Protein AF-0000000072566498 (afdb_homodimer)

pLDDT: mean 92.91, std 10.75, range [18.78, 98.94]

Organism: Arthroderma benhamiae (strain ATCC MYA-4681 / CBS 112371) (NCBI:txid663331)

InterPro domains:
  IPR018724 2OG-Fe dioxygenase [PF10014] (56-268)

Secondary structure (DSSP, 8-state):
-------HHHHHHHHHHHHHHHHHHHHSEEEE-HHHHHHHHHHTT--HHHHHHHTTGGGGPPBPSS-TTEEEEEEEEEEETTTTEEEEEPP--EE--GGGT---TTTT-EE-PEEP-HHHHT-HHHHHHHHHHHHHHTT---PPPTTB-TTSS-EEEEEEEEEEEE-SS--B-TTTT-SB--SSSEEEEEEEEEESB-TTSSEEEEE-TTSPTT--TTTS-GGGEEEEEE--STT-EEEEEGGG-EEEE--B-BSSTTS-EEEEEEEEEEEPPB-TTSTTGGG---PBPSSS--EEE--/-------HHHHHHHHHHHHHHHHHHHHSEEEE-HHHHHHHHHHTT--HHHHHHHTTGGGGPPBPSS-TTEEEEEEEEEEETTTTEEEEEPP--EE--GGGT--STTTT-EE-PEEP-HHHHT-HHHHHHHHHHHHHHTT---PPPTTB-TTSS-EEEEEEEEEEEE-SS--B-TTTT-SB--SSSEEEEEEEEEESB-TTSSEEEEE-TTSPTT--TTTS-GGGEEEEEE--STT-EEEEEGGG-EEEE--B-BSSTTS-EEEEEEEEEEEPPB-TTSTTGGG---PBPSSS--EEE--

Solvent-accessible surface area (backbone atoms only — not comparable to full-atom values): 30886 Å² total; per-residue (Å²): 130,80,76,74,69,42,52,71,56,49,36,29,25,51,50,48,50,50,51,48,31,54,41,26,73,73,65,42,42,44,76,40,48,27,86,60,35,52,51,36,29,42,59,46,22,21,41,71,69,36,53,59,53,55,54,54,62,68,77,73,51,46,73,32,85,84,42,91,40,31,24,26,25,30,45,34,31,33,42,31,59,86,76,24,29,36,32,30,24,39,89,58,55,45,62,51,40,54,91,37,50,32,63,49,96,62,44,62,44,79,38,73,67,50,68,60,50,64,84,52,73,67,23,36,40,55,49,14,49,52,38,52,49,47,69,48,53,60,88,57,86,72,88,83,66,88,55,43,44,79,86,54,71,44,29,38,30,42,37,32,46,35,34,37,31,16,43,77,87,41,82,9,51,86,34,78,42,16,23,29,33,83,58,33,50,35,38,35,41,32,27,44,46,69,42,52,53,32,91,81,29,44,34,35,37,34,24,40,74,86,49,63,69,47,34,44,62,91,66,54,58,68,92,31,47,76,47,71,49,66,67,81,46,60,45,12,29,41,40,33,39,22,81,70,34,26,35,19,32,39,42,46,38,43,65,52,57,90,40,64,13,37,40,33,34,41,37,36,42,26,25,52,46,58,30,87,88,35,90,46,37,91,45,58,70,82,50,63,21,82,88,64,64,48,77,45,79,49,90,130,78,76,72,70,43,52,74,55,47,37,30,27,50,52,48,51,50,50,48,33,53,41,27,73,72,65,42,42,44,76,40,48,26,86,60,36,51,51,35,30,42,60,46,23,21,42,72,68,34,51,60,52,56,53,54,63,70,77,74,51,45,75,32,85,86,44,91,42,30,24,27,24,32,46,34,31,33,43,32,60,87,77,25,27,36,32,29,25,38,88,58,57,43,61,52,39,53,90,37,49,31,63,51,98,62,44,62,43,79,38,72,68,48,68,62,51,62,81,52,73,66,23,36,40,54,49,14,49,51,37,51,48,48,70,49,52,62,87,58,85,72,88,83,66,88,54,43,42,80,86,55,72,43,29,37,29,41,36,32,47,35,35,37,30,16,43,77,88,41,80,10,51,85,33,77,42,14,22,31,35,84,59,32,49,33,38,34,40,31,26,44,44,69,41,52,53,31,91,82,28,44,34,35,36,33,24,40,73,85,50,64,69,50,34,43,59,89,65,55,58,69,90,32,48,74,48,71,50,65,67,81,43,61,46,12,31,41,39,33,40,21,82,70,34,25,35,19,32,39,45,46,38,42,65,52,58,89,41,63,11,37,41,35,35,39,38,37,42,27,25,51,44,57,29,89,88,35,89,46,37,91,46,58,70,82,50,63,20,80,90,62,63,48,75,44,79,46,91

Structure (mmCIF, N/CA/C/O backbone):
data_AF-0000000072566498-model_v1
#
loop_
_entity.id
_entity.type
_entity.pdbx_description
1 polymer '2OG-Fe dioxygenase-domain-containing protein'
#
loop_
_atom_site.group_PDB
_atom_site.id
_atom_site.type_symbol
_atom_site.label_atom_id
_atom_site.label_alt_id
_atom_site.label_comp_id
_atom_site.label_asym_id
_atom_site.label_entity_id
_atom_site.label_seq_id
_atom_site.pdbx_PDB_ins_code
_atom_site.Cartn_x
_atom_site.Cartn_y
_atom_site.Cartn_z
_atom_site.occupancy
_atom_site.B_iso_or_equiv
_atom_site.auth_seq_id
_atom_site.auth_comp_id
_atom_site.auth_asym_id
_atom_site.auth_atom_id
_atom_site.pdbx_PDB_model_num
ATOM 1 N N . MET A 1 1 ? -3.455 7.5 -29.188 1 18.78 1 MET A N 1
ATOM 2 C CA . MET A 1 1 ? -2.518 8.078 -28.234 1 18.78 1 MET A CA 1
ATOM 3 C C . MET A 1 1 ? -2.104 7.043 -27.188 1 18.78 1 MET A C 1
ATOM 5 O O . MET A 1 1 ? -2.957 6.441 -26.531 1 18.78 1 MET A O 1
ATOM 9 N N . ALA A 1 2 ? -0.84 6.453 -27.281 1 24.22 2 ALA A N 1
ATOM 10 C CA . ALA A 1 2 ? -0.214 5.32 -26.609 1 24.22 2 ALA A CA 1
ATOM 11 C C . AL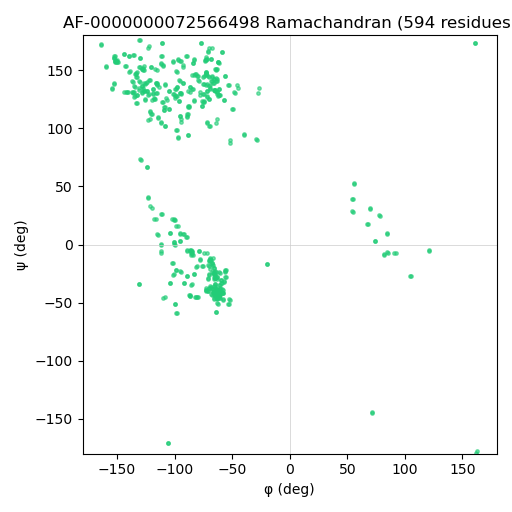A A 1 2 ? -0.33 5.445 -25.094 1 24.22 2 ALA A C 1
ATOM 13 O O . ALA A 1 2 ? 0.018 6.484 -24.516 1 24.22 2 ALA A O 1
ATOM 14 N N . ILE A 1 3 ? -1.354 4.992 -24.562 1 30.05 3 ILE A N 1
ATOM 15 C CA . ILE A 1 3 ? -1.515 5.031 -23.109 1 30.05 3 ILE A CA 1
ATOM 16 C C . ILE A 1 3 ? -0.182 4.715 -22.438 1 30.05 3 ILE A C 1
ATOM 18 O O . ILE A 1 3 ? 0.381 3.637 -22.641 1 30.05 3 ILE A O 1
ATOM 22 N N . PRO A 1 4 ? 0.54 5.668 -22.094 1 36.41 4 PRO A N 1
ATOM 23 C CA . PRO A 1 4 ? 1.95 5.52 -21.734 1 36.41 4 PRO A CA 1
ATOM 24 C C . PRO A 1 4 ? 2.191 4.344 -20.781 1 36.41 4 PRO A C 1
ATOM 26 O O . PRO A 1 4 ? 1.277 3.926 -20.062 1 36.41 4 PRO A O 1
ATOM 29 N N . ALA A 1 5 ? 3.238 3.48 -20.938 1 39.44 5 ALA A N 1
ATOM 30 C CA . ALA A 1 5 ? 3.926 2.438 -20.172 1 39.44 5 ALA A CA 1
ATOM 31 C C . ALA A 1 5 ? 3.785 2.67 -18.672 1 39.44 5 ALA A C 1
ATOM 33 O O . ALA A 1 5 ? 3.57 3.799 -18.234 1 39.44 5 ALA A O 1
ATOM 34 N N . VAL A 1 6 ? 3.482 1.669 -17.844 1 49.38 6 VAL A N 1
ATOM 35 C CA . VAL A 1 6 ? 3.48 1.56 -16.391 1 49.38 6 VAL A CA 1
ATOM 36 C C . VAL A 1 6 ? 4.531 2.498 -15.797 1 49.38 6 VAL A C 1
ATOM 38 O O . VAL A 1 6 ? 5.723 2.379 -16.094 1 49.38 6 VAL A O 1
ATOM 41 N N . SER A 1 7 ? 4.172 3.836 -15.445 1 61.5 7 SER A N 1
ATOM 42 C CA . SER A 1 7 ? 5.258 4.77 -15.156 1 61.5 7 SER A CA 1
ATOM 43 C C . SER A 1 7 ? 6.043 4.34 -13.922 1 61.5 7 SER A C 1
ATOM 45 O O . SER A 1 7 ? 5.453 3.973 -12.906 1 61.5 7 SER A O 1
ATOM 47 N N . PRO A 1 8 ? 7.195 3.805 -14.008 1 70 8 PRO A N 1
ATOM 48 C CA . PRO A 1 8 ? 8.125 3.605 -12.891 1 70 8 PRO A CA 1
ATOM 49 C C . PRO A 1 8 ? 7.82 4.512 -11.703 1 70 8 PRO A C 1
ATOM 51 O O . PRO A 1 8 ? 8.023 4.113 -10.547 1 70 8 PRO A O 1
ATOM 54 N N . GLU A 1 9 ? 7.055 5.477 -12.016 1 77.88 9 GLU A N 1
ATOM 55 C CA . GLU A 1 9 ? 6.77 6.445 -10.961 1 77.88 9 GLU A CA 1
ATOM 56 C C . GLU A 1 9 ? 5.598 5.988 -10.094 1 77.88 9 GLU A C 1
ATOM 58 O O . GLU A 1 9 ? 5.629 6.133 -8.875 1 77.88 9 GLU A O 1
ATOM 63 N N . SER A 1 10 ? 4.652 5.344 -10.711 1 83.5 10 SER A N 1
ATOM 64 C CA . SER A 1 10 ? 3.49 4.871 -9.961 1 83.5 10 SER A CA 1
ATOM 65 C C . SER A 1 10 ? 3.857 3.715 -9.039 1 83.5 10 SER A C 1
ATOM 67 O O . SER A 1 10 ? 3.453 3.689 -7.875 1 83.5 10 SER A O 1
ATOM 69 N N . THR A 1 11 ? 4.664 2.881 -9.547 1 87.31 11 THR A N 1
ATOM 70 C CA . THR A 1 11 ? 5.074 1.726 -8.758 1 87.31 11 THR A CA 1
ATOM 71 C C . THR A 1 11 ? 5.898 2.16 -7.551 1 87.31 11 THR A C 1
ATOM 73 O O . THR A 1 11 ? 5.707 1.646 -6.445 1 87.31 11 THR A O 1
ATOM 76 N N . ALA A 1 12 ? 6.734 3.086 -7.82 1 90.5 12 ALA A N 1
ATOM 77 C CA . ALA A 1 12 ? 7.57 3.598 -6.734 1 90.5 12 ALA A CA 1
ATOM 78 C C . ALA A 1 12 ? 6.719 4.285 -5.668 1 90.5 12 ALA A C 1
ATOM 80 O O . ALA A 1 12 ? 6.965 4.121 -4.473 1 90.5 12 ALA A O 1
ATOM 81 N N . ALA A 1 13 ? 5.734 4.973 -6.129 1 93.44 13 ALA A N 1
ATOM 82 C CA . ALA A 1 13 ? 4.855 5.672 -5.195 1 93.44 13 ALA A CA 1
ATOM 83 C C . ALA A 1 13 ? 4.039 4.684 -4.367 1 93.44 13 ALA A C 1
ATOM 85 O O . ALA A 1 13 ? 3.834 4.891 -3.168 1 93.44 13 ALA A O 1
ATOM 86 N N . VAL A 1 14 ? 3.609 3.631 -4.965 1 92.81 14 VAL A N 1
ATOM 87 C CA . VAL A 1 14 ? 2.848 2.605 -4.262 1 92.81 14 VAL A CA 1
ATOM 88 C C . VAL A 1 14 ? 3.732 1.929 -3.217 1 92.81 14 VAL A C 1
ATOM 90 O O . VAL A 1 14 ? 3.318 1.747 -2.068 1 92.81 14 VAL A O 1
ATOM 93 N N . ALA A 1 15 ? 4.898 1.593 -3.625 1 92.88 15 ALA A N 1
ATOM 94 C CA . ALA A 1 15 ? 5.844 0.976 -2.699 1 92.88 15 ALA A CA 1
ATOM 95 C C . ALA A 1 15 ? 6.125 1.891 -1.511 1 92.88 15 ALA A C 1
ATOM 97 O O . ALA A 1 15 ? 6.188 1.433 -0.367 1 92.88 15 ALA A O 1
ATOM 98 N N . ASP A 1 16 ? 6.273 3.137 -1.798 1 94.44 16 ASP A N 1
ATOM 99 C CA . ASP A 1 16 ? 6.512 4.113 -0.74 1 94.44 16 ASP A CA 1
ATOM 100 C C . ASP A 1 16 ? 5.336 4.168 0.233 1 94.44 16 ASP A C 1
ATOM 102 O O . ASP A 1 16 ? 5.531 4.223 1.449 1 94.44 16 ASP A O 1
ATOM 106 N N . LEU A 1 17 ? 4.164 4.133 -0.325 1 95.38 17 LEU A N 1
ATOM 107 C CA . LEU A 1 17 ? 2.967 4.191 0.51 1 95.38 17 LEU A CA 1
ATOM 108 C C . LEU A 1 17 ? 2.898 2.986 1.443 1 95.38 17 LEU A C 1
ATOM 110 O O . LEU A 1 17 ? 2.602 3.131 2.631 1 95.38 17 LEU A O 1
ATOM 114 N N . ILE A 1 18 ? 3.188 1.854 0.934 1 94 18 ILE A N 1
ATOM 115 C CA . ILE A 1 18 ? 3.17 0.626 1.724 1 94 18 ILE A CA 1
ATOM 116 C C . ILE A 1 18 ? 4.199 0.721 2.846 1 94 18 ILE A C 1
ATOM 118 O O . ILE A 1 18 ? 3.893 0.437 4.008 1 94 18 ILE A O 1
ATOM 122 N N . ARG A 1 19 ? 5.367 1.188 2.523 1 94.19 19 ARG A N 1
ATOM 123 C CA . ARG A 1 19 ? 6.441 1.312 3.504 1 94.19 19 ARG A CA 1
ATOM 124 C C . ARG A 1 19 ? 6.098 2.355 4.562 1 94.19 19 ARG A C 1
ATOM 126 O O . ARG A 1 19 ? 6.383 2.164 5.746 1 94.19 19 ARG A O 1
ATOM 133 N N . LEU A 1 20 ? 5.539 3.395 4.117 1 97.62 20 LEU A N 1
ATOM 134 C CA . LEU A 1 20 ? 5.168 4.473 5.027 1 97.62 20 LEU A CA 1
ATOM 135 C C . LEU A 1 20 ? 4.113 4 6.027 1 97.62 20 LEU A C 1
ATOM 137 O O . LEU A 1 20 ? 4.191 4.32 7.215 1 97.62 20 LEU A O 1
ATOM 141 N N . ARG A 1 21 ? 3.119 3.293 5.535 1 96.69 21 ARG A N 1
ATOM 142 C CA . ARG A 1 21 ? 2.102 2.791 6.453 1 96.69 21 ARG A CA 1
ATOM 143 C C . ARG A 1 21 ? 2.713 1.842 7.477 1 96.69 21 ARG A C 1
ATOM 145 O O . ARG A 1 21 ? 2.398 1.92 8.672 1 96.69 21 ARG A O 1
ATOM 152 N N . GLU A 1 22 ? 3.586 0.964 7.023 1 94.38 22 GLU A N 1
ATOM 153 C CA . GLU A 1 22 ? 4.254 0.046 7.941 1 94.38 22 GLU A CA 1
ATOM 154 C C . GLU A 1 22 ? 5.074 0.804 8.977 1 94.38 22 GLU A C 1
ATOM 156 O O . GLU A 1 22 ? 5.07 0.451 10.164 1 94.38 22 GLU A O 1
ATOM 161 N N . GLN A 1 23 ? 5.77 1.8 8.492 1 96.75 23 GLN A N 1
ATOM 162 C CA . GLN A 1 23 ? 6.555 2.637 9.391 1 96.75 23 GLN A CA 1
ATOM 163 C C . GLN A 1 23 ? 5.66 3.344 10.406 1 96.75 23 GLN A C 1
ATOM 165 O O . GLN A 1 23 ? 6 3.424 11.594 1 96.75 23 GLN A O 1
ATOM 170 N N . PHE A 1 24 ? 4.562 3.816 9.914 1 98 24 PHE A N 1
ATOM 171 C CA . PHE A 1 24 ? 3.641 4.527 10.797 1 98 24 PHE A CA 1
ATOM 172 C C . PHE A 1 24 ? 3.115 3.607 11.891 1 98 24 PHE A C 1
ATOM 174 O O . PHE A 1 24 ? 3.014 4.008 13.047 1 98 24 PHE A O 1
ATOM 181 N N . VAL A 1 25 ? 2.746 2.412 11.531 1 95.25 25 VAL A N 1
ATOM 182 C CA . VAL A 1 25 ? 2.236 1.439 12.492 1 95.25 25 VAL A CA 1
ATOM 183 C C . VAL A 1 25 ? 3.303 1.141 13.547 1 95.25 25 VAL A C 1
ATOM 185 O O . VAL A 1 25 ? 3.002 1.049 14.734 1 95.25 25 VAL A O 1
ATOM 188 N N . LYS A 1 26 ? 4.5 1.076 13.125 1 94.81 26 LYS A N 1
ATOM 189 C CA . LYS A 1 26 ? 5.598 0.685 14.008 1 94.81 26 LYS A CA 1
ATOM 190 C C . LYS A 1 26 ? 6.078 1.865 14.844 1 94.81 26 LYS A C 1
ATOM 192 O O . LYS A 1 26 ? 6.25 1.742 16.062 1 94.81 26 LYS A O 1
ATOM 197 N N . GLU A 1 27 ? 6.258 3.025 14.211 1 96.19 27 GLU A N 1
ATOM 198 C CA . GLU A 1 27 ? 6.938 4.148 14.844 1 96.19 27 GL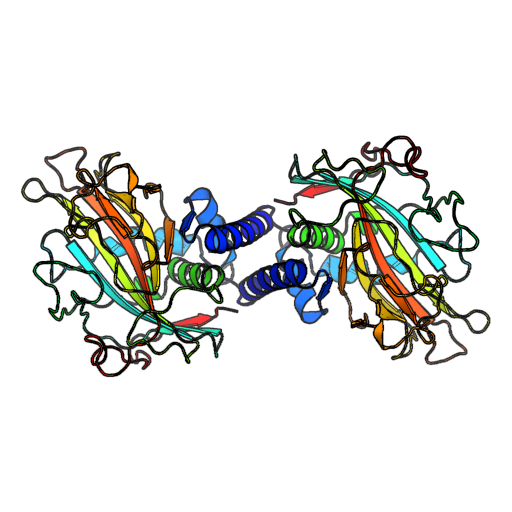U A CA 1
ATOM 199 C C . GLU A 1 27 ? 5.938 5.184 15.352 1 96.19 27 GLU A C 1
ATOM 201 O O . GLU A 1 27 ? 6.301 6.09 16.109 1 96.19 27 GLU A O 1
ATOM 206 N N . ARG A 1 28 ? 4.691 5.098 14.875 1 97.12 28 ARG A N 1
ATOM 207 C CA . ARG A 1 28 ? 3.602 5.961 15.312 1 97.12 28 ARG A CA 1
ATOM 208 C C . ARG A 1 28 ? 3.756 7.367 14.742 1 97.12 28 ARG A C 1
ATOM 210 O O . ARG A 1 28 ? 3.01 8.281 15.117 1 97.12 28 ARG A O 1
ATOM 217 N N . LEU A 1 29 ? 4.793 7.516 13.93 1 97.88 29 LEU A N 1
ATOM 218 C CA . LEU A 1 29 ? 5.109 8.797 13.312 1 97.88 29 LEU A CA 1
ATOM 219 C C . LEU A 1 29 ? 5.844 8.602 11.992 1 97.88 29 LEU A C 1
ATOM 221 O O . LEU A 1 29 ? 6.711 7.73 11.883 1 97.88 29 LEU A O 1
ATOM 225 N N . ILE A 1 30 ? 5.473 9.398 11 1 98.5 30 ILE A N 1
ATOM 226 C CA . ILE A 1 30 ? 6.246 9.406 9.766 1 98.5 30 ILE A CA 1
ATOM 227 C C . ILE A 1 30 ? 6.445 10.844 9.297 1 98.5 30 ILE A C 1
ATOM 229 O O . ILE A 1 30 ? 5.562 11.688 9.461 1 98.5 30 ILE A O 1
ATOM 233 N N . PHE A 1 31 ? 7.586 11.188 8.805 1 98.75 31 PHE A N 1
ATOM 234 C CA . PHE A 1 31 ? 7.887 12.406 8.055 1 98.75 31 PHE A CA 1
ATOM 235 C C . PHE A 1 31 ? 8.133 12.094 6.586 1 98.75 31 PHE A C 1
ATOM 237 O O . PHE A 1 31 ? 9.055 11.344 6.25 1 98.75 31 PHE A O 1
ATOM 244 N N . VAL A 1 32 ? 7.336 12.562 5.746 1 98.81 32 VAL A N 1
ATOM 245 C CA . VAL A 1 32 ? 7.422 12.297 4.312 1 98.81 32 VAL A CA 1
ATOM 246 C C . VAL A 1 32 ? 7.977 13.523 3.592 1 98.81 32 VAL A C 1
ATOM 248 O O . VAL A 1 32 ? 7.316 14.562 3.527 1 98.81 32 VAL A O 1
ATOM 251 N N . GLU A 1 33 ? 9.086 13.383 3.008 1 98.56 33 GLU A N 1
ATOM 252 C CA . GLU A 1 33 ? 9.734 14.484 2.301 1 98.56 33 GLU A CA 1
ATOM 253 C C . GLU A 1 33 ? 9.023 14.789 0.984 1 98.56 33 GLU A C 1
ATOM 255 O O . GLU A 1 33 ? 8.406 13.898 0.387 1 98.56 33 GLU A O 1
ATOM 260 N N . SER A 1 34 ? 9.227 15.969 0.552 1 98.62 34 SER A N 1
ATOM 261 C CA . SER A 1 34 ? 8.602 16.5 -0.652 1 98.62 34 SER A CA 1
ATOM 262 C C . SER A 1 34 ? 8.805 15.562 -1.841 1 98.62 34 SER A C 1
ATOM 264 O O . SER A 1 34 ? 7.852 15.25 -2.557 1 98.62 34 SER A O 1
ATOM 266 N N . ASN A 1 35 ? 9.977 15.094 -2.074 1 97.25 35 ASN A N 1
ATOM 267 C CA . ASN A 1 35 ? 10.32 14.297 -3.244 1 97.25 35 ASN A CA 1
ATOM 268 C C . ASN A 1 35 ? 9.578 12.961 -3.248 1 97.25 35 ASN A C 1
ATOM 270 O O . ASN A 1 35 ? 9.359 12.367 -4.309 1 97.25 35 ASN A O 1
ATOM 274 N N . ARG A 1 36 ? 9.203 12.484 -2.08 1 97 36 ARG A N 1
ATOM 275 C CA . ARG A 1 36 ? 8.422 11.258 -1.971 1 97 36 ARG A CA 1
ATOM 276 C C . ARG A 1 36 ? 6.926 11.562 -1.955 1 97 36 ARG A C 1
ATOM 278 O O . ARG A 1 36 ? 6.125 10.812 -2.518 1 97 36 ARG A O 1
ATOM 285 N N . MET A 1 37 ? 6.578 12.664 -1.402 1 98.38 37 MET A N 1
ATOM 286 C CA . MET A 1 37 ? 5.168 13.016 -1.226 1 98.38 37 MET A CA 1
ATOM 287 C C . MET A 1 37 ? 4.531 13.398 -2.557 1 98.38 37 MET A C 1
ATOM 289 O O . MET A 1 37 ? 3.393 13.016 -2.836 1 98.38 37 MET A O 1
ATOM 293 N N . ILE A 1 38 ? 5.227 14.094 -3.369 1 97.75 38 ILE A N 1
ATOM 294 C CA . ILE A 1 38 ? 4.664 14.633 -4.602 1 97.75 38 ILE A CA 1
ATOM 295 C C . ILE A 1 38 ? 4.215 13.492 -5.512 1 97.75 38 ILE A C 1
ATOM 297 O O . ILE A 1 38 ? 3.066 13.453 -5.953 1 97.75 38 ILE A O 1
ATOM 301 N N . PRO A 1 39 ? 5.098 12.469 -5.793 1 95.31 39 PRO A N 1
ATOM 302 C CA . PRO A 1 39 ? 4.617 11.359 -6.617 1 95.31 39 PRO A CA 1
ATOM 303 C C . PRO A 1 39 ? 3.439 10.617 -5.992 1 95.31 39 PRO A C 1
ATOM 305 O O . PRO A 1 39 ? 2.547 10.148 -6.703 1 95.31 39 PRO A O 1
ATOM 308 N N . ILE A 1 40 ? 3.43 10.5 -4.691 1 96.56 40 ILE A N 1
ATOM 309 C CA . ILE A 1 40 ? 2.332 9.828 -4.004 1 96.56 40 ILE A CA 1
ATOM 310 C C . ILE A 1 40 ? 1.033 10.602 -4.234 1 96.56 40 ILE A C 1
ATOM 312 O O . ILE A 1 40 ? 0.012 10.008 -4.594 1 96.56 40 ILE A O 1
ATOM 316 N N . LEU A 1 41 ? 1.099 11.914 -4.074 1 97.12 41 LEU A N 1
ATOM 317 C CA . LEU A 1 41 ? -0.115 12.711 -4.223 1 97.12 41 LEU A CA 1
ATOM 318 C C . LEU A 1 41 ? -0.587 12.719 -5.672 1 97.12 41 LEU A C 1
ATOM 320 O O . LEU A 1 41 ? -1.791 12.727 -5.938 1 97.12 41 LEU A O 1
ATOM 324 N N . LYS A 1 42 ? 0.317 12.734 -6.57 1 94.5 42 LYS A N 1
ATOM 325 C CA . LYS A 1 42 ? -0.064 12.641 -7.977 1 94.5 42 LYS A CA 1
ATOM 326 C C . LYS A 1 42 ? -0.77 11.32 -8.266 1 94.5 42 LYS A C 1
ATOM 328 O O . LYS A 1 42 ? -1.775 11.289 -8.984 1 94.5 42 LYS A O 1
ATOM 333 N N . LEU A 1 43 ? -0.208 10.289 -7.695 1 92.88 43 LEU A N 1
ATOM 334 C CA . LEU A 1 43 ? -0.836 8.977 -7.82 1 92.88 43 LEU A CA 1
ATOM 335 C C . LEU A 1 43 ? -2.266 9.008 -7.289 1 92.88 43 LEU A C 1
ATOM 337 O O . LEU A 1 43 ? -3.152 8.352 -7.844 1 92.88 43 LEU A O 1
ATOM 341 N N . LEU A 1 44 ? -2.479 9.836 -6.301 1 94.38 44 LEU A N 1
ATOM 342 C CA . LEU A 1 44 ? -3.768 9.852 -5.613 1 94.38 44 LEU A CA 1
ATOM 343 C C . LEU A 1 44 ? -4.68 10.922 -6.203 1 94.38 44 LEU A C 1
ATOM 345 O O . LEU A 1 44 ? -5.738 11.219 -5.645 1 94.38 44 LEU A O 1
ATOM 349 N N . GLY A 1 45 ? -4.215 11.641 -7.281 1 92.62 45 GLY A N 1
ATOM 350 C CA . GLY A 1 45 ? -5.164 12.445 -8.031 1 92.62 45 GLY A CA 1
ATOM 351 C C . GLY A 1 45 ? -4.789 13.922 -8.062 1 92.62 45 GLY A C 1
ATOM 352 O O . GLY A 1 45 ? -5.461 14.719 -8.719 1 92.62 45 GLY A O 1
ATOM 353 N N . ALA A 1 46 ? -3.74 14.305 -7.34 1 96.12 46 ALA A N 1
ATOM 354 C CA . ALA A 1 46 ? -3.316 15.695 -7.391 1 96.12 46 ALA A CA 1
ATOM 355 C C . ALA A 1 46 ? -2.816 16.062 -8.781 1 96.12 46 ALA A C 1
ATOM 357 O O . ALA A 1 46 ? -2.025 15.336 -9.383 1 96.12 46 ALA A O 1
ATOM 358 N N . THR A 1 47 ? -3.262 17.156 -9.289 1 96.38 47 THR A N 1
ATOM 359 C CA . THR A 1 47 ? -2.807 17.625 -10.594 1 96.38 47 THR A CA 1
ATOM 360 C C . THR A 1 47 ? -1.656 18.609 -10.445 1 96.38 47 THR A C 1
ATOM 362 O O . THR A 1 47 ? -1.519 19.266 -9.398 1 96.38 47 THR A O 1
ATOM 365 N N . HIS A 1 48 ? -0.92 18.734 -11.477 1 95.81 48 HIS A N 1
ATOM 366 C CA . HIS A 1 48 ? 0.176 19.703 -11.484 1 95.81 48 HIS A CA 1
ATOM 367 C C . HIS A 1 48 ? -0.339 21.125 -11.305 1 95.81 48 HIS A C 1
ATOM 369 O O . HIS A 1 48 ? 0.246 21.906 -10.555 1 95.81 48 HIS A O 1
ATOM 375 N N . GLU A 1 49 ? -1.396 21.406 -11.961 1 97.38 49 GLU A N 1
ATOM 376 C CA . GLU A 1 49 ? -1.983 22.75 -11.891 1 97.38 49 GLU A CA 1
ATOM 377 C C . GLU A 1 49 ? -2.4 23.094 -10.469 1 97.38 49 GLU A C 1
ATOM 379 O O . GLU A 1 49 ? -2.104 24.188 -9.969 1 97.38 49 GLU A O 1
ATOM 384 N N . ASP A 1 50 ? -3.025 22.188 -9.812 1 97.81 50 ASP A N 1
ATOM 385 C CA . ASP A 1 50 ? -3.514 22.438 -8.453 1 97.81 50 ASP A CA 1
ATOM 386 C C . ASP A 1 50 ? -2.359 22.516 -7.457 1 97.81 50 ASP A C 1
ATOM 388 O O . ASP A 1 50 ? -2.434 23.234 -6.461 1 97.81 50 ASP A O 1
ATOM 392 N N . MET A 1 51 ? -1.29 21.828 -7.73 1 98.06 51 MET A N 1
ATOM 393 C CA . MET A 1 51 ? -0.097 21.906 -6.895 1 98.06 51 MET A CA 1
ATOM 394 C C . MET A 1 51 ? 0.518 23.297 -6.969 1 98.06 51 MET A C 1
ATOM 396 O O . MET A 1 51 ? 1.032 23.812 -5.969 1 98.06 51 MET A O 1
ATOM 400 N N . GLU A 1 52 ? 0.434 23.859 -8.117 1 98.06 52 GLU A N 1
ATOM 401 C CA . GLU A 1 52 ? 0.944 25.219 -8.258 1 98.06 52 GLU A CA 1
ATOM 402 C C . GLU A 1 52 ? 0.02 26.234 -7.582 1 98.06 52 GLU A C 1
ATOM 404 O O . GLU A 1 52 ? 0.485 27.141 -6.891 1 98.06 52 GLU A O 1
ATOM 409 N N . LYS A 1 53 ? -1.223 26 -7.688 1 98.25 53 LYS A N 1
ATOM 410 C CA . LYS A 1 53 ? -2.205 26.938 -7.145 1 98.25 53 LYS A CA 1
ATOM 411 C C . LYS A 1 53 ? -2.191 26.922 -5.621 1 98.25 53 LYS A C 1
ATOM 413 O O . LYS A 1 53 ? -2.35 27.969 -4.988 1 98.25 53 LYS A O 1
ATOM 418 N N . ILE A 1 54 ? -2.008 25.797 -5.016 1 98.69 54 ILE A N 1
ATOM 419 C CA . ILE A 1 54 ? -2.152 25.672 -3.57 1 98.69 54 ILE A CA 1
ATOM 420 C C . ILE A 1 54 ? -0.998 26.391 -2.869 1 98.69 54 ILE A C 1
ATOM 422 O O . ILE A 1 54 ? -1.089 26.703 -1.683 1 98.69 54 ILE A O 1
ATOM 426 N N . LYS A 1 55 ? 0.079 26.656 -3.582 1 98.25 55 LYS A N 1
ATOM 427 C CA . LYS A 1 55 ? 1.245 27.344 -3.025 1 98.25 55 LYS A CA 1
ATOM 428 C C . LYS A 1 55 ? 0.9 28.766 -2.602 1 98.25 55 LYS A C 1
ATOM 430 O O . LYS A 1 55 ? 1.547 29.328 -1.718 1 98.25 55 LYS A O 1
ATOM 435 N N . THR A 1 56 ? -0.159 29.297 -3.213 1 97.69 56 THR A N 1
ATOM 436 C CA . THR A 1 56 ? -0.454 30.703 -2.961 1 97.69 56 THR A CA 1
ATOM 437 C C . THR A 1 56 ? -1.786 30.859 -2.232 1 97.69 56 THR A C 1
ATOM 439 O O . THR A 1 56 ? -2.293 31.969 -2.08 1 97.69 56 THR A O 1
ATOM 442 N N . VAL A 1 57 ? -2.35 29.734 -1.79 1 98.19 57 VAL A N 1
ATOM 443 C CA . VAL A 1 57 ? -3.688 29.766 -1.211 1 98.19 57 VAL A CA 1
ATOM 444 C C . VAL A 1 57 ? -3.668 30.562 0.091 1 98.19 57 VAL A C 1
ATOM 446 O O . VAL A 1 57 ? -4.691 31.125 0.505 1 98.19 57 VAL A O 1
ATOM 449 N N . SER A 1 58 ? -2.484 30.734 0.731 1 98.44 58 SER A N 1
ATOM 450 C CA . SER A 1 58 ? -2.352 31.406 2.025 1 98.44 58 SER A CA 1
ATOM 451 C C . SER A 1 58 ? -2.256 32.906 1.868 1 98.44 58 SER A C 1
ATOM 453 O O . SER A 1 58 ? -2.279 33.656 2.857 1 98.44 58 SER A O 1
ATOM 455 N N . ASN A 1 59 ? -2.178 33.406 0.629 1 97.12 59 ASN A N 1
ATOM 456 C CA . ASN A 1 59 ? -1.953 34.812 0.388 1 97.12 59 ASN A CA 1
ATOM 457 C C . ASN A 1 59 ? -3.164 35.656 0.792 1 97.12 59 ASN A C 1
ATOM 459 O O . ASN A 1 59 ? -3.053 36.875 0.988 1 97.12 59 ASN A O 1
ATOM 463 N N . SER A 1 60 ? -4.281 35.031 1.004 1 94.38 60 SER A N 1
ATOM 464 C CA . SER A 1 60 ? -5.488 35.812 1.311 1 94.38 60 SER A CA 1
ATOM 465 C C . SER A 1 60 ? -6.008 35.469 2.707 1 94.38 60 SER A C 1
ATOM 467 O O . SER A 1 60 ? -7.18 35.688 3.01 1 94.38 60 SER A O 1
ATOM 469 N N . LEU A 1 61 ? -5.184 34.969 3.531 1 98.19 61 LEU A N 1
ATOM 470 C CA . LEU A 1 61 ? -5.617 34.594 4.871 1 98.19 61 LEU A CA 1
ATOM 471 C C . LEU A 1 61 ? -5.891 35.844 5.723 1 98.19 61 LEU A C 1
ATOM 473 O O . LEU A 1 61 ? -5.102 36.781 5.711 1 98.19 61 LEU A O 1
ATOM 477 N N . PRO A 1 62 ? -7 35.875 6.383 1 97.62 62 PRO A N 1
ATOM 478 C CA . PRO A 1 62 ? -7.246 36.938 7.355 1 97.62 62 PRO A CA 1
ATOM 479 C C . PRO A 1 62 ? -6.496 36.719 8.664 1 97.62 62 PRO A C 1
ATOM 481 O O . PRO A 1 62 ? -5.902 35.656 8.875 1 97.62 62 PRO A O 1
ATOM 484 N N . ASP A 1 63 ? -6.539 37.656 9.547 1 95.31 63 ASP A N 1
ATOM 485 C CA . ASP A 1 63 ? -5.906 37.562 10.859 1 95.31 63 ASP A CA 1
ATOM 486 C C . ASP A 1 63 ? -6.574 36.5 11.711 1 95.31 63 ASP A C 1
ATOM 488 O O . ASP A 1 63 ? -7.797 36.344 11.688 1 95.31 63 ASP A O 1
ATOM 492 N N . ASP A 1 64 ? -5.73 35.781 12.391 1 92.31 64 ASP A N 1
ATOM 493 C CA . ASP A 1 64 ? -6.195 34.781 13.359 1 92.31 64 ASP A CA 1
ATOM 494 C C . ASP A 1 64 ? -6.84 35.469 14.57 1 92.31 64 ASP A C 1
ATOM 496 O O . ASP A 1 64 ? -6.34 36.469 15.062 1 92.31 64 ASP A O 1
ATOM 500 N N . PRO A 1 65 ? -7.895 34.969 15.016 1 88.44 65 PRO A N 1
ATOM 501 C CA . PRO A 1 65 ? -8.562 35.625 16.141 1 88.44 65 PRO A CA 1
ATOM 502 C C . PRO A 1 65 ? -7.836 35.406 17.469 1 88.44 65 PRO A C 1
ATOM 504 O O . PRO A 1 65 ? -8.164 36.031 18.469 1 88.44 65 PRO A O 1
ATOM 507 N N . THR A 1 66 ? -6.844 34.594 17.531 1 84.69 66 THR A N 1
ATOM 508 C CA . THR A 1 66 ? -6.25 34.188 18.797 1 84.69 66 THR A CA 1
ATOM 509 C C . THR A 1 66 ? -4.879 34.812 18.984 1 84.69 66 THR A C 1
ATOM 511 O O . THR A 1 66 ? -4.535 35.25 20.094 1 84.69 66 THR A O 1
ATOM 514 N N . LEU A 1 67 ? -4.082 34.781 17.953 1 88.44 67 LEU A N 1
ATOM 515 C CA . LEU A 1 67 ? -2.697 35.219 18.062 1 88.44 67 LEU A CA 1
ATOM 516 C C . LEU A 1 67 ? -2.377 36.281 17 1 88.44 67 LEU A C 1
ATOM 518 O O . LEU A 1 67 ? -2.723 36.094 15.828 1 88.44 67 LEU A O 1
ATOM 522 N N . PRO A 1 68 ? -1.665 37.25 17.359 1 90.5 68 PRO A N 1
ATOM 523 C CA . PRO A 1 68 ? -1.435 38.375 16.469 1 90.5 68 PRO A CA 1
ATOM 524 C C . PRO A 1 68 ? -0.435 38.062 15.359 1 90.5 68 PRO A C 1
ATOM 526 O O . PRO A 1 68 ? -0.371 38.781 14.352 1 90.5 68 PRO A O 1
ATOM 529 N N . PHE A 1 69 ? 0.306 37.094 15.523 1 94.75 69 PHE A N 1
ATOM 530 C CA . PHE A 1 69 ? 1.319 36.781 14.523 1 94.75 69 PHE A CA 1
ATOM 531 C C . PHE A 1 69 ? 0.873 35.625 13.641 1 94.75 69 PHE A C 1
ATOM 533 O O . PHE A 1 69 ? 1.705 34.906 13.078 1 94.75 69 PHE A O 1
ATOM 540 N N . ARG A 1 70 ? -0.451 35.438 13.625 1 96.38 70 ARG A N 1
ATOM 541 C CA . ARG A 1 70 ? -0.984 34.312 12.859 1 96.38 70 ARG A CA 1
ATOM 542 C C . ARG A 1 70 ? -2.125 34.75 11.953 1 96.38 70 ARG A C 1
ATOM 544 O O . ARG A 1 70 ? -2.877 35.656 12.297 1 96.38 70 ARG A O 1
ATOM 551 N N . LYS A 1 71 ? -2.17 34.219 10.781 1 97.88 71 LYS A N 1
ATOM 552 C CA . LYS A 1 71 ? -3.312 34.281 9.875 1 97.88 71 LYS A CA 1
ATOM 553 C C . LYS A 1 71 ? -3.877 32.906 9.609 1 97.88 71 LYS A C 1
ATOM 555 O O . LYS A 1 71 ? -3.127 31.922 9.516 1 97.88 71 LYS A O 1
ATOM 560 N N . SER A 1 72 ? -5.254 32.812 9.57 1 97.62 72 SER A N 1
ATOM 561 C CA . SER A 1 72 ? -5.738 31.453 9.477 1 97.62 72 SER A CA 1
ATOM 562 C C . SER A 1 72 ? -7.168 31.391 8.953 1 97.62 72 SER A C 1
ATOM 564 O O . SER A 1 72 ? -7.891 32.375 9.008 1 97.62 72 SER A O 1
ATOM 566 N N . LYS A 1 73 ? -7.496 30.328 8.336 1 98 73 LYS A N 1
ATOM 567 C CA . LYS A 1 73 ? -8.836 29.812 8.062 1 98 73 LYS A CA 1
ATOM 568 C C . LYS A 1 73 ? -8.977 28.359 8.508 1 98 73 LYS A C 1
ATOM 570 O O . LYS A 1 73 ? -7.984 27.625 8.586 1 98 73 LYS A O 1
ATOM 575 N N . ASN A 1 74 ? -10.203 27.938 8.875 1 97.31 74 ASN A N 1
ATOM 576 C CA . ASN A 1 74 ? -10.367 26.531 9.203 1 97.31 74 ASN A CA 1
ATOM 577 C C . ASN A 1 74 ? -11.633 25.953 8.578 1 97.31 74 ASN A C 1
ATOM 579 O O . ASN A 1 74 ? -12.43 26.688 8 1 97.31 74 ASN A O 1
ATOM 583 N N . ALA A 1 75 ? -11.688 24.734 8.531 1 98 75 ALA A N 1
ATOM 584 C CA . ALA A 1 75 ? -12.836 23.938 8.086 1 98 75 ALA A CA 1
ATOM 585 C C . ALA A 1 75 ? -12.867 22.578 8.781 1 98 75 ALA A C 1
ATOM 587 O O . ALA A 1 75 ? -11.859 22.141 9.336 1 98 75 ALA A O 1
ATOM 588 N N . ARG A 1 76 ? -14.023 22.031 8.789 1 98.12 76 ARG A N 1
ATOM 589 C CA . ARG A 1 76 ? -14.195 20.703 9.367 1 98.12 76 ARG A CA 1
ATOM 590 C C . ARG A 1 76 ? -14.602 19.688 8.305 1 98.12 76 ARG A C 1
ATOM 592 O O . ARG A 1 76 ? -15.406 20 7.426 1 98.12 76 ARG A O 1
ATOM 599 N N . PHE A 1 77 ? -14.055 18.594 8.383 1 98.69 77 PHE A N 1
ATOM 600 C CA . PHE A 1 77 ? -14.359 17.484 7.488 1 98.69 77 PHE A CA 1
ATOM 601 C C . PHE A 1 77 ? -14.641 16.203 8.281 1 98.69 77 PHE A C 1
ATOM 603 O O . PHE A 1 77 ? -14.305 16.125 9.461 1 98.69 77 PHE A O 1
ATOM 610 N N . CYS A 1 78 ? -15.305 15.289 7.617 1 98.56 78 CYS A N 1
ATOM 611 C CA . CYS A 1 78 ? -15.57 13.984 8.203 1 98.56 78 CYS A CA 1
ATOM 612 C C . CYS A 1 78 ? -14.992 12.867 7.336 1 98.56 78 CYS A C 1
ATOM 614 O O . CYS A 1 78 ? -15.336 12.75 6.16 1 98.56 78 CYS A O 1
ATOM 616 N N . PHE A 1 79 ? -14.023 12.18 7.852 1 98.31 79 PHE A N 1
ATOM 617 C CA . PHE A 1 79 ? -13.703 10.891 7.254 1 98.31 79 PHE A CA 1
ATOM 618 C C . PHE A 1 79 ? -14.805 9.875 7.523 1 98.31 79 PHE A C 1
ATOM 620 O O . PHE A 1 79 ? -14.914 9.352 8.633 1 98.31 79 PHE A O 1
ATOM 627 N N . ASP A 1 80 ? -15.594 9.664 6.551 1 97 80 ASP A N 1
ATOM 628 C CA . ASP A 1 80 ? -16.688 8.711 6.625 1 97 80 ASP A CA 1
ATOM 629 C C . ASP A 1 80 ? -16.297 7.367 6.02 1 97 80 ASP A C 1
ATOM 631 O O . ASP A 1 80 ? -16.531 7.121 4.836 1 97 80 ASP A O 1
ATOM 635 N N . PHE A 1 81 ? -15.789 6.434 6.812 1 94.5 81 PHE A N 1
ATOM 636 C CA . PHE A 1 81 ? -15.25 5.184 6.293 1 94.5 81 PHE A CA 1
ATOM 637 C C . PHE A 1 81 ? -16.375 4.195 5.992 1 94.5 81 PHE A C 1
ATOM 639 O O . PHE A 1 81 ? -16.172 3.232 5.246 1 94.5 81 PHE A O 1
ATOM 646 N N . GLU A 1 82 ? -17.547 4.43 6.578 1 93.38 82 GLU A N 1
ATOM 647 C CA . GLU A 1 82 ? -18.688 3.605 6.211 1 93.38 82 GLU A CA 1
ATOM 648 C C . GLU A 1 82 ? -19.078 3.811 4.75 1 93.38 82 GLU A C 1
ATOM 650 O O . GLU A 1 82 ? -19.375 2.848 4.039 1 93.38 82 GLU A O 1
ATOM 655 N N . GLN A 1 83 ? -19.031 5.035 4.371 1 93.31 83 GLN A N 1
ATOM 656 C CA . GLN A 1 83 ? -19.375 5.359 2.99 1 93.31 83 GLN A CA 1
ATOM 657 C C . GLN A 1 83 ? -18.125 5.566 2.141 1 93.31 83 GLN A C 1
ATOM 659 O O . GLN A 1 83 ? -18.219 5.961 0.977 1 93.31 83 GLN A O 1
ATOM 664 N N . SER A 1 84 ? -16.984 5.406 2.672 1 92.56 84 SER A N 1
ATOM 665 C CA . SER A 1 84 ? -15.672 5.492 2.018 1 92.56 84 SER A CA 1
ATOM 666 C C . SER A 1 84 ? -15.492 6.84 1.325 1 92.56 84 SER A C 1
ATOM 668 O O . SER A 1 84 ? -15.18 6.895 0.134 1 92.56 84 SER A O 1
ATOM 670 N N . LYS A 1 85 ? -15.711 7.91 2.082 1 95.5 85 LYS A N 1
ATOM 671 C CA . LYS A 1 85 ? -15.531 9.25 1.524 1 95.5 85 LYS A CA 1
ATOM 672 C C . LYS A 1 85 ? -15.164 10.25 2.611 1 95.5 85 LYS A C 1
ATOM 674 O O . LYS A 1 85 ? -15.312 9.969 3.803 1 95.5 85 LYS A O 1
ATOM 679 N N . VAL A 1 86 ? -14.594 11.383 2.232 1 97.25 86 VAL A N 1
ATOM 680 C CA . VAL A 1 86 ? -14.43 12.57 3.061 1 97.25 86 VAL A CA 1
ATOM 681 C C . VAL A 1 86 ? -15.43 13.641 2.637 1 97.25 86 VAL A C 1
ATOM 683 O O . VAL A 1 86 ? -15.625 13.883 1.442 1 97.25 86 VAL A O 1
ATOM 686 N N . ARG A 1 87 ? -16.078 14.18 3.596 1 97.69 87 ARG A N 1
ATOM 687 C CA . ARG A 1 87 ? -17.031 15.227 3.246 1 97.69 87 ARG A CA 1
ATOM 688 C C . ARG A 1 87 ? -16.844 16.453 4.117 1 97.69 87 ARG A C 1
ATOM 690 O O . ARG A 1 87 ? -16.438 16.344 5.281 1 97.69 87 ARG A O 1
ATOM 697 N N . ARG A 1 88 ? -17.203 17.609 3.588 1 98.56 88 ARG A N 1
ATOM 698 C CA . ARG A 1 88 ? -17.156 18.891 4.301 1 98.56 88 ARG A CA 1
ATOM 699 C C . ARG A 1 88 ? -18.297 18.984 5.309 1 98.56 88 ARG A C 1
ATOM 701 O O . ARG A 1 88 ? -19.453 18.703 4.984 1 98.56 88 ARG A O 1
ATOM 708 N N . LEU A 1 89 ? -17.922 19.328 6.52 1 98.5 89 LEU A N 1
ATOM 709 C CA . LEU A 1 89 ? -18.922 19.547 7.562 1 98.5 89 LEU A CA 1
ATOM 710 C C . LEU A 1 89 ? -19.25 21.016 7.695 1 98.5 89 LEU A C 1
ATOM 712 O O . LEU A 1 89 ? -18.484 21.875 7.266 1 98.5 89 LEU A O 1
ATOM 716 N N . GLU A 1 90 ? -20.375 21.266 8.258 1 97.69 90 GLU A N 1
ATOM 717 C CA . GLU A 1 90 ? -20.766 22.656 8.492 1 97.69 90 GLU A CA 1
ATOM 718 C C . GLU A 1 90 ? -19.797 23.344 9.43 1 97.69 90 GLU A C 1
ATOM 720 O O . GLU A 1 90 ? -19.125 22.688 10.234 1 97.69 90 GLU A O 1
ATOM 725 N N . PHE A 1 91 ? -19.75 24.625 9.359 1 95.62 91 PHE A N 1
ATOM 726 C CA . PHE A 1 91 ? -18.812 25.438 10.141 1 95.62 91 PHE A CA 1
ATOM 727 C C . PHE A 1 91 ? -19.188 25.391 11.625 1 95.62 91 PHE A C 1
ATOM 729 O O . PHE A 1 91 ? -20.359 25.438 11.977 1 95.62 91 PHE A O 1
ATOM 736 N N . GLN A 1 92 ? -18.203 25.203 12.477 1 93.88 92 GLN A N 1
ATOM 737 C CA . GLN A 1 92 ? -18.328 25.281 13.93 1 93.88 92 GLN A CA 1
ATOM 738 C C . GLN A 1 92 ? -17.188 26.094 14.531 1 93.88 92 GLN A C 1
ATOM 740 O O . GLN A 1 92 ? -16.078 26.109 14 1 93.88 92 GLN A O 1
ATOM 745 N N . PRO A 1 93 ? -17.5 26.812 15.617 1 92.81 93 PRO A N 1
ATOM 746 C CA . PRO A 1 93 ? -16.391 27.375 16.375 1 92.81 93 PRO A CA 1
ATOM 747 C C . PRO A 1 93 ? -15.422 26.312 16.891 1 92.81 93 PRO A C 1
ATOM 749 O O . PRO A 1 93 ? -15.719 25.109 16.812 1 92.81 93 PRO A O 1
ATOM 752 N N . PHE A 1 94 ? -14.258 26.797 17.312 1 91.12 94 PHE A N 1
ATOM 753 C CA . PHE A 1 94 ? -13.195 25.906 17.75 1 91.12 94 PHE A CA 1
ATOM 754 C C . PHE A 1 94 ? -12.828 26.156 19.203 1 91.12 94 PHE A C 1
ATOM 756 O O . PHE A 1 94 ? -12.742 27.312 19.641 1 91.12 94 PHE A O 1
ATOM 763 N N . ILE A 1 95 ? -12.703 25.016 19.953 1 85.12 95 ILE A N 1
ATOM 764 C CA . ILE A 1 95 ? -12.297 25.141 21.344 1 85.12 95 ILE A CA 1
ATOM 765 C C . ILE A 1 95 ? -11.266 24.062 21.688 1 85.12 95 ILE A C 1
ATOM 767 O O . ILE A 1 95 ? -11.398 22.922 21.234 1 85.12 95 ILE A O 1
ATOM 771 N N . LEU A 1 96 ? -10.164 24.453 22.312 1 77.06 96 LEU A N 1
ATOM 772 C CA . LEU A 1 96 ? -9.227 23.516 22.906 1 77.06 96 LEU A CA 1
ATOM 773 C C . LEU A 1 96 ? -9.188 23.688 24.422 1 77.06 96 LEU A C 1
ATOM 775 O O . LEU A 1 96 ? -9.242 24.812 24.938 1 77.06 96 LEU A O 1
ATOM 779 N N . SER A 1 97 ? -9.18 22.469 25.109 1 76.69 97 SER A N 1
ATOM 780 C CA . SER A 1 97 ? -9.234 22.547 26.562 1 76.69 97 SER A CA 1
ATOM 781 C C . SER A 1 97 ? -7.922 22.078 27.188 1 76.69 97 SER A C 1
ATOM 783 O O . SER A 1 97 ? -7.121 21.406 26.547 1 76.69 97 SER A O 1
ATOM 785 N N . ALA A 1 98 ? -7.773 22.453 28.422 1 74.31 98 ALA A N 1
ATOM 786 C CA . ALA A 1 98 ? -6.621 22.031 29.203 1 74.31 98 ALA A CA 1
ATOM 787 C C . ALA A 1 98 ? -6.637 20.516 29.438 1 74.31 98 ALA A C 1
ATOM 789 O O . ALA A 1 98 ? -5.582 19.891 29.531 1 74.31 98 ALA A O 1
ATOM 790 N N . GLU A 1 99 ? -7.766 19.938 29.453 1 73.44 99 GLU A N 1
ATOM 791 C CA . GLU A 1 99 ? -7.91 18.5 29.672 1 73.44 99 GLU A CA 1
ATOM 792 C C . GLU A 1 99 ? -7.336 17.703 28.516 1 73.44 99 GLU A C 1
ATOM 794 O O . GLU A 1 99 ? -7.031 16.516 28.656 1 73.44 99 GLU A O 1
ATOM 799 N N . GLU A 1 100 ? -7.133 18.391 27.438 1 72.81 100 GLU A N 1
ATOM 800 C CA . GLU A 1 100 ? -6.574 17.734 26.266 1 72.81 100 GLU A CA 1
ATOM 801 C C . GLU A 1 100 ? -5.082 18.016 26.125 1 72.81 100 GLU A C 1
ATOM 803 O O . GLU A 1 100 ? -4.539 17.984 25.016 1 72.81 100 GLU A O 1
ATOM 808 N N . ASP A 1 101 ? -4.5 18.375 27.203 1 68.12 101 ASP A N 1
ATOM 809 C CA . ASP A 1 101 ? -3.066 18.609 27.328 1 68.12 101 ASP A CA 1
ATOM 810 C C . ASP A 1 101 ? -2.629 19.828 26.516 1 68.12 101 ASP A C 1
ATOM 812 O O . ASP A 1 101 ? -1.493 19.891 26.047 1 68.12 101 ASP A O 1
ATOM 816 N N . PHE A 1 102 ? -3.611 20.578 26.203 1 71.06 102 PHE A N 1
ATOM 817 C CA . PHE A 1 102 ? -3.32 21.891 25.641 1 71.06 102 PHE A CA 1
ATOM 818 C C . PHE A 1 102 ? -3.406 22.969 26.719 1 71.06 102 PHE A C 1
ATOM 820 O O . PHE A 1 102 ? -4.5 23.391 27.094 1 71.06 102 PHE A O 1
ATOM 827 N N . VAL A 1 103 ? -2.258 23.328 27.219 1 69.88 103 VAL A N 1
ATOM 828 C CA . VAL A 1 103 ? -2.209 24.312 28.281 1 69.88 103 VAL A CA 1
ATOM 829 C C . VAL A 1 103 ? -1.646 25.625 27.75 1 69.88 103 VAL A C 1
ATOM 831 O O . VAL A 1 103 ? -0.44 25.75 27.516 1 69.88 103 VAL A O 1
ATOM 834 N N . ARG A 1 104 ? -2.568 26.516 27.531 1 70.44 104 ARG A N 1
ATOM 835 C CA . ARG A 1 104 ? -2.236 27.875 27.125 1 70.44 104 ARG A CA 1
ATOM 836 C C . ARG A 1 104 ? -3.203 28.891 27.75 1 70.44 104 ARG A C 1
ATOM 838 O O . ARG A 1 104 ? -4.223 28.5 28.328 1 70.44 104 ARG A O 1
ATOM 845 N N . HIS A 1 105 ? -2.781 30.156 27.719 1 71.31 105 HIS A N 1
ATOM 846 C CA . HIS A 1 105 ? -3.559 31.203 28.375 1 71.31 105 HIS A CA 1
ATOM 847 C C . HIS A 1 105 ? -4.992 31.234 27.859 1 71.31 105 HIS A C 1
ATOM 849 O O . HIS A 1 105 ? -5.902 31.672 28.562 1 71.31 105 HIS A O 1
ATOM 855 N N . ASP A 1 106 ? -5.219 30.75 26.719 1 73.19 106 ASP A N 1
ATOM 856 C CA . ASP A 1 106 ? -6.551 30.828 26.125 1 73.19 106 ASP A CA 1
ATOM 857 C C . ASP A 1 106 ? -7.195 29.453 26.031 1 73.19 106 ASP A C 1
ATOM 859 O O . ASP A 1 106 ? -8.117 29.25 25.25 1 73.19 106 ASP A O 1
ATOM 863 N N . SER A 1 107 ? -6.781 28.656 26.859 1 76.5 107 SER A N 1
ATOM 864 C CA . SER A 1 107 ? -7.418 27.344 26.938 1 76.5 107 SER A CA 1
ATOM 865 C C . SER A 1 107 ? -8.875 27.469 27.391 1 76.5 107 SER A C 1
ATOM 867 O O . SER A 1 107 ? -9.188 28.25 28.281 1 76.5 107 SER A O 1
ATOM 869 N N . GLY A 1 108 ? -9.734 26.766 26.641 1 77.75 108 GLY A N 1
ATOM 870 C CA . GLY A 1 108 ? -11.141 26.781 27 1 77.75 108 GLY A CA 1
ATOM 871 C C . GLY A 1 108 ? -11.922 27.891 26.312 1 77.75 108 GLY A C 1
ATOM 872 O O . GLY A 1 108 ? -13.156 27.922 26.391 1 77.75 108 GLY A O 1
ATOM 873 N N . GLN A 1 109 ? -11.195 28.719 25.641 1 83.81 109 GLN A N 1
ATOM 874 C CA . GLN A 1 109 ? -11.867 29.812 24.953 1 83.81 109 GLN A CA 1
ATOM 875 C C . GLN A 1 109 ? -12.375 29.375 23.594 1 83.81 109 GLN A C 1
ATOM 877 O O . GLN A 1 109 ? -11.656 28.703 22.828 1 83.81 109 GLN A O 1
ATOM 882 N N . VAL A 1 110 ? -13.633 29.75 23.312 1 87.94 110 VAL A N 1
ATOM 883 C CA . VAL A 1 110 ? -14.234 29.469 22.016 1 87.94 110 VAL A CA 1
ATOM 884 C C . VAL A 1 110 ? -13.727 30.469 20.984 1 87.94 110 VAL A C 1
ATOM 886 O O . VAL A 1 110 ? -13.727 31.672 21.234 1 87.94 110 VAL A O 1
ATOM 889 N N . ARG A 1 111 ? -13.273 29.906 19.906 1 89.06 111 ARG A N 1
ATOM 890 C CA . ARG A 1 111 ? -12.75 30.75 18.844 1 89.06 111 ARG A CA 1
ATOM 891 C C . ARG A 1 111 ? -13.516 30.531 17.531 1 89.06 111 ARG A C 1
ATOM 893 O O . ARG A 1 111 ? -13.922 29.406 17.234 1 89.06 111 ARG A O 1
ATOM 900 N N . ARG A 1 112 ? -13.688 31.688 16.875 1 92.12 112 ARG A N 1
ATOM 901 C CA . ARG A 1 112 ? -14.344 31.625 15.562 1 92.12 112 ARG A CA 1
ATOM 902 C C . ARG A 1 112 ? -13.391 32.031 14.445 1 92.12 112 ARG A C 1
ATOM 904 O O . ARG A 1 112 ? -13.078 33.188 14.281 1 92.12 112 ARG A O 1
ATOM 911 N N . PHE A 1 113 ? -13.008 31.109 13.703 1 94.88 113 PHE A N 1
ATOM 912 C CA . PHE A 1 113 ? -12.078 31.328 12.594 1 94.88 113 PHE A CA 1
ATOM 913 C C . PHE A 1 113 ? -12.828 31.594 11.305 1 94.88 113 PHE A C 1
ATOM 915 O O . PHE A 1 113 ? -13.992 31.203 11.156 1 94.88 113 PHE A O 1
ATOM 922 N N . ALA A 1 114 ? -12.148 32.344 10.398 1 96.38 114 ALA A N 1
ATOM 923 C CA . ALA A 1 114 ? -12.68 32.406 9.039 1 96.38 114 ALA A CA 1
ATOM 924 C C . ALA A 1 114 ? -12.711 31.016 8.398 1 96.38 114 ALA A C 1
ATOM 926 O O . ALA A 1 114 ? -11.93 30.141 8.766 1 96.38 114 ALA A O 1
ATOM 927 N N . GLU A 1 115 ? -13.578 30.844 7.414 1 97 115 GLU A N 1
ATOM 928 C CA . GLU A 1 115 ? -13.805 29.516 6.859 1 97 115 GLU A CA 1
ATOM 929 C C . GLU A 1 115 ? -12.953 29.281 5.613 1 97 115 GLU A C 1
ATOM 931 O O . GLU A 1 115 ? -12.812 30.188 4.781 1 97 115 GLU A O 1
ATOM 936 N N . VAL A 1 116 ? -12.453 28.094 5.52 1 97.75 116 VAL A N 1
ATOM 937 C CA . VAL A 1 116 ? -11.82 27.641 4.285 1 97.75 116 VAL A CA 1
ATOM 938 C C . VAL A 1 116 ? -12.836 27.656 3.145 1 97.75 116 VAL A C 1
ATOM 940 O O . VAL A 1 116 ? -13.977 27.219 3.312 1 97.75 116 VAL A O 1
ATOM 943 N N . GLU A 1 117 ? -12.43 28.188 2.029 1 96.88 117 GLU A N 1
ATOM 944 C CA . GLU A 1 117 ? -13.32 28.328 0.878 1 96.88 117 GLU A CA 1
ATOM 945 C C . GLU A 1 117 ? -12.977 27.297 -0.206 1 96.88 117 GLU A C 1
ATOM 947 O O . GLU A 1 117 ? -12.195 26.375 0.024 1 96.88 117 GLU A O 1
ATOM 952 N N . ASP A 1 118 ? -13.625 27.484 -1.366 1 96.62 118 ASP A N 1
ATOM 953 C CA . ASP A 1 118 ? -13.523 26.5 -2.438 1 96.62 118 ASP A CA 1
ATOM 954 C C . ASP A 1 118 ? -12.125 26.5 -3.061 1 96.62 118 ASP A C 1
ATOM 956 O O . ASP A 1 118 ? -11.703 25.516 -3.658 1 96.62 118 ASP A O 1
ATOM 960 N N . ASP A 1 119 ? -11.461 27.547 -2.982 1 96.75 119 ASP A N 1
ATOM 961 C CA . ASP A 1 119 ? -10.125 27.625 -3.564 1 96.75 119 ASP A CA 1
ATOM 962 C C . ASP A 1 119 ? -9.195 26.594 -2.945 1 96.75 119 ASP A C 1
ATOM 964 O O . ASP A 1 119 ? -8.297 26.078 -3.613 1 96.75 119 ASP A O 1
ATOM 968 N N . LEU A 1 120 ? -9.453 26.266 -1.676 1 98.31 120 LEU A N 1
ATOM 969 C CA . LEU A 1 120 ? -8.617 25.266 -1.017 1 98.31 120 LEU A CA 1
ATOM 970 C C . LEU A 1 120 ? -9.297 23.906 -1.01 1 98.31 120 LEU A C 1
ATOM 972 O O . LEU A 1 120 ? -8.711 22.906 -1.45 1 98.31 120 LEU A O 1
ATOM 976 N N . GLN A 1 121 ? -10.562 23.859 -0.558 1 98 121 GLN A N 1
ATOM 977 C CA . GLN A 1 121 ? -11.172 22.547 -0.427 1 98 121 GLN A CA 1
ATOM 978 C C . GLN A 1 121 ? -11.352 21.875 -1.79 1 98 121 GLN A C 1
ATOM 980 O O . GLN A 1 121 ? -11.367 20.656 -1.891 1 98 121 GLN A O 1
ATOM 985 N N . GLY A 1 122 ? -11.445 22.672 -2.854 1 97.19 122 GLY A N 1
ATOM 986 C CA . GLY A 1 122 ? -11.609 22.125 -4.195 1 97.19 122 GLY A CA 1
ATOM 987 C C . GLY A 1 122 ? -10.297 21.766 -4.855 1 97.19 122 GLY A C 1
ATOM 988 O O . GLY A 1 122 ? -10.281 21.203 -5.953 1 97.19 122 GLY A O 1
ATOM 989 N N . ASN A 1 123 ? -9.203 22.094 -4.266 1 98 123 ASN A N 1
ATOM 990 C CA . ASN A 1 123 ? -7.871 21.797 -4.793 1 98 123 ASN A CA 1
ATOM 991 C C . ASN A 1 123 ? -7.543 20.312 -4.695 1 98 123 ASN A C 1
ATOM 993 O O . ASN A 1 123 ? -7.609 19.719 -3.611 1 98 123 ASN A O 1
ATOM 997 N N . SER A 1 124 ? -7.133 19.719 -5.82 1 97.19 124 SER A N 1
ATOM 998 C CA . SER A 1 124 ? -6.914 18.281 -5.875 1 97.19 124 SER A CA 1
ATOM 999 C C . SER A 1 124 ? -5.742 17.875 -4.984 1 97.19 124 SER A C 1
ATOM 1001 O O . SER A 1 124 ? -5.668 16.719 -4.547 1 97.19 124 SER A O 1
ATOM 1003 N N . THR A 1 125 ? -4.805 18.734 -4.676 1 98.44 125 THR A N 1
ATOM 1004 C CA . THR A 1 125 ? -3.686 18.438 -3.791 1 98.44 125 THR A CA 1
ATOM 1005 C C . THR A 1 125 ? -4.172 18.219 -2.359 1 98.44 125 THR A C 1
ATOM 1007 O O . THR A 1 125 ? -3.783 17.25 -1.705 1 98.44 125 THR A O 1
ATOM 1010 N N . LEU A 1 126 ? -5.074 19.062 -1.929 1 98.69 126 LEU A N 1
ATOM 1011 C CA . LEU A 1 126 ? -5.641 18.875 -0.598 1 98.69 126 LEU A CA 1
ATOM 1012 C C . LEU A 1 126 ? -6.449 17.594 -0.53 1 98.69 126 LEU A C 1
ATOM 1014 O O . LEU A 1 126 ? -6.355 16.844 0.448 1 98.69 126 LEU A O 1
ATOM 1018 N N . GLN A 1 127 ? -7.203 17.422 -1.559 1 97.69 127 GLN A N 1
ATOM 1019 C CA . GLN A 1 127 ? -8.031 16.219 -1.594 1 97.69 127 GLN A CA 1
ATOM 1020 C C . GLN A 1 127 ? -7.168 14.953 -1.575 1 97.69 127 GLN A C 1
ATOM 1022 O O . GLN A 1 127 ? -7.48 13.984 -0.875 1 97.69 127 GLN A O 1
ATOM 1027 N N . ALA A 1 128 ? -6.082 14.984 -2.301 1 97.38 128 ALA A N 1
ATOM 1028 C CA . ALA A 1 128 ? -5.141 13.867 -2.285 1 97.38 128 ALA A CA 1
ATOM 1029 C C . ALA A 1 128 ? -4.504 13.703 -0.91 1 97.38 128 ALA A C 1
ATOM 1031 O O . ALA A 1 128 ? -4.211 12.586 -0.482 1 97.38 128 ALA A O 1
ATOM 1032 N N . LEU 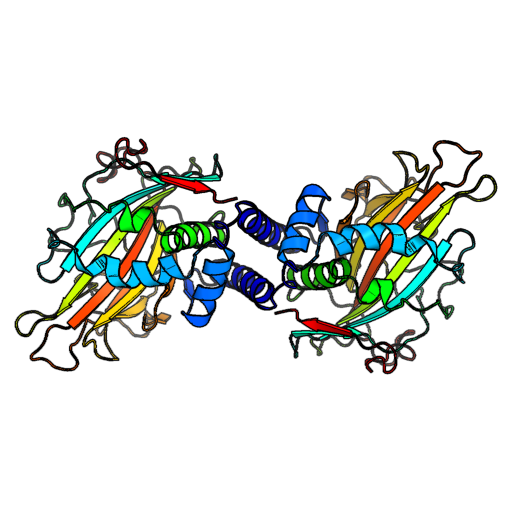A 1 129 ? -4.27 14.781 -0.19 1 98.62 129 LEU A N 1
ATOM 1033 C CA . LEU A 1 129 ? -3.732 14.719 1.164 1 98.62 129 LEU A CA 1
ATOM 1034 C C . LEU A 1 129 ? -4.707 14.016 2.104 1 98.62 129 LEU A C 1
ATOM 1036 O O . LEU A 1 129 ? -4.289 13.258 2.982 1 98.62 129 LEU A O 1
ATOM 1040 N N . PHE A 1 130 ? -6.008 14.258 1.904 1 98.38 130 PHE A N 1
ATOM 1041 C CA . PHE A 1 130 ? -7 13.547 2.697 1 98.38 130 PHE A CA 1
ATOM 1042 C C . PHE A 1 130 ? -6.914 12.047 2.455 1 98.38 130 PHE A C 1
ATOM 1044 O O . PHE A 1 130 ? -6.941 11.258 3.4 1 98.38 130 PHE A O 1
ATOM 1051 N N . VAL A 1 131 ? -6.828 11.703 1.215 1 97.12 131 VAL A N 1
ATOM 1052 C CA . VAL A 1 131 ? -6.773 10.297 0.846 1 97.12 131 VAL A CA 1
ATOM 1053 C C . VAL A 1 131 ? -5.508 9.656 1.415 1 97.12 131 VAL A C 1
ATOM 1055 O O . VAL A 1 131 ? -5.559 8.562 1.983 1 97.12 131 VAL A O 1
ATOM 1058 N N . PHE A 1 132 ? -4.398 10.359 1.224 1 97.94 132 PHE A N 1
ATOM 1059 C CA . PHE A 1 132 ? -3.135 9.891 1.775 1 97.94 132 PHE A CA 1
ATOM 1060 C C . PHE A 1 132 ? -3.266 9.609 3.27 1 97.94 132 PHE A C 1
ATOM 1062 O O . PHE A 1 132 ? -2.887 8.539 3.742 1 97.94 132 PHE A O 1
ATOM 1069 N N . LYS A 1 133 ? -3.758 10.531 3.945 1 98.5 133 LYS A N 1
ATOM 1070 C CA . LYS A 1 133 ? -3.916 10.398 5.391 1 98.5 133 LYS A CA 1
ATOM 1071 C C . LYS A 1 133 ? -4.773 9.188 5.746 1 98.5 133 LYS A C 1
ATOM 1073 O O . LYS A 1 133 ? -4.422 8.414 6.637 1 98.5 133 LYS A O 1
ATOM 1078 N N . ALA A 1 134 ? -5.906 9.062 5.051 1 97.38 134 ALA A N 1
ATOM 1079 C CA . ALA A 1 134 ? -6.816 7.945 5.297 1 97.38 134 ALA A CA 1
ATOM 1080 C C . ALA A 1 134 ? -6.113 6.609 5.098 1 97.38 134 ALA A C 1
ATOM 1082 O O . ALA A 1 134 ? -6.277 5.684 5.898 1 97.38 134 ALA A O 1
ATOM 1083 N N . LEU A 1 135 ? -5.32 6.551 4.055 1 96.69 135 LEU A N 1
ATOM 1084 C CA . LEU A 1 135 ? -4.633 5.309 3.732 1 96.69 135 LEU A CA 1
ATOM 1085 C C . LEU A 1 135 ? -3.627 4.945 4.82 1 96.69 135 LEU A C 1
ATOM 1087 O O . LEU A 1 135 ? -3.379 3.764 5.074 1 96.69 135 LEU A O 1
ATOM 1091 N N . ILE A 1 136 ? -3.09 5.957 5.484 1 97.62 136 ILE A N 1
ATOM 1092 C CA . ILE A 1 136 ? -2.037 5.707 6.465 1 97.62 136 ILE A CA 1
ATOM 1093 C C . ILE A 1 136 ? -2.662 5.383 7.82 1 97.62 136 ILE A C 1
ATOM 1095 O O . ILE A 1 136 ? -2.312 4.379 8.445 1 97.62 136 ILE A O 1
ATOM 1099 N N . PHE A 1 137 ? -3.709 6.148 8.234 1 97 137 PHE A N 1
ATOM 1100 C CA . PHE A 1 137 ? -4.066 6.027 9.641 1 97 137 PHE A CA 1
ATOM 1101 C C . PHE A 1 137 ? -5.242 5.074 9.82 1 97 137 PHE A C 1
ATOM 1103 O O . PHE A 1 137 ? -5.477 4.57 10.922 1 97 137 PHE A O 1
ATOM 1110 N N . HIS A 1 138 ? -6.066 4.836 8.797 1 94.88 138 HIS A N 1
ATOM 1111 C CA . HIS A 1 138 ? -7.285 4.051 8.961 1 94.88 138 HIS A CA 1
ATOM 1112 C C . HIS A 1 138 ? -6.969 2.627 9.398 1 94.88 138 HIS A C 1
ATOM 1114 O O . HIS A 1 138 ? -6.121 1.96 8.805 1 94.88 138 HIS A O 1
ATOM 1120 N N . GLY A 1 139 ? -7.586 2.236 10.406 1 92.81 139 GLY A N 1
ATOM 1121 C CA . GLY A 1 139 ? -7.434 0.874 10.891 1 92.81 139 GLY A CA 1
ATOM 1122 C C . GLY A 1 139 ? -6.242 0.7 11.82 1 92.81 139 GLY A C 1
ATOM 1123 O O . GLY A 1 139 ? -6.008 -0.393 12.336 1 92.81 139 GLY A O 1
ATOM 1124 N N . VAL A 1 140 ? -5.445 1.66 11.977 1 94.38 140 VAL A N 1
ATOM 1125 C CA . VAL A 1 140 ? -4.312 1.59 12.891 1 94.38 140 VAL A CA 1
ATOM 1126 C C . VAL A 1 140 ? -4.801 1.689 14.336 1 94.38 140 VAL A C 1
ATOM 1128 O O . VAL A 1 140 ? -5.527 2.619 14.688 1 94.38 140 VAL A O 1
ATOM 1131 N N . PRO A 1 141 ? -4.457 0.694 15.102 1 94.12 141 PRO A N 1
ATOM 1132 C CA . PRO A 1 141 ? -4.824 0.799 16.516 1 94.12 141 PRO A CA 1
ATOM 1133 C C . PRO A 1 141 ? -4.094 1.933 17.234 1 94.12 141 PRO A C 1
ATOM 1135 O O . PRO A 1 141 ? -2.922 2.199 16.938 1 94.12 141 PRO A O 1
ATOM 1138 N N . PHE A 1 142 ? -4.773 2.584 18.109 1 95.25 142 PHE A N 1
ATOM 1139 C CA . PHE A 1 142 ? -4.188 3.643 18.922 1 95.25 142 PHE A CA 1
ATOM 1140 C C . PHE A 1 142 ? -4.902 3.748 20.266 1 95.25 142 PHE A C 1
ATOM 1142 O O . PHE A 1 142 ? -5.988 3.193 20.438 1 95.25 142 PHE A O 1
ATOM 1149 N N . LYS A 1 143 ? -4.242 4.297 21.203 1 93.06 143 LYS A N 1
ATOM 1150 C CA . LYS A 1 143 ? -4.82 4.473 22.531 1 93.06 143 LYS A CA 1
ATOM 1151 C C . LYS A 1 143 ? -6.039 5.391 22.484 1 93.06 143 LYS A C 1
ATOM 1153 O O . LYS A 1 143 ? -5.996 6.457 21.859 1 93.06 143 LYS A O 1
ATOM 1158 N N . GLN A 1 144 ? -7.074 4.926 23.109 1 94.31 144 GLN A N 1
ATOM 1159 C CA . GLN A 1 144 ? -8.305 5.719 23.125 1 94.31 144 GLN A CA 1
ATOM 1160 C C . GLN A 1 144 ? -8.227 6.832 24.172 1 94.31 144 GLN A C 1
ATOM 1162 O O . GLN A 1 144 ? -7.637 6.652 25.234 1 94.31 144 GLN A O 1
ATOM 1167 N N . ARG A 1 145 ? -8.805 7.941 23.875 1 92.88 145 ARG A N 1
ATOM 1168 C CA . ARG A 1 145 ? -8.906 9.094 24.766 1 92.88 145 ARG A CA 1
ATOM 1169 C C . ARG A 1 145 ? -10.297 9.172 25.406 1 92.88 145 ARG A C 1
ATOM 1171 O O . ARG A 1 145 ? -11.25 8.586 24.891 1 92.88 145 ARG A O 1
ATOM 1178 N N . PRO A 1 146 ? -10.367 9.844 26.531 1 91.94 146 PRO A N 1
ATOM 1179 C CA . PRO A 1 146 ? -11.672 9.93 27.188 1 91.94 146 PRO A CA 1
ATOM 1180 C C . PRO A 1 146 ? -12.672 10.805 26.438 1 91.94 146 PRO A C 1
ATOM 1182 O O . PRO A 1 146 ? -12.273 11.781 25.797 1 91.94 146 PRO A O 1
ATOM 1185 N N . ARG A 1 147 ? -13.961 10.383 26.484 1 94.19 147 ARG A N 1
ATOM 1186 C CA . ARG A 1 147 ? -15.117 11.164 26.062 1 94.19 147 ARG A CA 1
ATOM 1187 C C . ARG A 1 147 ? -15.148 11.336 24.547 1 94.19 147 ARG A C 1
ATOM 1189 O O . ARG A 1 147 ? -15.469 12.414 24.047 1 94.19 147 ARG A O 1
ATOM 1196 N N . LEU A 1 148 ? -14.68 10.414 23.891 1 96.12 148 LEU A N 1
ATOM 1197 C CA . LEU A 1 148 ? -14.836 10.312 22.438 1 96.12 148 LEU A CA 1
ATOM 1198 C C . LEU A 1 148 ? -15.633 9.062 22.078 1 96.12 148 LEU A C 1
ATOM 1200 O O . LEU A 1 148 ? -15.648 8.086 22.828 1 96.12 148 LEU A O 1
ATOM 1204 N N . ASN A 1 149 ? -16.344 9.078 21 1 97.38 149 ASN A N 1
ATOM 1205 C CA . ASN A 1 149 ? -17.141 7.957 20.516 1 97.38 149 ASN A CA 1
ATOM 1206 C C . ASN A 1 149 ? -16.312 7.031 19.625 1 97.38 149 ASN A C 1
ATOM 1208 O O . ASN A 1 149 ? -16.297 7.207 18.406 1 97.38 149 ASN A O 1
ATOM 1212 N N . TYR A 1 150 ? -15.742 6 20.156 1 95.94 150 TYR A N 1
ATOM 1213 C CA . TYR A 1 150 ? -14.883 5.094 19.391 1 95.94 150 TYR A CA 1
ATOM 1214 C C . TYR A 1 150 ? -15.695 3.959 18.781 1 95.94 150 TYR A C 1
ATOM 1216 O O . TYR A 1 150 ? -15.141 3.08 18.125 1 95.94 150 TYR A O 1
ATOM 1224 N N . GLU A 1 151 ? -17.016 3.982 18.891 1 95.06 151 GLU A N 1
ATOM 1225 C CA . GLU A 1 151 ? -17.875 2.971 18.297 1 95.06 151 GLU A CA 1
ATOM 1226 C C . GLU A 1 151 ? -18.141 3.279 16.828 1 95.06 151 GLU A C 1
ATOM 1228 O O . GLU A 1 151 ? -18.453 2.377 16.047 1 95.06 151 GLU A O 1
ATOM 1233 N N . THR A 1 152 ? -18.047 4.559 16.484 1 95.38 152 THR A N 1
ATOM 1234 C CA . THR A 1 152 ? -18.281 4.957 15.102 1 95.38 152 THR A CA 1
ATOM 1235 C C . THR A 1 152 ? -17.016 4.789 14.266 1 95.38 152 THR A C 1
ATOM 1237 O O . THR A 1 152 ? -15.906 4.801 14.797 1 95.38 152 THR A O 1
ATOM 1240 N N . GLU A 1 153 ? -17.156 4.641 12.961 1 94 153 GLU A N 1
ATOM 1241 C CA . GLU A 1 153 ? -16.031 4.562 12.047 1 94 153 GLU A CA 1
ATOM 1242 C C . GLU A 1 153 ? -15.625 5.949 11.547 1 94 153 GLU A C 1
ATOM 1244 O O . GLU A 1 153 ? -14.609 6.102 10.867 1 94 153 GLU A O 1
ATOM 1249 N N . ASN A 1 154 ? -16.375 6.949 11.906 1 96.06 154 ASN A N 1
ATOM 1250 C CA . ASN A 1 154 ? -16.141 8.312 11.43 1 96.06 154 ASN A CA 1
ATOM 1251 C C . ASN A 1 154 ? -15.047 9.008 12.227 1 96.06 154 ASN A C 1
ATOM 1253 O O . ASN A 1 154 ? -14.852 8.719 13.414 1 96.06 154 ASN A O 1
ATOM 1257 N N . PHE A 1 155 ? -14.352 9.797 11.625 1 98.31 155 PHE A N 1
ATOM 1258 C CA . PHE A 1 155 ? -13.414 10.727 12.25 1 98.31 155 PHE A CA 1
ATOM 1259 C C . PHE A 1 155 ? -13.719 12.156 11.828 1 98.31 155 PHE A C 1
ATOM 1261 O O . PHE A 1 155 ? -14.047 12.414 10.664 1 98.31 155 PHE A O 1
ATOM 1268 N N . VAL A 1 156 ? -13.617 13.062 12.75 1 98.06 156 VAL A N 1
ATOM 1269 C CA . VAL A 1 156 ? -13.719 14.492 12.453 1 98.06 156 VAL A CA 1
ATOM 1270 C C . VAL A 1 156 ? -12.328 15.078 12.258 1 98.06 156 VAL A C 1
ATOM 1272 O O . VAL A 1 156 ? -11.43 14.844 13.07 1 98.06 156 VAL A O 1
ATOM 1275 N N . CYS A 1 157 ? -12.172 15.773 11.203 1 98.31 157 CYS A N 1
ATOM 1276 C CA . CYS A 1 157 ? -10.898 16.422 10.898 1 98.31 157 CYS A CA 1
ATOM 1277 C C . CYS A 1 157 ? -11.062 17.922 10.797 1 98.31 157 CYS A C 1
ATOM 1279 O O . CYS A 1 157 ? -11.742 18.422 9.898 1 98.31 157 CYS A O 1
ATOM 1281 N N . THR A 1 158 ? -10.508 18.641 11.695 1 97.56 158 THR A N 1
ATOM 1282 C CA . THR A 1 158 ? -10.414 20.094 11.578 1 97.56 158 THR A CA 1
ATOM 1283 C C . THR A 1 158 ? -9.148 20.5 10.828 1 97.56 158 THR A C 1
ATOM 1285 O O . THR A 1 158 ? -8.031 20.188 11.266 1 97.56 158 THR A O 1
ATOM 1288 N N . LEU A 1 159 ? -9.352 21.141 9.742 1 98.56 159 LEU A N 1
ATOM 1289 C CA . LEU A 1 159 ? -8.258 21.625 8.906 1 98.56 159 LEU A CA 1
ATOM 1290 C C . LEU A 1 159 ? -7.98 23.094 9.172 1 98.56 159 LEU A C 1
ATOM 1292 O O . LEU A 1 159 ? -8.906 23.906 9.242 1 98.56 159 LEU A O 1
ATOM 1296 N N . PHE A 1 160 ? -6.707 23.422 9.328 1 98 160 PHE A N 1
ATOM 1297 C CA . PHE A 1 160 ? -6.293 24.812 9.375 1 98 160 PHE A CA 1
ATOM 1298 C C . PHE A 1 160 ? -5.359 25.141 8.211 1 98 160 PHE A C 1
ATOM 1300 O O . PHE A 1 160 ? -4.414 24.406 7.941 1 98 160 PHE A O 1
ATOM 1307 N N . ASN A 1 161 ? -5.684 26.109 7.48 1 98.75 161 ASN A N 1
ATOM 1308 C CA . ASN A 1 161 ? -4.707 26.859 6.699 1 98.75 161 ASN A CA 1
ATOM 1309 C C . ASN A 1 161 ? -4.117 28.016 7.508 1 98.75 161 ASN A C 1
ATOM 1311 O O . ASN A 1 161 ? -4.824 28.953 7.859 1 98.75 161 ASN A O 1
ATOM 1315 N N . LEU A 1 162 ? -2.826 27.891 7.82 1 98.31 162 LEU A N 1
ATOM 1316 C CA . LEU A 1 162 ? -2.264 28.781 8.828 1 98.31 162 LEU A CA 1
ATOM 1317 C C . LEU A 1 162 ? -0.943 29.375 8.359 1 98.31 162 LEU A C 1
ATOM 1319 O O . LEU A 1 162 ? -0.074 28.656 7.863 1 98.31 162 LEU A O 1
ATOM 1323 N N . ARG A 1 163 ? -0.825 30.719 8.43 1 98.62 163 ARG A N 1
ATOM 1324 C CA . ARG A 1 163 ? 0.43 31.438 8.203 1 98.62 163 ARG A CA 1
ATOM 1325 C C . ARG A 1 163 ? 0.974 32 9.508 1 98.62 163 ARG A C 1
ATOM 1327 O O . ARG A 1 163 ? 0.288 32.781 10.188 1 98.62 163 ARG A O 1
ATOM 1334 N N . THR A 1 164 ? 2.111 31.578 9.898 1 98.31 164 THR A N 1
ATOM 1335 C CA . THR A 1 164 ? 2.84 32.219 10.977 1 98.31 164 THR A CA 1
ATOM 1336 C C . THR A 1 164 ? 3.695 33.375 10.445 1 98.31 164 THR A C 1
ATOM 1338 O O . THR A 1 164 ? 4.402 33.219 9.453 1 98.31 164 THR A O 1
ATOM 1341 N N . VAL A 1 165 ? 3.674 34.531 11.148 1 98.06 165 VAL A N 1
ATOM 1342 C CA . VAL A 1 165 ? 4.379 35.719 10.672 1 98.06 165 VAL A CA 1
ATOM 1343 C C . VAL A 1 165 ? 5.328 36.219 11.758 1 98.06 165 VAL A C 1
ATOM 1345 O O . VAL A 1 165 ? 4.918 36.438 12.898 1 98.06 165 VAL A O 1
ATOM 1348 N N . THR A 1 166 ? 6.547 36.344 11.406 1 98.25 166 THR A N 1
ATOM 1349 C CA . THR A 1 166 ? 7.508 37.094 12.195 1 98.25 166 THR A CA 1
ATOM 1350 C C . THR A 1 166 ? 7.734 38.469 11.586 1 98.25 166 THR A C 1
ATOM 1352 O O . THR A 1 166 ? 7.938 38.594 10.375 1 98.25 166 THR A O 1
ATOM 1355 N N . SER A 1 167 ? 7.637 39.469 12.406 1 96.75 167 SER A N 1
ATOM 1356 C CA . SER A 1 167 ? 7.945 40.844 12.016 1 96.75 167 SER A CA 1
ATOM 1357 C C . SER A 1 167 ? 9.031 41.469 12.906 1 96.75 167 SER A C 1
ATOM 1359 O O . SER A 1 167 ? 9.453 40.844 13.883 1 96.75 167 SER A O 1
ATOM 1361 N N . PRO A 1 168 ? 9.539 42.625 12.508 1 95.5 168 PRO A N 1
ATOM 1362 C CA . PRO A 1 168 ? 10.523 43.281 13.383 1 95.5 168 PRO A CA 1
ATOM 1363 C C . PRO A 1 168 ? 10.008 43.5 14.797 1 95.5 168 PRO A C 1
ATOM 1365 O O . PRO A 1 168 ? 10.797 43.5 15.75 1 95.5 168 PRO A O 1
ATOM 1368 N N . ASP A 1 169 ? 8.734 43.531 15 1 95.31 169 ASP A N 1
ATOM 1369 C CA . ASP A 1 169 ? 8.156 43.844 16.297 1 95.31 169 ASP A CA 1
ATOM 1370 C C . ASP A 1 169 ? 7.719 42.594 17.047 1 95.31 169 ASP A C 1
ATOM 1372 O O . ASP A 1 169 ? 7.602 42.625 18.281 1 95.31 169 ASP A O 1
ATOM 1376 N N . ILE A 1 170 ? 7.426 41.562 16.281 1 95.75 170 ILE A N 1
ATOM 1377 C CA . ILE A 1 170 ? 6.836 40.406 16.953 1 95.75 170 ILE A CA 1
ATOM 1378 C C . ILE A 1 170 ? 7.41 39.094 16.375 1 95.75 170 ILE A C 1
ATOM 1380 O O . ILE A 1 170 ? 7.457 38.938 15.148 1 95.75 170 ILE A O 1
ATOM 1384 N N . LEU A 1 171 ? 7.844 38.188 17.266 1 96.25 171 LEU A N 1
ATOM 1385 C CA . LEU A 1 171 ? 8.359 36.875 16.875 1 96.25 171 LEU A CA 1
ATOM 1386 C C . LEU A 1 171 ? 7.215 35.906 16.656 1 96.25 171 LEU A C 1
ATOM 1388 O O . LEU A 1 171 ? 6.34 35.75 17.516 1 96.25 171 LEU A O 1
ATOM 1392 N N . GLY A 1 172 ? 7.176 35.312 15.445 1 96.69 172 GLY A N 1
ATOM 1393 C CA . GLY A 1 172 ? 6.191 34.281 15.156 1 96.69 172 GLY A CA 1
ATOM 1394 C C . GLY A 1 172 ? 6.523 32.938 15.789 1 96.69 172 GLY A C 1
ATOM 1395 O O . GLY A 1 172 ? 7.586 32.375 15.523 1 96.69 172 GLY A O 1
ATOM 1396 N N . GLU A 1 173 ? 5.625 32.438 16.562 1 94.56 173 GLU A N 1
ATOM 1397 C CA . GLU A 1 173 ? 5.805 31.156 17.25 1 94.56 173 GLU A CA 1
ATOM 1398 C C . GLU A 1 173 ? 4.688 30.188 16.891 1 94.56 173 GLU A C 1
ATOM 1400 O O . GLU A 1 173 ? 3.574 30.281 17.406 1 94.56 173 GLU A O 1
ATOM 1405 N N . PRO A 1 174 ? 5.035 29.172 16.078 1 93.69 174 PRO A N 1
ATOM 1406 C CA . PRO A 1 174 ? 3.99 28.234 15.656 1 93.69 174 PRO A CA 1
ATOM 1407 C C . PRO A 1 174 ? 3.416 27.438 16.828 1 93.69 174 PRO A C 1
ATOM 1409 O O . PRO A 1 174 ? 2.266 27 16.781 1 93.69 174 PRO A O 1
ATOM 1412 N N . ALA A 1 175 ? 4.223 27.219 17.859 1 89.88 175 ALA A N 1
ATOM 1413 C CA . ALA A 1 175 ? 3.787 26.516 19.062 1 89.88 175 ALA A CA 1
ATOM 1414 C C . ALA A 1 175 ? 4.148 27.312 20.312 1 89.88 175 ALA A C 1
ATOM 1416 O O . ALA A 1 175 ? 4.965 26.859 21.125 1 89.88 175 ALA A O 1
ATOM 1417 N N . LEU A 1 176 ? 3.441 28.328 20.516 1 85.81 176 LEU A N 1
ATOM 1418 C CA . LEU A 1 176 ? 3.68 29.219 21.641 1 85.81 176 LEU A CA 1
ATOM 1419 C C . LEU A 1 176 ? 3.525 28.484 22.953 1 85.81 176 LEU A C 1
ATOM 1421 O O . LEU A 1 176 ? 4.184 28.828 23.953 1 85.81 176 LEU A O 1
ATOM 1425 N N . GLU A 1 177 ? 2.773 27.391 22.984 1 84.81 177 GLU A N 1
ATOM 1426 C CA . GLU A 1 177 ? 2.482 26.625 24.188 1 84.81 177 GLU A CA 1
ATOM 1427 C C . GLU A 1 177 ? 3.65 25.719 24.562 1 84.81 177 GLU A C 1
ATOM 1429 O O . GLU A 1 177 ? 3.664 25.141 25.656 1 84.81 177 GLU A O 1
ATOM 1434 N N . GLY A 1 178 ? 4.676 25.672 23.703 1 91.44 178 GLY A N 1
ATOM 1435 C CA . GLY A 1 178 ? 5.781 24.766 23.969 1 91.44 178 GLY A CA 1
ATOM 1436 C C . GLY A 1 178 ? 5.418 23.312 23.766 1 91.44 178 GLY A C 1
ATOM 1437 O O . GLY A 1 178 ? 4.703 22.969 22.812 1 91.44 178 GLY A O 1
ATOM 1438 N N . VAL A 1 179 ? 5.977 22.5 24.578 1 92.38 179 VAL A N 1
ATOM 1439 C CA . VAL A 1 179 ? 5.699 21.062 24.516 1 92.38 179 VAL A CA 1
ATOM 1440 C C . VAL A 1 179 ? 4.215 20.812 24.75 1 92.38 179 VAL A C 1
ATOM 1442 O O . VAL A 1 179 ? 3.646 21.312 25.734 1 92.38 179 VAL A O 1
ATOM 1445 N N . HIS A 1 180 ? 3.576 20.062 23.859 1 91.62 180 HIS A N 1
ATOM 1446 C CA . HIS A 1 180 ? 2.143 19.828 23.984 1 91.62 180 HIS A CA 1
ATOM 1447 C C . HIS A 1 180 ? 1.694 18.656 23.125 1 91.62 180 HIS A C 1
ATOM 1449 O O . HIS A 1 180 ? 2.5 18.078 22.391 1 91.62 180 HIS A O 1
ATOM 1455 N N . SER A 1 181 ? 0.447 18.281 23.297 1 91.5 181 SER A N 1
ATOM 1456 C CA . SER A 1 181 ? -0.36 17.516 22.359 1 91.5 181 SER A CA 1
ATOM 1457 C C . SER A 1 181 ? -1.494 18.375 21.781 1 91.5 181 SER A C 1
ATOM 1459 O O . SER A 1 181 ? -1.885 19.375 22.391 1 91.5 181 SER A O 1
ATOM 1461 N N . ASP A 1 182 ? -1.934 18.016 20.672 1 91.62 182 ASP A N 1
ATOM 1462 C CA . ASP A 1 182 ? -2.949 18.828 20.016 1 91.62 182 ASP A CA 1
ATOM 1463 C C . ASP A 1 182 ? -4.352 18.453 20.484 1 91.62 182 ASP A C 1
ATOM 1465 O O . ASP A 1 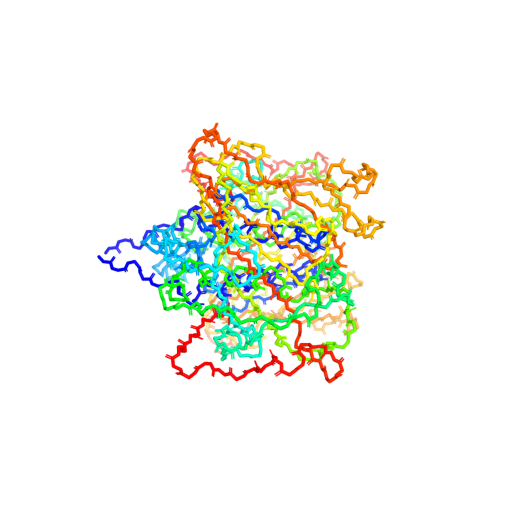182 ? -5.336 19.062 20.078 1 91.62 182 ASP A O 1
ATOM 1469 N N . GLY A 1 183 ? -4.43 17.438 21.297 1 90.44 183 GLY A N 1
ATOM 1470 C CA . GLY A 1 183 ? -5.727 17.047 21.828 1 90.44 183 GLY A CA 1
ATOM 1471 C C . GLY A 1 183 ? -6.57 16.266 20.828 1 90.44 183 GLY A C 1
ATOM 1472 O O . GLY A 1 183 ? -7.801 16.344 20.859 1 90.44 183 GLY A O 1
ATOM 1473 N N . VAL A 1 184 ? -5.957 15.617 19.891 1 95 184 VAL A N 1
ATOM 1474 C CA . VAL A 1 184 ? -6.648 14.82 18.875 1 95 184 VAL A CA 1
ATOM 1475 C C . VAL A 1 184 ? -6 13.438 18.781 1 95 184 VAL A C 1
ATOM 1477 O O . VAL A 1 184 ? -5.047 13.141 19.5 1 95 184 VAL A O 1
ATOM 1480 N N . ASP A 1 185 ? -6.586 12.547 17.938 1 96.5 185 ASP A N 1
ATOM 1481 C CA . ASP A 1 185 ? -6.039 11.211 17.766 1 96.5 185 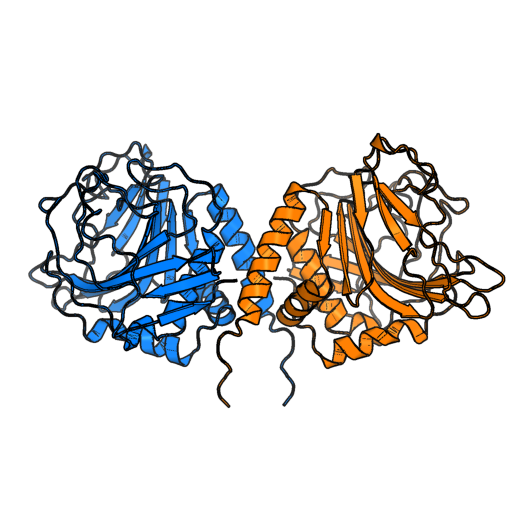ASP A CA 1
ATOM 1482 C C . ASP A 1 185 ? -4.848 11.219 16.797 1 96.5 185 ASP A C 1
ATOM 1484 O O . ASP A 1 185 ? -3.801 10.641 17.094 1 96.5 185 ASP A O 1
ATOM 1488 N N . PHE A 1 186 ? -5 11.906 15.695 1 97.94 186 PHE A N 1
ATOM 1489 C CA . PHE A 1 186 ? -3.951 12.008 14.688 1 97.94 186 PHE A CA 1
ATOM 1490 C C . PHE A 1 186 ? -3.73 13.461 14.281 1 97.94 186 PHE A C 1
ATOM 1492 O O . PHE A 1 186 ? -4.691 14.203 14.055 1 97.94 186 PHE A O 1
ATOM 1499 N N . THR A 1 187 ? -2.525 13.883 14.227 1 98 187 THR A N 1
ATOM 1500 C CA . THR A 1 187 ? -2.145 15.195 13.703 1 98 187 THR A CA 1
ATOM 1501 C C . THR A 1 187 ? -1.299 15.047 12.438 1 98 187 THR A C 1
ATOM 1503 O O . THR A 1 187 ? -0.384 14.219 12.391 1 98 187 THR A O 1
ATOM 1506 N N . MET A 1 188 ? -1.648 15.727 11.438 1 98.81 188 MET A N 1
ATOM 1507 C CA . MET A 1 188 ? -0.844 15.812 10.219 1 98.81 188 MET A CA 1
ATOM 1508 C C . MET A 1 188 ? -0.565 17.266 9.852 1 98.81 188 MET A C 1
ATOM 1510 O O . MET A 1 188 ? -1.457 18.109 9.93 1 98.81 188 MET A O 1
ATOM 1514 N N . THR A 1 189 ? 0.659 17.625 9.555 1 98.81 189 THR A N 1
ATOM 1515 C CA . THR A 1 189 ? 1.052 18.969 9.133 1 98.81 189 THR A CA 1
ATOM 1516 C C . THR A 1 189 ? 1.766 18.922 7.785 1 98.81 189 THR A C 1
ATOM 1518 O O . THR A 1 189 ? 2.643 18.078 7.57 1 98.81 189 THR A O 1
ATOM 1521 N N . THR A 1 190 ? 1.391 19.734 6.898 1 98.94 190 THR A N 1
ATOM 1522 C CA . THR A 1 190 ? 1.948 19.781 5.551 1 98.94 190 THR A CA 1
ATOM 1523 C C . THR A 1 190 ? 2.41 21.203 5.215 1 98.94 190 THR A C 1
ATOM 1525 O O . THR A 1 190 ? 1.665 22.172 5.406 1 98.94 190 THR A O 1
ATOM 1528 N N . PHE A 1 191 ? 3.59 21.297 4.68 1 98.88 191 PHE A N 1
ATOM 1529 C CA . PHE A 1 191 ? 4.227 22.578 4.375 1 98.88 191 PHE A CA 1
ATOM 1530 C C . PHE A 1 191 ? 3.814 23.078 2.994 1 98.88 191 PHE A C 1
ATOM 1532 O O . PHE A 1 191 ? 3.883 22.328 2.016 1 98.88 191 PHE A O 1
ATOM 1539 N N . LEU A 1 192 ? 3.418 24.328 2.914 1 98.81 192 LEU A N 1
ATOM 1540 C CA . LEU A 1 192 ? 3.055 24.906 1.622 1 98.81 192 LEU A CA 1
ATOM 1541 C C . LEU A 1 192 ? 4.156 25.828 1.107 1 98.81 192 LEU A C 1
ATOM 1543 O O . LEU A 1 192 ? 4.344 25.953 -0.104 1 98.81 192 LEU A O 1
ATOM 1547 N N . GLY A 1 193 ? 4.82 26.484 2.062 1 98.38 193 GLY A N 1
ATOM 1548 C CA . GLY A 1 193 ? 5.879 27.391 1.653 1 98.38 193 GLY A CA 1
ATOM 1549 C C . GLY A 1 193 ? 6.238 28.406 2.721 1 98.38 193 GLY A C 1
ATOM 1550 O O . GLY A 1 193 ? 5.641 28.422 3.797 1 98.38 193 GLY A O 1
ATOM 1551 N N . SER A 1 194 ? 7.285 29.172 2.443 1 98.5 194 SER A N 1
ATOM 1552 C CA . SER A 1 194 ? 7.754 30.234 3.336 1 98.5 194 SER A CA 1
ATOM 1553 C C . SER A 1 194 ? 8.453 31.344 2.559 1 98.5 194 SER A C 1
ATOM 1555 O O . SER A 1 194 ? 8.852 31.141 1.409 1 98.5 194 SER A O 1
ATOM 1557 N N . GLU A 1 195 ? 8.508 32.469 3.145 1 98 195 GLU A N 1
ATOM 1558 C CA . GLU A 1 195 ? 9.281 33.594 2.658 1 98 195 GLU A CA 1
ATOM 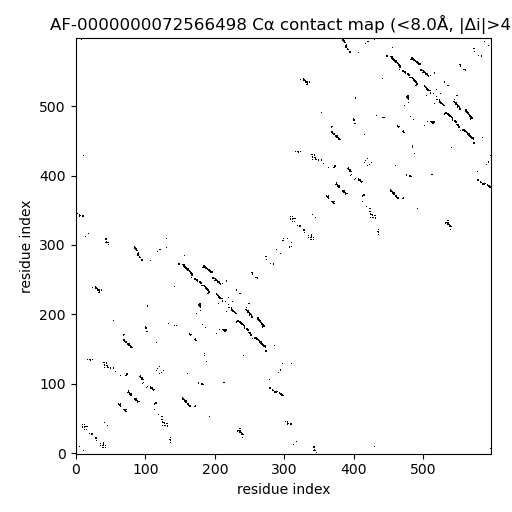1559 C C . GLU A 1 195 ? 10.18 34.156 3.75 1 98 195 GLU A C 1
ATOM 1561 O O . GLU A 1 195 ? 9.766 34.312 4.902 1 98 195 GLU A O 1
ATOM 1566 N N . ASN A 1 196 ? 11.43 34.469 3.436 1 98.38 196 ASN A N 1
ATOM 1567 C CA . ASN A 1 196 ? 12.391 35.094 4.336 1 98.38 196 ASN A CA 1
ATOM 1568 C C . ASN A 1 196 ? 12.547 34.312 5.629 1 98.38 196 ASN A C 1
ATOM 1570 O O . ASN A 1 196 ? 12.711 34.906 6.703 1 98.38 196 ASN A O 1
ATOM 1574 N N . MET A 1 197 ? 12.344 33.031 5.613 1 98.38 197 MET A N 1
ATOM 1575 C CA . MET A 1 197 ? 12.438 32.188 6.805 1 98.38 197 MET A CA 1
ATOM 1576 C C . MET A 1 197 ? 13.82 31.562 6.93 1 98.38 197 MET A C 1
ATOM 1578 O O . MET A 1 197 ? 14.305 30.922 5.996 1 98.38 197 MET A O 1
ATOM 1582 N N . ALA A 1 198 ? 14.383 31.688 8.055 1 98 198 ALA A N 1
ATOM 1583 C CA . ALA A 1 198 ? 15.727 31.172 8.305 1 98 198 ALA A CA 1
ATOM 1584 C C . ALA A 1 198 ? 15.719 29.641 8.391 1 98 198 ALA A C 1
ATOM 1586 O O . ALA A 1 198 ? 14.688 29.031 8.688 1 98 198 ALA A O 1
ATOM 1587 N N . GLY A 1 199 ? 16.906 29.062 8.188 1 96.19 199 GLY A N 1
ATOM 1588 C CA . GLY A 1 199 ? 17.031 27.609 8.102 1 96.19 199 GLY A CA 1
ATOM 1589 C C . GLY A 1 199 ? 16.797 26.906 9.43 1 96.19 199 GLY A C 1
ATOM 1590 O O . GLY A 1 199 ? 16.453 25.719 9.453 1 96.19 199 GLY A O 1
ATOM 1591 N N . ASP A 1 200 ? 16.922 27.531 10.531 1 95 200 ASP A N 1
ATOM 1592 C CA . ASP A 1 200 ? 16.75 26.922 11.844 1 95 200 ASP A CA 1
ATOM 1593 C C . ASP A 1 200 ? 15.352 27.203 12.398 1 95 200 ASP A C 1
ATOM 1595 O O . ASP A 1 200 ? 15.102 27.031 13.594 1 95 200 ASP A O 1
ATOM 1599 N N . SER A 1 201 ? 14.445 27.641 11.5 1 97.31 201 SER A N 1
ATOM 1600 C CA . SER A 1 201 ? 13.086 27.984 11.891 1 97.31 201 SER A CA 1
ATOM 1601 C C . SER A 1 201 ? 12.188 26.75 11.953 1 97.31 201 SER A C 1
ATOM 1603 O O . SER A 1 201 ? 12.336 25.828 11.141 1 97.31 201 SER A O 1
ATOM 1605 N N . ALA A 1 202 ? 11.219 26.734 12.906 1 97.19 202 ALA A N 1
ATOM 1606 C CA . ALA A 1 202 ? 10.062 25.844 12.961 1 97.19 202 ALA A CA 1
ATOM 1607 C C . ALA A 1 202 ? 10.492 24.391 12.891 1 97.19 202 ALA A C 1
ATOM 1609 O O . ALA A 1 202 ? 9.953 23.609 12.109 1 97.19 202 ALA A O 1
ATOM 1610 N N . THR A 1 203 ? 11.57 24.078 13.555 1 97.56 203 THR A N 1
ATOM 1611 C CA . THR A 1 203 ? 11.906 22.672 13.773 1 97.56 203 THR A CA 1
ATOM 1612 C C . THR A 1 203 ? 10.93 22.031 14.758 1 97.56 203 THR A C 1
ATOM 1614 O O . THR A 1 203 ? 10.68 22.578 15.836 1 97.56 203 THR A O 1
ATOM 1617 N N . THR A 1 204 ? 10.344 20.969 14.336 1 97.81 204 THR A N 1
ATOM 1618 C CA . THR A 1 204 ? 9.469 20.203 15.219 1 97.81 204 THR A CA 1
ATOM 1619 C C . THR A 1 204 ? 10.273 19.172 16.016 1 97.81 204 THR A C 1
ATOM 1621 O O . THR A 1 204 ? 10.906 18.297 15.445 1 97.81 204 THR A O 1
ATOM 1624 N N . PHE A 1 205 ? 10.242 19.328 17.328 1 96.88 205 PHE A N 1
ATOM 1625 C CA . PHE A 1 205 ? 10.844 18.344 18.219 1 96.88 205 PHE A CA 1
ATOM 1626 C C . PHE A 1 205 ? 9.789 17.391 18.766 1 96.88 205 PHE A C 1
ATOM 1628 O O . PHE A 1 205 ? 8.75 17.828 19.25 1 96.88 205 PHE A O 1
ATOM 1635 N N . VAL A 1 206 ? 10.078 16.125 18.594 1 96.69 206 VAL A N 1
ATOM 1636 C CA . VAL A 1 206 ? 9.172 15.094 19.078 1 96.69 206 VAL A CA 1
ATOM 1637 C C . VAL A 1 206 ? 9.641 14.578 20.422 1 96.69 206 VAL A C 1
ATOM 1639 O O . VAL A 1 206 ? 10.836 14.32 20.625 1 96.69 206 VAL A O 1
ATOM 1642 N N . HIS A 1 207 ? 8.648 14.445 21.344 1 95.75 207 HIS A N 1
ATOM 1643 C CA . HIS A 1 207 ? 8.984 14.07 22.719 1 95.75 207 HIS A CA 1
ATOM 1644 C C . HIS A 1 207 ? 8.18 12.852 23.156 1 95.75 207 HIS A C 1
ATOM 1646 O O . HIS A 1 207 ? 7.09 12.594 22.641 1 95.75 207 HIS A O 1
ATOM 1652 N N . ASP A 1 208 ? 8.766 12.148 24.078 1 92.69 208 ASP A N 1
ATOM 1653 C CA . ASP A 1 208 ? 7.969 11.117 24.734 1 92.69 208 ASP A CA 1
ATOM 1654 C C . ASP A 1 208 ? 6.922 11.75 25.656 1 92.69 208 ASP A C 1
ATOM 1656 O O . ASP A 1 208 ? 7.004 12.938 25.984 1 92.69 208 ASP A O 1
ATOM 1660 N N . MET A 1 209 ? 5.961 10.922 26.062 1 90.56 209 MET A N 1
ATOM 1661 C CA . MET A 1 209 ? 4.824 11.422 26.828 1 90.56 209 MET A CA 1
ATOM 1662 C C . MET A 1 209 ? 5.262 11.852 28.219 1 90.56 209 MET A C 1
ATOM 1664 O O . MET A 1 209 ? 4.543 12.586 28.906 1 90.56 209 MET A O 1
ATOM 1668 N N . ARG A 1 210 ? 6.5 11.508 28.656 1 92 210 ARG A N 1
ATOM 1669 C CA . ARG A 1 210 ? 7.012 11.844 29.984 1 92 210 ARG A CA 1
ATOM 1670 C C . ARG A 1 210 ? 7.449 13.305 30.047 1 92 210 ARG A C 1
ATOM 1672 O O . ARG A 1 210 ? 7.617 13.859 31.141 1 92 210 ARG A O 1
ATOM 1679 N N . ALA A 1 211 ? 7.566 13.992 28.875 1 92.25 211 ALA A N 1
ATOM 1680 C CA . ALA A 1 211 ? 7.973 15.398 28.844 1 92.25 211 ALA A CA 1
ATOM 1681 C C . ALA A 1 211 ? 6.887 16.297 29.438 1 92.25 211 ALA A C 1
ATOM 1683 O O . ALA A 1 211 ? 5.699 16.109 29.156 1 92.25 211 ALA A O 1
ATOM 1684 N N . LYS A 1 212 ? 7.406 17.312 30.188 1 90.56 212 LYS A N 1
ATOM 1685 C CA . LYS A 1 212 ? 6.461 18.234 30.812 1 90.56 212 LYS A CA 1
ATOM 1686 C C . LYS A 1 212 ? 5.863 19.188 29.781 1 90.56 212 LYS A C 1
ATOM 1688 O O . LYS A 1 212 ? 6.578 19.719 28.938 1 90.56 212 LYS A O 1
ATOM 1693 N N . ASN A 1 213 ? 4.551 19.391 29.922 1 87.75 213 ASN A N 1
ATOM 1694 C CA . ASN A 1 213 ? 3.883 20.328 29.031 1 87.75 213 ASN A CA 1
ATOM 1695 C C . ASN A 1 213 ? 4.398 21.75 29.234 1 87.75 213 ASN A C 1
ATOM 1697 O O . ASN A 1 213 ? 4.879 22.094 30.312 1 87.75 213 ASN A O 1
ATOM 1701 N N . ALA A 1 214 ? 4.363 22.531 28.188 1 87.38 214 ALA A N 1
ATOM 1702 C CA . ALA A 1 214 ? 4.531 23.984 28.234 1 87.38 214 ALA A CA 1
ATOM 1703 C C . ALA A 1 214 ? 6.012 24.359 28.281 1 87.38 214 ALA A C 1
ATOM 1705 O O . ALA A 1 214 ? 6.359 25.531 28.172 1 87.38 214 ALA A O 1
ATOM 1706 N N . LEU A 1 215 ? 6.832 23.344 28.453 1 89.94 215 LEU A N 1
ATOM 1707 C CA . LEU A 1 215 ? 8.258 23.656 28.344 1 89.94 215 LEU A CA 1
ATOM 1708 C C . LEU A 1 215 ? 8.594 24.125 26.922 1 89.94 215 LEU A C 1
ATOM 1710 O O . LEU A 1 215 ? 8.062 23.594 25.953 1 89.94 215 LEU A O 1
ATOM 1714 N N . ARG A 1 216 ? 9.461 25.031 26.953 1 90 216 ARG A N 1
ATOM 1715 C CA . ARG A 1 216 ? 9.961 25.438 25.641 1 90 216 ARG A CA 1
ATOM 1716 C C . ARG A 1 216 ? 10.781 24.312 25 1 90 216 ARG A C 1
ATOM 1718 O O . ARG A 1 216 ? 11.359 23.484 25.703 1 90 216 ARG A O 1
ATOM 1725 N N . TRP A 1 217 ? 10.898 24.438 23.672 1 88.38 217 TRP A N 1
ATOM 1726 C CA . TRP A 1 217 ? 11.523 23.375 22.891 1 88.38 217 TRP A CA 1
ATOM 1727 C C . TRP A 1 217 ? 12.961 23.141 23.344 1 88.38 217 TRP A C 1
ATOM 1729 O O . TRP A 1 217 ? 13.453 22.016 23.297 1 88.38 217 TRP A O 1
ATOM 1739 N N . ASN A 1 218 ? 13.641 24.234 23.781 1 89.5 218 ASN A N 1
ATOM 1740 C CA . ASN A 1 218 ? 15.047 24.141 24.141 1 89.5 218 ASN A CA 1
ATOM 1741 C C . ASN A 1 218 ? 15.242 23.922 25.641 1 89.5 218 ASN A C 1
ATOM 1743 O O . ASN A 1 218 ? 16.359 23.969 26.141 1 89.5 218 ASN A O 1
ATOM 1747 N N . GLU A 1 219 ? 14.148 23.672 26.297 1 92.44 219 GLU A N 1
ATOM 1748 C CA . GLU A 1 219 ? 14.219 23.484 27.75 1 92.44 219 GLU A CA 1
ATOM 1749 C C . GLU A 1 219 ? 13.906 22.031 28.125 1 92.44 219 GLU A C 1
ATOM 1751 O O . GLU A 1 219 ? 13.984 21.656 29.297 1 92.44 219 GLU A O 1
ATOM 1756 N N . VAL A 1 220 ? 13.633 21.25 27.156 1 91.5 220 VAL A N 1
ATOM 1757 C CA . VAL A 1 220 ? 13.203 19.891 27.406 1 91.5 220 VAL A CA 1
ATOM 1758 C C . VAL A 1 220 ? 14.414 19.016 27.734 1 91.5 220 VAL A C 1
ATOM 1760 O O . VAL A 1 220 ? 15.469 19.141 27.109 1 91.5 220 VAL A O 1
ATOM 1763 N N . ASN A 1 221 ? 14.227 18.141 28.656 1 92.12 221 ASN A N 1
ATOM 1764 C CA . ASN A 1 221 ? 15.234 17.125 28.938 1 92.12 221 ASN A CA 1
ATOM 1765 C C . ASN A 1 221 ? 15.555 16.312 27.688 1 92.12 221 ASN A C 1
ATOM 1767 O O . ASN A 1 221 ? 14.656 15.711 27.078 1 92.12 221 ASN A O 1
ATOM 1771 N N . PRO A 1 222 ? 16.797 16.281 27.344 1 90.88 222 PRO A N 1
ATOM 1772 C CA . PRO A 1 222 ? 17.188 15.547 26.141 1 90.88 222 PRO A CA 1
ATOM 1773 C C . PRO A 1 222 ? 16.75 14.086 26.172 1 90.88 222 PRO A C 1
ATOM 1775 O O . PRO A 1 222 ? 16.484 13.5 25.125 1 90.88 222 PRO A O 1
ATOM 1778 N N . GLU A 1 223 ? 16.625 13.539 27.328 1 92.88 223 GLU A N 1
ATOM 1779 C CA . GLU A 1 223 ? 16.203 12.148 27.453 1 92.88 223 GLU A CA 1
ATOM 1780 C C . GLU A 1 223 ? 14.758 11.969 27 1 92.88 223 GLU A C 1
ATOM 1782 O O . GLU A 1 223 ? 14.336 10.859 26.688 1 92.88 223 GLU A O 1
ATOM 1787 N N . HIS A 1 224 ? 14.055 13.109 26.938 1 93.69 224 HIS A N 1
ATOM 1788 C CA . HIS A 1 224 ? 12.648 13.039 26.562 1 93.69 224 HIS A CA 1
ATOM 1789 C C . HIS A 1 224 ? 12.445 13.414 25.094 1 93.69 224 HIS A C 1
ATOM 1791 O O . HIS A 1 224 ? 11.32 13.422 24.609 1 93.69 224 HIS A O 1
ATOM 1797 N N . THR A 1 225 ? 13.523 13.695 24.5 1 93.38 225 THR A N 1
ATOM 1798 C CA . THR A 1 225 ? 13.438 14.047 23.094 1 93.38 225 THR A CA 1
ATOM 1799 C C . THR A 1 225 ? 13.727 12.836 22.219 1 93.38 225 THR A C 1
ATOM 1801 O O . THR A 1 225 ? 14.789 12.227 22.328 1 93.38 225 THR A O 1
ATOM 1804 N N . LEU A 1 226 ? 12.789 12.555 21.391 1 94.44 226 LEU A N 1
ATOM 1805 C CA . LEU A 1 226 ? 12.883 11.352 20.578 1 94.44 226 LEU A CA 1
ATOM 1806 C C . LEU A 1 226 ? 13.477 11.664 19.203 1 94.44 226 LEU A C 1
ATOM 1808 O O . LEU A 1 226 ? 13.992 10.766 18.531 1 94.44 226 LEU A O 1
ATOM 1812 N N . GLY A 1 227 ? 13.383 12.883 18.766 1 95.12 227 GLY A N 1
ATOM 1813 C CA . GLY A 1 227 ? 13.883 13.297 17.469 1 95.12 227 GLY A CA 1
ATOM 1814 C C . GLY A 1 227 ? 13.297 14.617 17 1 95.12 227 GLY A C 1
ATOM 1815 O O . GLY A 1 227 ? 12.625 15.305 17.766 1 95.12 227 GLY A O 1
ATOM 1816 N N . SER A 1 228 ? 13.711 15 15.844 1 96.81 228 SER A N 1
ATOM 1817 C CA . SER A 1 228 ? 13.195 16.25 15.281 1 96.81 228 SER A CA 1
ATOM 1818 C C . SER A 1 228 ? 12.984 16.125 13.781 1 96.81 228 SER A C 1
ATOM 1820 O O . SER A 1 228 ? 13.57 15.258 13.125 1 96.81 228 SER A O 1
ATOM 1822 N N . HIS A 1 229 ? 12.094 16.906 13.305 1 98 229 HIS A N 1
ATOM 1823 C CA . HIS A 1 229 ? 11.773 17.031 11.883 1 98 229 HIS A CA 1
ATOM 1824 C C . HIS A 1 229 ? 11.539 18.484 11.5 1 98 229 HIS A C 1
ATOM 1826 O O . HIS A 1 229 ? 11.094 19.281 12.328 1 98 229 HIS A O 1
ATOM 1832 N N . GLN A 1 230 ? 11.891 18.766 10.273 1 98.25 230 GLN A N 1
ATOM 1833 C CA . GLN A 1 230 ? 11.664 20.125 9.805 1 98.25 230 GLN A CA 1
ATOM 1834 C C . GLN A 1 230 ? 11.039 20.125 8.406 1 98.25 230 GLN A C 1
ATOM 1836 O O . GLN A 1 230 ? 11.562 19.5 7.488 1 98.25 230 GLN A O 1
ATOM 1841 N N . HIS A 1 231 ? 9.922 20.875 8.336 1 98.12 231 HIS A N 1
ATOM 1842 C CA . HIS A 1 231 ? 9.328 21.141 7.027 1 98.12 231 HIS A CA 1
ATOM 1843 C C . HIS A 1 231 ? 10.117 22.203 6.266 1 98.12 231 HIS A C 1
ATOM 1845 O O . HIS A 1 231 ? 10.172 23.359 6.688 1 98.12 231 HIS A O 1
ATOM 1851 N N . ARG A 1 232 ? 10.641 21.844 5.129 1 96.5 232 ARG A N 1
ATOM 1852 C CA . ARG A 1 232 ? 11.461 22.812 4.41 1 96.5 232 ARG A CA 1
ATOM 1853 C C . ARG A 1 232 ? 11.047 22.906 2.949 1 96.5 232 ARG A C 1
ATOM 1855 O O . ARG A 1 232 ? 11.164 23.969 2.334 1 96.5 232 ARG A O 1
ATOM 1862 N N . GLU A 1 233 ? 10.648 21.828 2.463 1 98.31 233 GLU A N 1
ATOM 1863 C CA . GLU A 1 233 ? 10.281 21.781 1.051 1 98.31 233 GLU A CA 1
ATOM 1864 C C . GLU A 1 233 ? 8.773 21.609 0.879 1 98.31 233 GLU A C 1
ATOM 1866 O O . GLU A 1 233 ? 8.102 21.047 1.747 1 98.31 233 GLU A O 1
ATOM 1871 N N . PHE A 1 234 ? 8.258 22.078 -0.264 1 98.81 234 PHE A N 1
ATOM 1872 C CA . PHE A 1 234 ? 6.836 22.031 -0.597 1 98.81 234 PHE A CA 1
ATOM 1873 C C . PHE A 1 234 ? 6.266 20.641 -0.373 1 98.81 234 PHE A C 1
ATOM 1875 O O . PHE A 1 234 ? 6.797 19.656 -0.892 1 98.81 234 PHE A O 1
ATOM 1882 N N . LEU A 1 235 ? 5.328 20.453 0.525 1 98.88 235 LEU A N 1
ATOM 1883 C CA . LEU A 1 235 ? 4.531 19.266 0.795 1 98.88 235 LEU A CA 1
ATOM 1884 C C . LEU A 1 235 ? 5.277 18.312 1.724 1 98.88 235 LEU A C 1
ATOM 1886 O O . LEU A 1 235 ? 4.863 17.156 1.907 1 98.88 235 LEU A O 1
ATOM 1890 N N . ASP A 1 236 ? 6.391 18.781 2.273 1 98.88 236 ASP A N 1
ATOM 1891 C CA . ASP A 1 236 ? 6.859 18.047 3.439 1 98.88 236 ASP A CA 1
ATOM 1892 C C . ASP A 1 236 ? 5.723 17.797 4.434 1 98.88 236 ASP A C 1
ATOM 1894 O O . ASP A 1 236 ? 4.98 18.734 4.766 1 98.88 236 ASP A O 1
ATOM 1898 N N . THR A 1 237 ? 5.582 16.562 4.879 1 98.94 237 THR A N 1
ATOM 1899 C CA . THR A 1 237 ? 4.418 16.234 5.691 1 98.94 237 THR A CA 1
ATOM 1900 C C . THR A 1 237 ? 4.82 15.383 6.898 1 98.94 237 THR A C 1
ATOM 1902 O O . THR A 1 237 ? 5.602 14.438 6.77 1 98.94 237 THR A O 1
ATOM 1905 N N . LEU A 1 238 ? 4.363 15.797 8.047 1 98.81 238 LEU A N 1
ATOM 1906 C CA . LEU A 1 238 ? 4.512 15.047 9.289 1 98.81 238 LEU A CA 1
ATOM 1907 C C . LEU A 1 238 ? 3.166 14.508 9.758 1 98.81 238 LEU A C 1
ATOM 1909 O O . LEU A 1 238 ? 2.184 15.25 9.828 1 98.81 238 LEU A O 1
ATOM 1913 N N . LEU A 1 239 ? 3.027 13.211 9.938 1 98.75 239 LEU A N 1
ATOM 1914 C CA . LEU A 1 239 ? 1.841 12.562 10.484 1 98.75 239 LEU A CA 1
ATOM 1915 C C . LEU A 1 239 ? 2.193 11.727 11.711 1 98.75 239 LEU A C 1
ATOM 1917 O O . LEU A 1 239 ? 3.158 10.961 11.688 1 98.75 239 LEU A O 1
ATOM 1921 N N . PHE A 1 240 ? 1.496 11.898 12.836 1 97.44 240 PHE A N 1
ATOM 1922 C CA . PHE A 1 240 ? 1.805 11.117 14.031 1 97.44 240 PHE A CA 1
ATOM 1923 C C . PHE A 1 240 ? 0.557 10.922 14.891 1 97.44 240 PHE A C 1
ATOM 1925 O O . PHE A 1 240 ? -0.443 11.617 14.703 1 97.44 240 PHE A O 1
ATOM 1932 N N . VAL A 1 241 ? 0.536 9.922 15.703 1 97.38 241 VAL A N 1
ATOM 1933 C CA . VAL A 1 241 ? -0.485 9.703 16.719 1 97.38 241 VAL A CA 1
ATOM 1934 C C . VAL A 1 241 ? -0.312 10.711 17.844 1 97.38 241 VAL A C 1
ATOM 1936 O O . VAL A 1 241 ? 0.575 10.562 18.688 1 97.38 241 VAL A O 1
ATOM 1939 N N . ASP A 1 242 ? -1.127 11.617 17.875 1 94.56 242 ASP A N 1
ATOM 1940 C CA . ASP A 1 242 ? -0.933 12.844 18.656 1 94.56 242 ASP A CA 1
ATOM 1941 C C . ASP A 1 242 ? -0.835 12.547 20.141 1 94.56 242 ASP A C 1
ATOM 1943 O O . ASP A 1 242 ? -0.035 13.156 20.859 1 94.56 242 ASP A O 1
ATOM 1947 N N . HIS A 1 243 ? -1.571 11.672 20.656 1 90.56 243 HIS A N 1
ATOM 1948 C CA . HIS A 1 243 ? -1.604 11.484 22.109 1 90.56 243 HIS A CA 1
ATOM 1949 C C . HIS A 1 243 ? -0.606 10.414 22.547 1 90.56 243 HIS A C 1
ATOM 1951 O O . HIS A 1 243 ? -0.645 9.961 23.688 1 90.56 243 HIS A O 1
ATOM 1957 N N . GLU A 1 244 ? 0.204 10.023 21.578 1 94.56 244 GLU A N 1
ATOM 1958 C CA . GLU A 1 244 ? 1.281 9.102 21.938 1 94.56 244 GLU A CA 1
ATOM 1959 C C . GLU A 1 244 ? 2.643 9.781 21.828 1 94.56 244 GLU A C 1
ATOM 1961 O O . GLU A 1 244 ? 3.66 9.211 22.219 1 94.56 244 GLU A O 1
ATOM 1966 N N . ARG A 1 245 ? 2.666 10.984 21.344 1 93.06 245 ARG A N 1
ATOM 1967 C CA . ARG A 1 245 ? 3.857 11.82 21.203 1 93.06 245 ARG A CA 1
ATOM 1968 C C . ARG A 1 245 ? 3.535 13.281 21.469 1 93.06 245 ARG A C 1
ATOM 1970 O O . ARG A 1 245 ? 2.539 13.805 20.969 1 93.06 245 ARG A O 1
ATOM 1977 N N . LYS A 1 246 ? 4.355 13.844 22.281 1 93.62 246 LYS A N 1
ATOM 1978 C CA . LYS A 1 246 ? 4.289 15.297 22.391 1 93.62 246 LYS A CA 1
ATOM 1979 C C . LYS A 1 246 ? 5.227 15.969 21.391 1 93.62 246 LYS A C 1
ATOM 1981 O O . LYS A 1 246 ? 6.062 15.305 20.766 1 93.62 246 LYS A O 1
ATOM 1986 N N . HIS A 1 247 ? 4.992 17.188 21.156 1 96.31 247 HIS A N 1
ATOM 1987 C CA . HIS A 1 247 ? 5.887 17.891 20.234 1 96.31 247 HIS A CA 1
ATOM 1988 C C . HIS A 1 247 ? 6 19.375 20.609 1 96.31 247 HIS A C 1
ATOM 1990 O O . HIS A 1 247 ? 5.168 19.891 21.344 1 96.31 247 HIS A O 1
ATOM 1996 N N . SER A 1 248 ? 7.02 19.984 20.219 1 95.56 248 SER A N 1
ATOM 1997 C CA . SER A 1 248 ? 7.293 21.406 20.312 1 95.56 248 SER A CA 1
ATOM 1998 C C . SER A 1 248 ? 7.957 21.938 19.047 1 95.56 248 SER A C 1
ATOM 2000 O O . SER A 1 248 ? 8.359 21.156 18.172 1 95.56 248 SER A O 1
ATOM 2002 N N . LEU A 1 249 ? 7.914 23.234 18.875 1 96.88 249 LEU A N 1
ATOM 2003 C CA . LEU A 1 249 ? 8.523 23.812 17.688 1 96.88 249 LEU A CA 1
ATOM 2004 C C . LEU A 1 249 ? 9.391 25.016 18.047 1 96.88 249 LEU A C 1
ATOM 2006 O O . LEU A 1 249 ? 9.039 25.797 18.938 1 96.88 249 LEU A O 1
ATOM 2010 N N . SER A 1 250 ? 10.492 25.219 17.375 1 96.81 250 SER A N 1
ATOM 2011 C CA . SER A 1 250 ? 11.227 26.484 17.438 1 96.81 250 SER A CA 1
ATOM 2012 C C . SER A 1 250 ? 10.484 27.594 16.703 1 96.81 250 SER A C 1
ATOM 2014 O O . SER A 1 250 ? 9.617 27.328 15.875 1 96.81 250 SER A O 1
ATOM 2016 N N . PRO A 1 251 ? 10.758 28.797 16.969 1 97.44 251 PRO A N 1
ATOM 2017 C CA . PRO A 1 251 ? 10.078 29.922 16.312 1 97.44 251 PRO A CA 1
ATOM 2018 C C . PRO A 1 251 ? 10.406 30.031 14.828 1 97.44 251 PRO A C 1
ATOM 2020 O O . PRO A 1 251 ? 11.273 29.312 14.328 1 97.44 251 PRO A O 1
ATOM 2023 N N . VAL A 1 252 ? 9.664 30.875 14.141 1 98.38 252 VAL A N 1
ATOM 2024 C CA . VAL A 1 252 ? 9.969 31.281 12.766 1 98.38 252 VAL A CA 1
ATOM 2025 C C . VAL A 1 252 ? 10.883 32.5 12.781 1 98.38 252 VAL A C 1
ATOM 2027 O O . VAL A 1 252 ? 10.445 33.625 13.094 1 98.38 252 VAL A O 1
ATOM 2030 N N . TYR A 1 253 ? 12.109 32.281 12.375 1 98.06 253 TYR A N 1
ATOM 2031 C CA . TYR A 1 253 ? 13.086 33.375 12.344 1 98.06 253 TYR A CA 1
ATOM 2032 C C . TYR A 1 253 ? 13.195 33.938 10.938 1 98.06 253 TYR A C 1
ATOM 2034 O O . TYR A 1 253 ? 13.102 33.219 9.945 1 98.06 253 TYR A O 1
ATOM 2042 N N . ALA A 1 254 ? 13.5 35.281 10.945 1 98.25 254 ALA A N 1
ATOM 2043 C CA . ALA A 1 254 ? 13.695 35.938 9.664 1 98.25 254 ALA A CA 1
ATOM 2044 C C . ALA A 1 254 ? 15.164 35.938 9.258 1 98.25 254 ALA A C 1
ATOM 2046 O O . ALA A 1 254 ? 16.047 36.125 10.102 1 98.25 254 ALA A O 1
ATOM 2047 N N . ILE A 1 255 ? 15.406 35.688 7.984 1 98.25 255 ILE A N 1
ATOM 2048 C CA . ILE A 1 255 ? 16.75 35.875 7.453 1 98.25 255 ILE A CA 1
ATOM 2049 C C . ILE A 1 255 ? 17.125 37.344 7.531 1 98.25 255 ILE A C 1
ATOM 2051 O O . ILE A 1 255 ? 18.172 37.688 8.086 1 98.25 255 ILE A O 1
ATOM 2055 N N . ASP A 1 256 ? 16.344 38.188 6.898 1 98.31 256 ASP A N 1
ATOM 2056 C CA . ASP A 1 256 ? 16.422 39.656 7.027 1 98.31 256 ASP A CA 1
ATOM 2057 C C . ASP A 1 256 ? 15.445 40.156 8.078 1 98.31 256 ASP A C 1
ATOM 2059 O O . ASP A 1 256 ? 14.234 40.219 7.824 1 98.31 256 ASP A O 1
ATOM 2063 N N . PRO A 1 257 ? 15.938 40.594 9.227 1 96.69 257 PRO A N 1
ATOM 2064 C CA . PRO A 1 257 ? 15.062 40.969 10.336 1 96.69 257 PRO A CA 1
ATOM 2065 C C . PRO A 1 257 ? 14.25 42.219 10.039 1 96.69 257 PRO A C 1
ATOM 2067 O O . PRO A 1 257 ? 13.305 42.531 10.766 1 96.69 257 PRO A O 1
ATOM 2070 N N . SER A 1 258 ? 14.594 42.938 9.008 1 97.38 258 SER A N 1
ATOM 2071 C CA . SER A 1 258 ? 13.867 44.156 8.68 1 97.38 258 SER A CA 1
ATOM 2072 C C . SER A 1 258 ? 12.617 43.875 7.863 1 97.38 258 SER A C 1
ATOM 2074 O O . SER A 1 258 ? 11.766 44.75 7.676 1 97.38 258 SER A O 1
ATOM 2076 N N . ARG A 1 259 ? 12.453 42.656 7.414 1 97.75 259 ARG A N 1
ATOM 2077 C CA . ARG A 1 259 ? 11.305 42.219 6.613 1 97.75 259 ARG A CA 1
ATOM 2078 C C . ARG A 1 259 ? 10.555 41.094 7.293 1 97.75 259 ARG A C 1
ATOM 2080 O O . ARG A 1 259 ? 11.156 40.281 8 1 97.75 259 ARG A O 1
ATOM 2087 N N . PRO A 1 260 ? 9.289 41 7.008 1 97.56 260 PRO A N 1
ATOM 2088 C CA . PRO A 1 260 ? 8.539 39.906 7.609 1 97.56 260 PRO A CA 1
ATOM 2089 C C . PRO A 1 260 ? 8.969 38.531 7.07 1 97.56 260 PRO A C 1
ATOM 2091 O O . PRO A 1 260 ? 9.344 38.406 5.902 1 97.56 260 PRO A O 1
ATOM 2094 N N . ALA A 1 261 ? 8.945 37.531 7.969 1 98.56 261 ALA A N 1
ATOM 2095 C CA . ALA A 1 261 ? 9.07 36.125 7.594 1 98.56 261 ALA A CA 1
ATOM 2096 C C . ALA A 1 261 ? 7.742 35.406 7.754 1 98.56 261 ALA A C 1
ATOM 2098 O O . ALA A 1 261 ? 7.008 35.656 8.719 1 98.56 261 ALA A O 1
ATOM 2099 N N . THR A 1 262 ? 7.426 34.562 6.781 1 98.5 262 THR A N 1
ATOM 2100 C CA . THR A 1 262 ? 6.168 33.844 6.855 1 98.5 262 THR A CA 1
ATOM 2101 C C . THR A 1 262 ? 6.406 32.344 6.691 1 98.5 262 THR A C 1
ATOM 2103 O O . THR A 1 262 ? 7.383 31.922 6.059 1 98.5 262 THR A O 1
ATOM 2106 N N . ARG A 1 263 ? 5.578 31.516 7.297 1 98.75 263 ARG A N 1
ATOM 2107 C CA . ARG A 1 263 ? 5.488 30.062 7.148 1 98.75 263 ARG A CA 1
ATOM 2108 C C . ARG A 1 263 ? 4.039 29.625 6.957 1 98.75 263 ARG A C 1
ATOM 2110 O O . ARG A 1 263 ? 3.182 29.906 7.793 1 98.75 263 ARG A O 1
ATOM 2117 N N . ASP A 1 264 ? 3.773 28.953 5.836 1 98.81 264 ASP A N 1
ATOM 2118 C CA . ASP A 1 264 ? 2.424 28.531 5.477 1 98.81 264 ASP A CA 1
ATOM 2119 C C . ASP A 1 264 ? 2.254 27.031 5.648 1 98.81 264 ASP A C 1
ATOM 2121 O O . ASP A 1 264 ? 3.029 26.234 5.098 1 98.81 264 ASP A O 1
ATOM 2125 N N . MET A 1 265 ? 1.217 26.625 6.426 1 98.75 265 MET A N 1
ATOM 2126 C CA . MET A 1 265 ? 1.009 25.219 6.758 1 98.75 265 MET A CA 1
ATOM 2127 C C . MET A 1 265 ? -0.452 24.828 6.57 1 98.75 265 MET A C 1
ATOM 2129 O O . MET A 1 265 ? -1.349 25.656 6.715 1 98.75 265 MET A O 1
ATOM 2133 N N . LEU A 1 266 ? -0.668 23.594 6.191 1 98.88 266 LEU A N 1
ATOM 2134 C CA . LEU A 1 266 ? -1.933 22.906 6.441 1 98.88 266 LEU A CA 1
ATOM 2135 C C . LEU A 1 266 ? -1.823 21.984 7.656 1 98.88 266 LEU A C 1
ATOM 2137 O O . LEU A 1 266 ? -0.897 21.188 7.75 1 98.88 266 LEU A O 1
ATOM 2141 N N . ILE A 1 267 ? -2.701 22.141 8.586 1 98.62 267 ILE A N 1
ATOM 2142 C CA . ILE A 1 267 ? -2.719 21.344 9.805 1 98.62 267 ILE A CA 1
ATOM 2143 C C . ILE A 1 267 ? -4.023 20.547 9.883 1 98.62 267 ILE A C 1
ATOM 2145 O O . ILE A 1 267 ? -5.109 21.125 9.75 1 98.62 267 ILE A O 1
ATOM 2149 N N . PHE A 1 268 ? -3.932 19.25 10.031 1 98.75 268 PHE A N 1
ATOM 2150 C CA . PHE A 1 268 ? -5.07 18.344 10.094 1 98.75 268 PHE A CA 1
ATOM 2151 C C . PHE A 1 268 ? -5.207 17.734 11.484 1 98.75 268 PHE A C 1
ATOM 2153 O O . PHE A 1 268 ? -4.434 16.859 11.859 1 98.75 268 PHE A O 1
ATOM 2160 N N . PHE A 1 269 ? -6.16 18.203 12.227 1 97.31 269 PHE A N 1
ATOM 2161 C CA . PHE A 1 269 ? -6.48 17.625 13.523 1 97.31 269 PHE A CA 1
ATOM 2162 C C . PHE A 1 269 ? -7.613 16.609 13.406 1 97.31 269 PHE A C 1
ATOM 2164 O O . PHE A 1 269 ? -8.766 17 13.164 1 97.31 269 PHE A O 1
ATOM 2171 N N . THR A 1 270 ? -7.285 15.352 13.586 1 98.06 270 THR A N 1
ATOM 2172 C CA . THR A 1 270 ? -8.266 14.305 13.344 1 98.06 270 THR A CA 1
ATOM 2173 C C . THR A 1 270 ? -8.539 13.508 14.625 1 98.06 270 THR A C 1
ATOM 2175 O O . THR A 1 270 ? -7.605 13.062 15.289 1 98.06 270 THR A O 1
ATOM 2178 N N . ARG A 1 271 ? -9.797 13.367 14.922 1 97 271 ARG A N 1
ATOM 2179 C CA . ARG A 1 271 ? -10.211 12.617 16.094 1 97 271 ARG A CA 1
ATOM 2180 C C . ARG A 1 271 ? -11.594 12.008 15.898 1 97 271 ARG A C 1
ATOM 2182 O O . ARG A 1 271 ? -12.32 12.383 14.977 1 97 271 ARG A O 1
ATOM 2189 N N . LYS A 1 272 ? -11.891 11.023 16.75 1 97.75 272 LYS A N 1
ATOM 2190 C CA . LYS A 1 272 ? -13.273 10.555 16.844 1 97.75 272 LYS A CA 1
ATOM 2191 C C . LYS A 1 272 ? -14.195 11.664 17.359 1 97.75 272 LYS A C 1
ATOM 2193 O O . LYS A 1 272 ? -13.742 12.594 18.031 1 97.75 272 LYS A O 1
ATOM 2198 N N . PRO A 1 273 ? -15.469 11.633 16.953 1 97.19 273 PRO A N 1
ATOM 2199 C CA . PRO A 1 273 ? -16.406 12.609 17.5 1 97.19 273 PRO A CA 1
ATOM 2200 C C . PRO A 1 273 ? -16.469 12.57 19.031 1 97.19 273 PRO A C 1
ATOM 2202 O O . PRO A 1 273 ? -16.344 11.5 19.625 1 97.19 273 PRO A O 1
ATOM 2205 N N . VAL A 1 274 ? -16.656 13.711 19.594 1 95.44 274 VAL A N 1
ATOM 2206 C CA . VAL A 1 274 ? -16.719 13.789 21.047 1 95.44 274 VAL A CA 1
ATOM 2207 C C . VAL A 1 274 ? -18.125 13.438 21.531 1 95.44 274 VAL A C 1
ATOM 2209 O O . VAL A 1 274 ? -19.078 13.414 20.734 1 95.44 274 VAL A O 1
ATOM 2212 N N . VAL A 1 275 ? -18.25 13.055 22.781 1 95.69 275 VAL A N 1
ATOM 2213 C CA . VAL A 1 275 ? -19.547 12.758 23.375 1 95.69 275 VAL A CA 1
ATOM 2214 C C . VAL A 1 275 ? -19.891 13.82 24.422 1 95.69 275 VAL A C 1
ATOM 2216 O O . VAL A 1 275 ? -19.094 14.719 24.688 1 95.69 275 VAL A O 1
ATOM 2219 N N . GLU A 1 276 ? -21.125 13.703 24.922 1 94.25 276 GLU A N 1
ATOM 2220 C CA . GLU A 1 276 ? -21.562 14.656 25.938 1 94.25 276 GLU A CA 1
ATOM 2221 C C . GLU A 1 276 ? -20.578 14.719 27.094 1 94.25 276 GLU A C 1
ATOM 2223 O O . GLU A 1 276 ? -20.078 13.688 27.547 1 94.25 276 GLU A O 1
ATOM 2228 N N . GLY A 1 277 ? -20.297 15.914 27.547 1 91 277 GLY A N 1
ATOM 2229 C CA . GLY A 1 277 ? -19.328 16.109 28.609 1 91 277 GLY A CA 1
ATOM 2230 C C . GLY A 1 277 ? -18 16.656 28.125 1 91 277 GLY A C 1
ATOM 2231 O O . GLY A 1 277 ? -17.266 17.281 28.891 1 91 277 GLY A O 1
ATOM 2232 N N . HIS A 1 278 ? -17.703 16.391 26.938 1 91.12 278 HIS A N 1
ATOM 2233 C CA . HIS A 1 278 ? -16.516 17 26.344 1 91.12 278 HIS A CA 1
ATOM 2234 C C . HIS A 1 278 ? -16.75 18.469 26 1 91.12 278 HIS A C 1
ATOM 2236 O O . HIS A 1 278 ? -17.828 18.828 25.516 1 91.12 278 HIS A O 1
ATOM 2242 N N . PRO A 1 279 ? -15.719 19.297 26.156 1 86.94 279 PRO A N 1
ATOM 2243 C CA . PRO A 1 279 ? -15.898 20.734 25.906 1 86.94 279 PRO A CA 1
ATOM 2244 C C . PRO A 1 279 ? -16.266 21.031 24.453 1 86.94 279 PRO A C 1
ATOM 2246 O O . PRO A 1 279 ? -16.953 22.016 24.172 1 86.94 279 PRO A O 1
ATOM 2249 N N . SER A 1 280 ? -15.867 20.219 23.547 1 90.94 280 SER A N 1
ATOM 2250 C CA . SER A 1 280 ? -16.094 20.469 22.125 1 90.94 280 SER A CA 1
ATOM 2251 C C . SER A 1 280 ? -17.453 19.938 21.672 1 90.94 280 SER A C 1
ATOM 2253 O O . SER A 1 280 ? -17.875 20.141 20.531 1 90.94 280 SER A O 1
ATOM 2255 N N . HIS A 1 281 ? -18.203 19.266 22.5 1 93.5 281 HIS A N 1
ATOM 2256 C CA . HIS A 1 281 ? -19.406 18.547 22.125 1 93.5 281 HIS A CA 1
ATOM 2257 C C . HIS A 1 281 ? -20.438 19.484 21.484 1 93.5 281 HIS A C 1
ATOM 2259 O O . HIS A 1 281 ? -21.031 19.141 20.453 1 93.5 281 HIS A O 1
ATOM 2265 N N . PRO A 1 282 ? -20.562 20.734 22 1 92.25 282 PRO A N 1
ATOM 2266 C CA . PRO A 1 282 ? -21.547 21.625 21.375 1 92.25 282 PRO A CA 1
ATOM 2267 C C . PRO A 1 282 ? -21.141 22.078 19.984 1 92.25 282 PRO A C 1
ATOM 2269 O O . PRO A 1 282 ? -21.969 22.625 19.234 1 92.25 282 PRO A O 1
ATOM 2272 N N . PHE A 1 283 ? -19.906 21.875 19.625 1 93.56 283 PHE A N 1
ATOM 2273 C CA . PHE A 1 283 ? -19.359 22.359 18.375 1 93.56 283 PHE A CA 1
ATOM 2274 C C . PHE A 1 283 ? -18.859 21.219 17.516 1 93.56 283 PHE A C 1
ATOM 2276 O O . PHE A 1 283 ? -17.859 21.359 16.797 1 93.56 283 PHE A O 1
ATOM 2283 N N . ASP A 1 284 ? -19.484 20.109 17.625 1 95.56 284 ASP A N 1
ATOM 2284 C CA . ASP A 1 284 ? -18.953 18.922 16.953 1 95.56 284 ASP A CA 1
ATOM 2285 C C . ASP A 1 284 ? -19.984 18.328 16 1 95.56 284 ASP A C 1
ATOM 2287 O O . ASP A 1 284 ? -20.125 17.094 15.914 1 95.56 284 ASP A O 1
ATOM 2291 N N . SER A 1 285 ? -20.719 19.188 15.289 1 96.12 285 SER A N 1
ATOM 2292 C CA . SER A 1 285 ? -21.75 18.75 14.375 1 96.12 285 SER A CA 1
ATOM 2293 C C . SER A 1 285 ? -21.156 17.922 13.234 1 96.12 285 SER A C 1
ATOM 2295 O O . SER A 1 285 ? -20.109 18.266 12.688 1 96.12 285 SER A O 1
ATOM 2297 N N . LEU A 1 286 ? -21.844 16.875 12.836 1 96.5 286 LEU A N 1
ATOM 2298 C CA . LEU A 1 286 ? -21.422 16.031 11.727 1 96.5 286 LEU A CA 1
ATOM 2299 C C . LEU A 1 286 ? -22.25 16.312 10.477 1 96.5 286 LEU A C 1
ATOM 2301 O O . LEU A 1 286 ? -22.141 15.578 9.484 1 96.5 286 LEU A O 1
ATOM 2305 N N . LYS A 1 287 ? -23.016 17.359 10.547 1 97.31 287 LYS A N 1
ATOM 2306 C CA . LYS A 1 287 ? -23.828 17.703 9.375 1 97.31 287 LYS A CA 1
ATOM 2307 C C . LYS A 1 287 ? -22.953 18.266 8.258 1 97.31 287 LYS A C 1
ATOM 2309 O O . LYS A 1 287 ? -22 19.016 8.516 1 97.31 287 LYS A O 1
ATOM 2314 N N . SER A 1 288 ? -23.359 17.969 7.059 1 97.56 288 SER A N 1
ATOM 2315 C CA . SER A 1 288 ? -22.625 18.438 5.895 1 97.56 288 SER A CA 1
ATOM 2316 C C . SER A 1 288 ? -22.828 19.938 5.684 1 97.56 288 SER A C 1
ATOM 2318 O O . SER A 1 288 ? -23.891 20.469 6.016 1 97.56 288 SER A O 1
ATOM 2320 N N . HIS A 1 289 ? -21.828 20.5 5.18 1 97.5 289 HIS A N 1
ATOM 2321 C CA . HIS A 1 289 ? -21.953 21.906 4.816 1 97.5 289 HIS A CA 1
ATOM 2322 C C . HIS A 1 289 ? -22.953 22.109 3.686 1 97.5 289 HIS A C 1
ATOM 2324 O O . HIS A 1 289 ? -22.875 21.438 2.652 1 97.5 289 HIS A O 1
ATOM 2330 N N . ILE A 1 290 ? -23.812 23.016 3.799 1 96 290 ILE A N 1
ATOM 2331 C CA . ILE A 1 290 ? -24.875 23.188 2.811 1 96 290 ILE A CA 1
ATOM 2332 C C . ILE A 1 290 ? -24.375 24.062 1.669 1 96 290 ILE A C 1
ATOM 2334 O O . ILE A 1 290 ? -24.547 23.734 0.495 1 96 290 ILE A O 1
ATOM 2338 N N . SER A 1 291 ? -23.703 25.125 1.958 1 96.44 291 SER A N 1
ATOM 2339 C CA . SER A 1 291 ? -23.328 26.109 0.946 1 96.44 291 SER A CA 1
ATOM 2340 C C . SER A 1 291 ? -21.984 25.766 0.311 1 96.44 291 SER A C 1
ATOM 2342 O O . SER A 1 291 ? -21.719 26.156 -0.824 1 96.44 291 SER A O 1
ATOM 2344 N N . LEU A 1 292 ? -21.125 25.078 1.027 1 96.75 292 LEU A N 1
ATOM 2345 C CA . LEU A 1 292 ? -19.828 24.672 0.509 1 96.75 292 LEU A CA 1
ATOM 2346 C C . LEU A 1 292 ? -19.641 23.156 0.61 1 96.75 292 LEU A C 1
ATOM 2348 O O . LEU A 1 292 ? -18.734 22.688 1.296 1 96.75 292 LEU A O 1
ATOM 2352 N N . PRO A 1 293 ? -20.422 22.453 -0.151 1 96.81 293 PRO A N 1
ATOM 2353 C CA . PRO A 1 293 ? -20.297 20.984 -0.095 1 96.81 293 PRO A CA 1
ATOM 2354 C C . PRO A 1 293 ? -19.031 20.484 -0.776 1 96.81 293 PRO A C 1
ATOM 2356 O O . PRO A 1 293 ? -18.547 21.094 -1.739 1 96.81 293 PRO A O 1
ATOM 2359 N N . MET A 1 294 ? -18.484 19.406 -0.271 1 96.69 294 MET A N 1
ATOM 2360 C CA . MET A 1 294 ? -17.344 18.719 -0.876 1 96.69 294 MET A CA 1
ATOM 2361 C C . MET A 1 294 ? -17.328 17.25 -0.477 1 96.69 294 MET A C 1
ATOM 2363 O O . MET A 1 294 ? -17.594 16.906 0.678 1 96.69 294 MET A O 1
ATOM 2367 N N . GLU A 1 295 ? -17.125 16.422 -1.444 1 95.56 295 GLU A N 1
ATOM 2368 C CA . GLU A 1 295 ? -16.922 15 -1.193 1 95.56 295 GLU A CA 1
ATOM 2369 C C . GLU A 1 295 ? -15.742 14.461 -2.01 1 95.56 295 GLU A C 1
ATOM 2371 O O . GLU A 1 295 ? -15.57 14.836 -3.172 1 95.56 295 GLU A O 1
ATOM 2376 N N . VAL A 1 296 ? -14.961 13.703 -1.374 1 93.88 296 VAL A N 1
ATOM 2377 C CA . VAL A 1 296 ? -13.867 12.984 -2.021 1 93.88 296 VAL A CA 1
ATOM 2378 C C . VAL A 1 296 ? -13.938 11.5 -1.669 1 93.88 296 VAL A C 1
ATOM 2380 O O . VAL A 1 296 ? -14.055 11.141 -0.496 1 93.88 296 VAL A O 1
ATOM 2383 N N . GLY A 1 297 ? -13.859 10.68 -2.641 1 92.25 297 GLY A N 1
ATOM 2384 C CA . GLY A 1 297 ? -13.836 9.242 -2.395 1 92.25 297 GLY A CA 1
ATOM 2385 C C . GLY A 1 297 ? -12.531 8.766 -1.79 1 92.25 297 GLY A C 1
ATOM 2386 O O . GLY A 1 297 ? -11.453 9.242 -2.162 1 92.25 297 GLY A O 1
ATOM 2387 N N . LEU A 1 298 ? -12.547 7.891 -0.83 1 87.19 298 LEU A N 1
ATOM 2388 C CA . LEU A 1 298 ? -11.352 7.34 -0.195 1 87.19 298 LEU A CA 1
ATOM 2389 C C . LEU A 1 298 ? -11.016 5.973 -0.779 1 87.19 298 LEU A C 1
ATOM 2391 O O . LEU A 1 298 ? -9.844 5.676 -1.036 1 87.19 298 LEU A O 1
ATOM 2395 N N . VAL A 1 299 ? -11.875 4.852 -0.762 1 73.31 299 VAL A N 1
ATOM 2396 C CA . VAL A 1 299 ? -11.57 3.492 -1.191 1 73.31 299 VAL A CA 1
ATOM 2397 C C . VAL A 1 299 ? -12.781 2.887 -1.895 1 73.31 299 VAL A C 1
ATOM 2399 O O . VAL A 1 299 ? -13.922 3.254 -1.604 1 73.31 299 VAL A O 1
ATOM 2402 N N . MET B 1 1 ? -5.227 18.312 -23.469 1 19.03 1 MET B N 1
ATOM 2403 C CA . MET B 1 1 ? -5.953 17.109 -23.109 1 19.03 1 MET B CA 1
ATOM 2404 C C . MET B 1 1 ? -5.895 16.875 -21.609 1 19.03 1 MET B C 1
ATOM 2406 O O . MET B 1 1 ? -4.809 16.828 -21.016 1 19.03 1 MET B O 1
ATOM 2410 N N . ALA B 1 2 ? -7.02 17.172 -20.844 1 25.06 2 ALA B N 1
ATOM 2411 C CA . ALA B 1 2 ? -7.223 17.281 -19.391 1 25.06 2 ALA B CA 1
ATOM 2412 C C . ALA B 1 2 ? -6.711 16.047 -18.672 1 25.06 2 ALA B C 1
ATOM 2414 O O . ALA B 1 2 ? -7.047 14.914 -19.047 1 25.06 2 ALA B O 1
ATOM 2415 N N . ILE B 1 3 ? -5.551 16.047 -18.312 1 30.34 3 ILE B N 1
ATOM 2416 C CA . ILE B 1 3 ? -4.996 14.914 -17.578 1 30.34 3 ILE B CA 1
ATOM 2417 C C . ILE B 1 3 ? -6.027 14.398 -16.578 1 30.34 3 ILE B C 1
ATOM 2419 O O . ILE B 1 3 ? -6.477 15.141 -15.703 1 30.34 3 ILE B O 1
ATOM 2423 N N . PRO B 1 4 ? -6.773 13.461 -16.922 1 36.5 4 PRO B N 1
ATOM 2424 C CA . PRO B 1 4 ? -7.988 13.07 -16.203 1 36.5 4 PRO B CA 1
ATOM 2425 C C . PRO B 1 4 ? -7.781 13 -14.688 1 36.5 4 PRO B C 1
ATOM 2427 O O . PRO B 1 4 ? -6.656 12.805 -14.227 1 36.5 4 PRO B O 1
ATOM 2430 N N . ALA B 1 5 ? -8.664 13.531 -13.812 1 39.41 5 ALA B N 1
ATOM 2431 C CA . ALA B 1 5 ? -8.945 13.5 -12.375 1 39.41 5 ALA B CA 1
ATOM 2432 C C . ALA B 1 5 ? -8.477 12.188 -11.758 1 39.41 5 ALA B C 1
ATOM 2434 O O . ALA B 1 5 ? -8.391 11.164 -12.445 1 39.41 5 ALA B O 1
ATOM 2435 N N . VAL B 1 6 ? -7.723 12.188 -10.648 1 49.16 6 VAL B N 1
ATOM 2436 C CA . VAL B 1 6 ? -7.324 11.102 -9.758 1 49.16 6 VAL B CA 1
ATOM 2437 C C . VAL B 1 6 ? -8.383 10 -9.773 1 49.16 6 VAL B C 1
ATOM 2439 O O . VAL B 1 6 ? -9.547 10.242 -9.43 1 49.16 6 VAL B O 1
ATOM 2442 N N . SER B 1 7 ? -8.266 8.93 -10.742 1 61.62 7 SER B N 1
ATOM 2443 C CA . SER B 1 7 ? -9.398 8.047 -10.961 1 61.62 7 SER B CA 1
ATOM 2444 C C . SER B 1 7 ? -9.742 7.258 -9.703 1 61.62 7 SER B C 1
ATOM 2446 O O . SER B 1 7 ? -8.852 6.762 -9.008 1 61.62 7 SER B O 1
ATOM 2448 N N . PRO B 1 8 ? -10.773 7.5 -9.016 1 70.19 8 PRO B N 1
ATOM 2449 C CA . PRO B 1 8 ? -11.328 6.633 -7.969 1 70.19 8 PRO B CA 1
ATOM 2450 C C . PRO B 1 8 ? -10.844 5.191 -8.078 1 70.19 8 PRO B C 1
ATOM 2452 O O . PRO B 1 8 ? -10.656 4.516 -7.062 1 70.19 8 PRO B O 1
ATOM 2455 N N . GLU B 1 9 ? -10.344 4.953 -9.227 1 78 9 GLU B N 1
ATOM 2456 C CA . GLU B 1 9 ? -9.914 3.576 -9.453 1 78 9 GLU B CA 1
ATOM 2457 C C . GLU B 1 9 ? -8.5 3.344 -8.938 1 78 9 GLU B C 1
ATOM 2459 O O . GLU B 1 9 ? -8.211 2.299 -8.352 1 78 9 GLU B O 1
ATOM 2464 N N . SER B 1 10 ? -7.68 4.336 -9.039 1 83.75 10 SER B N 1
ATOM 2465 C CA . SER B 1 10 ? -6.301 4.207 -8.578 1 83.75 10 SER B CA 1
ATOM 2466 C C . SER B 1 10 ? -6.234 4.148 -7.055 1 83.75 10 SER B C 1
ATOM 2468 O O . SER B 1 10 ? -5.523 3.316 -6.488 1 83.75 10 SER B O 1
ATOM 2470 N N . THR B 1 11 ? -7.027 4.945 -6.473 1 87.38 11 THR B N 1
ATOM 2471 C CA . THR B 1 11 ? -7.035 4.988 -5.016 1 87.38 11 THR B CA 1
ATOM 2472 C C . THR B 1 11 ? -7.543 3.668 -4.441 1 87.38 11 THR B C 1
ATOM 2474 O O . THR B 1 11 ? -6.984 3.152 -3.469 1 87.38 11 THR B O 1
ATOM 2477 N N . ALA B 1 12 ? -8.539 3.188 -5.078 1 90.56 12 ALA B N 1
ATOM 2478 C CA . ALA B 1 12 ? -9.102 1.916 -4.629 1 90.56 12 ALA B CA 1
ATOM 2479 C C . ALA B 1 12 ? -8.094 0.782 -4.797 1 90.56 12 ALA B C 1
ATOM 2481 O O . ALA B 1 12 ? -7.973 -0.082 -3.926 1 90.56 12 ALA B O 1
ATOM 2482 N N . ALA B 1 13 ? -7.391 0.848 -5.871 1 93.44 13 ALA B N 1
ATOM 2483 C CA . ALA B 1 13 ? -6.391 -0.184 -6.133 1 93.44 13 ALA B CA 1
ATOM 2484 C C . ALA B 1 13 ? -5.25 -0.112 -5.121 1 93.44 13 ALA B C 1
ATOM 2486 O O . ALA B 1 13 ? -4.75 -1.143 -4.66 1 93.44 13 ALA B O 1
ATOM 2487 N N . VAL B 1 14 ? -4.859 1.057 -4.758 1 93 14 VAL B N 1
ATOM 2488 C CA . VAL B 1 14 ? -3.797 1.244 -3.773 1 93 14 VAL B CA 1
ATOM 2489 C C . VAL B 1 14 ? -4.258 0.725 -2.414 1 93 14 VAL B C 1
ATOM 2491 O O . VAL B 1 14 ? -3.527 -0.007 -1.742 1 93 14 VAL B O 1
ATOM 2494 N N . ALA B 1 15 ? -5.434 1.094 -2.057 1 93 15 ALA B N 1
ATOM 2495 C CA . ALA B 1 15 ? -5.988 0.624 -0.792 1 93 15 ALA B CA 1
ATOM 2496 C C . ALA B 1 15 ? -6.055 -0.901 -0.754 1 93 15 ALA B C 1
ATOM 2498 O O . ALA B 1 15 ? -5.734 -1.518 0.265 1 93 15 ALA B O 1
ATOM 2499 N N . ASP B 1 16 ? -6.441 -1.458 -1.85 1 94.44 16 ASP B N 1
ATOM 2500 C CA . ASP B 1 16 ? -6.512 -2.912 -1.946 1 94.44 16 ASP B CA 1
ATOM 2501 C C . ASP B 1 16 ? -5.137 -3.543 -1.764 1 94.44 16 ASP B C 1
ATOM 2503 O O . ASP B 1 16 ? -4.996 -4.551 -1.068 1 94.44 16 ASP B O 1
ATOM 2507 N N . LEU B 1 17 ? -4.172 -2.928 -2.373 1 95.38 17 LEU B N 1
ATOM 2508 C CA . LEU B 1 17 ? -2.812 -3.451 -2.277 1 95.38 17 LEU B CA 1
ATOM 2509 C C . LEU B 1 17 ? -2.324 -3.432 -0.833 1 95.38 17 LEU B C 1
ATOM 2511 O O . LEU B 1 17 ? -1.735 -4.406 -0.36 1 95.38 17 LEU B O 1
ATOM 2515 N N . ILE B 1 18 ? -2.59 -2.381 -0.159 1 94 18 ILE B N 1
ATOM 2516 C CA . ILE B 1 18 ? -2.188 -2.242 1.236 1 94 18 ILE B CA 1
ATOM 2517 C C . ILE B 1 18 ? -2.871 -3.314 2.08 1 94 18 ILE B C 1
ATOM 2519 O O . ILE B 1 18 ? -2.219 -4 2.869 1 94 18 ILE B O 1
ATOM 2523 N N . ARG B 1 19 ? -4.129 -3.518 1.854 1 94.19 19 ARG B N 1
ATOM 2524 C CA . ARG B 1 19 ? -4.895 -4.504 2.605 1 94.19 19 ARG B CA 1
ATOM 2525 C C . ARG B 1 19 ? -4.422 -5.922 2.295 1 94.19 19 ARG B C 1
ATOM 2527 O O . ARG B 1 19 ? -4.34 -6.766 3.189 1 94.19 19 ARG B O 1
ATOM 2534 N N . LEU B 1 20 ? -4.156 -6.137 1.087 1 97.62 20 LEU B N 1
ATOM 2535 C CA . LEU B 1 20 ? -3.697 -7.457 0.66 1 97.62 20 LEU B CA 1
ATOM 2536 C C . LEU B 1 20 ? -2.355 -7.797 1.299 1 97.62 20 LEU B C 1
ATOM 2538 O O . LEU B 1 20 ? -2.143 -8.93 1.741 1 97.62 20 LEU B O 1
ATOM 2542 N N . ARG B 1 21 ? -1.453 -6.84 1.298 1 96.75 21 ARG B N 1
ATOM 2543 C CA . ARG B 1 21 ? -0.164 -7.105 1.926 1 96.75 21 ARG B CA 1
ATOM 2544 C C . ARG B 1 21 ? -0.329 -7.41 3.412 1 96.75 21 ARG B C 1
ATOM 2546 O O . ARG B 1 21 ? 0.287 -8.336 3.934 1 96.75 21 ARG B O 1
ATOM 2553 N N . GLU B 1 22 ? -1.162 -6.641 4.07 1 94.44 22 GLU B N 1
ATOM 2554 C CA . GLU B 1 22 ? -1.415 -6.883 5.488 1 94.44 22 GLU B CA 1
ATOM 2555 C C . GLU B 1 22 ? -2.014 -8.273 5.711 1 94.44 22 GLU B C 1
ATOM 2557 O O . GLU B 1 22 ? -1.633 -8.977 6.648 1 94.44 22 GLU B O 1
ATOM 2562 N N . GLN B 1 23 ? -2.947 -8.594 4.852 1 96.75 23 GLN B N 1
ATOM 2563 C CA . GLN B 1 23 ? -3.561 -9.914 4.926 1 96.75 23 GLN B CA 1
ATOM 2564 C C . GLN B 1 23 ? -2.527 -11.016 4.699 1 96.75 23 GLN B C 1
ATOM 2566 O O . GLN B 1 23 ? -2.535 -12.031 5.395 1 96.75 23 GLN B O 1
ATOM 2571 N N . PHE B 1 24 ? -1.682 -10.773 3.75 1 98 24 PHE B N 1
ATOM 2572 C CA . PHE B 1 24 ? -0.662 -11.766 3.436 1 98 24 PHE B CA 1
ATOM 2573 C C . PHE B 1 24 ? 0.267 -11.984 4.625 1 98 24 PHE B C 1
ATOM 2575 O O . PHE B 1 24 ? 0.627 -13.117 4.938 1 98 24 PHE B O 1
ATOM 2582 N N . VAL B 1 25 ? 0.69 -10.914 5.25 1 95.25 25 VAL B N 1
ATOM 2583 C CA . VAL B 1 25 ? 1.576 -10.992 6.41 1 95.25 25 VAL B CA 1
ATOM 2584 C C . VAL B 1 25 ? 0.892 -11.773 7.527 1 95.25 25 VAL B C 1
ATOM 2586 O O . VAL B 1 25 ? 1.521 -12.609 8.188 1 95.25 25 VAL B O 1
ATOM 2589 N N . LYS B 1 26 ? -0.36 -11.586 7.668 1 94.75 26 LYS B N 1
ATOM 2590 C CA . LYS B 1 26 ? -1.106 -12.18 8.773 1 94.75 26 LYS B CA 1
ATOM 2591 C C . LYS B 1 26 ? -1.492 -13.625 8.453 1 94.75 26 LYS B C 1
ATOM 2593 O O . LYS B 1 26 ? -1.303 -14.516 9.281 1 94.75 26 LYS B O 1
ATOM 2598 N N . GLU B 1 27 ? -1.988 -13.875 7.254 1 96.12 27 GLU B N 1
ATOM 2599 C CA . GLU B 1 27 ? -2.615 -15.148 6.93 1 96.12 27 GLU B CA 1
ATOM 2600 C C . GLU B 1 27 ? -1.671 -16.031 6.125 1 96.12 27 GLU B C 1
ATOM 2602 O O . GLU B 1 27 ? -1.938 -17.234 5.941 1 96.12 27 GLU B O 1
ATOM 2607 N N . ARG B 1 28 ? -0.614 -15.438 5.578 1 97.06 28 ARG B N 1
ATOM 2608 C CA . ARG B 1 28 ? 0.424 -16.156 4.848 1 97.06 28 ARG B CA 1
ATOM 2609 C C . ARG B 1 28 ? -0.075 -16.594 3.475 1 97.06 28 ARG B C 1
ATOM 2611 O O . ARG B 1 28 ? 0.611 -17.344 2.768 1 97.06 28 ARG B O 1
ATOM 2618 N N . LEU B 1 29 ? -1.301 -16.188 3.189 1 97.88 29 LEU B N 1
ATOM 2619 C CA . LEU B 1 29 ? -1.948 -16.531 1.929 1 97.88 29 LEU B CA 1
ATOM 2620 C C . LEU B 1 29 ? -2.982 -15.484 1.543 1 97.88 29 LEU B C 1
ATOM 2622 O O . LEU B 1 29 ? -3.717 -14.984 2.398 1 97.88 29 LEU B O 1
ATOM 2626 N N . ILE B 1 30 ? -3.014 -15.164 0.262 1 98.5 30 ILE B N 1
ATOM 2627 C CA . ILE B 1 30 ? -4.09 -14.312 -0.23 1 98.5 30 ILE B CA 1
ATOM 2628 C C . ILE B 1 30 ? -4.613 -14.852 -1.559 1 98.5 30 ILE B C 1
ATOM 2630 O O . ILE B 1 30 ? -3.842 -15.383 -2.367 1 98.5 30 ILE B O 1
ATOM 2634 N N . PHE B 1 31 ? -5.871 -14.828 -1.792 1 98.75 31 PHE B N 1
ATOM 2635 C CA . PHE B 1 31 ? -6.535 -15.031 -3.076 1 98.75 31 PHE B CA 1
ATOM 2636 C C . PHE B 1 31 ? -7.133 -13.727 -3.59 1 98.75 31 PHE B C 1
ATOM 2638 O O . PHE B 1 31 ? -7.996 -13.133 -2.939 1 98.75 31 PHE B O 1
ATOM 2645 N N . VAL B 1 32 ? -6.668 -13.266 -4.652 1 98.81 32 VAL B N 1
ATOM 2646 C CA . VAL B 1 32 ? -7.109 -11.992 -5.227 1 98.81 32 VAL B CA 1
ATOM 2647 C C . VAL B 1 32 ? -8.008 -12.258 -6.438 1 98.81 32 VAL B C 1
ATOM 2649 O O . VAL B 1 32 ? -7.539 -12.758 -7.465 1 98.81 32 VAL B O 1
ATOM 2652 N N . GLU B 1 33 ? -9.203 -11.875 -6.352 1 98.56 33 GLU B N 1
ATOM 2653 C CA . GLU B 1 33 ? -10.164 -12.086 -7.43 1 98.56 33 GLU B CA 1
ATOM 2654 C C . GLU B 1 33 ? -9.891 -11.148 -8.602 1 98.56 33 GLU B C 1
ATOM 2656 O O . GLU B 1 33 ? -9.352 -10.055 -8.422 1 98.56 33 GLU B O 1
ATOM 2661 N N . SER B 1 34 ? -10.383 -11.555 -9.719 1 98.62 34 SER B N 1
ATOM 2662 C CA . SER B 1 34 ? -10.18 -10.859 -10.984 1 98.62 34 SER B CA 1
ATOM 2663 C C . SER B 1 34 ? -10.57 -9.391 -10.867 1 98.62 34 SER B C 1
ATOM 2665 O O . SER B 1 34 ? -9.82 -8.508 -11.281 1 98.62 34 SER B O 1
ATOM 2667 N N . ASN B 1 35 ? -11.68 -9.086 -10.312 1 97.25 35 ASN B N 1
ATOM 2668 C CA . ASN B 1 35 ? -12.219 -7.73 -10.258 1 97.25 35 ASN B CA 1
ATOM 2669 C C . ASN B 1 35 ? -11.336 -6.809 -9.422 1 97.25 35 ASN B C 1
ATOM 2671 O O . ASN B 1 35 ? -11.336 -5.594 -9.625 1 97.25 35 ASN B O 1
ATOM 2675 N N . ARG B 1 36 ? -10.594 -7.371 -8.484 1 97 36 ARG B N 1
ATOM 2676 C CA . ARG B 1 36 ? -9.648 -6.598 -7.688 1 97 36 ARG B CA 1
ATOM 2677 C C . ARG B 1 36 ? -8.266 -6.594 -8.328 1 97 36 ARG B C 1
ATOM 2679 O O . ARG B 1 36 ? -7.555 -5.586 -8.281 1 97 36 ARG B O 1
ATOM 2686 N N . MET B 1 37 ? -7.934 -7.656 -8.969 1 98.31 37 MET B N 1
ATOM 2687 C CA . MET B 1 37 ? -6.594 -7.816 -9.531 1 98.31 37 MET B CA 1
ATOM 2688 C C . MET B 1 37 ? -6.406 -6.926 -10.758 1 98.31 37 MET B C 1
ATOM 2690 O O . MET B 1 37 ? -5.348 -6.32 -10.93 1 98.31 37 MET B O 1
ATOM 2694 N N . ILE B 1 38 ? -7.391 -6.809 -11.562 1 97.75 38 ILE B N 1
ATOM 2695 C CA . ILE B 1 38 ? -7.273 -6.102 -12.828 1 97.75 38 ILE B CA 1
ATOM 2696 C C . ILE B 1 38 ? -6.941 -4.633 -12.578 1 97.75 38 ILE B C 1
ATOM 2698 O O . ILE B 1 38 ? -5.961 -4.109 -13.117 1 97.75 38 ILE B O 1
ATOM 2702 N N . PRO B 1 39 ? -7.707 -3.906 -11.688 1 95.31 39 PRO B N 1
ATOM 2703 C CA . PRO B 1 39 ? -7.328 -2.518 -11.422 1 95.31 39 PRO B CA 1
ATOM 2704 C C . PRO B 1 39 ? -5.934 -2.393 -10.812 1 95.31 39 PRO B C 1
ATOM 2706 O O . PRO B 1 39 ? -5.215 -1.429 -11.102 1 95.31 39 PRO B O 1
ATOM 2709 N N . ILE B 1 40 ? -5.555 -3.336 -10 1 96.56 40 ILE B N 1
ATOM 2710 C CA . ILE B 1 40 ? -4.227 -3.311 -9.391 1 96.56 40 ILE B CA 1
ATOM 2711 C C . ILE B 1 40 ? -3.16 -3.424 -10.477 1 96.56 40 ILE B C 1
ATOM 2713 O O . ILE B 1 40 ? -2.205 -2.643 -10.508 1 96.56 40 ILE B O 1
ATOM 2717 N N . LEU B 1 41 ? -3.361 -4.367 -11.414 1 97.06 41 LEU B N 1
ATOM 2718 C CA . LEU B 1 41 ? -2.359 -4.574 -12.453 1 97.06 41 LEU B CA 1
ATOM 2719 C C . LEU B 1 41 ? -2.311 -3.383 -13.406 1 97.06 41 LEU B C 1
ATOM 2721 O O . LEU B 1 41 ? -1.24 -3.021 -13.898 1 97.06 41 LEU B O 1
ATOM 2725 N N . LYS B 1 42 ? -3.414 -2.807 -13.656 1 94.5 42 LYS B N 1
ATOM 2726 C CA . LYS B 1 42 ? -3.426 -1.601 -14.477 1 94.5 42 LYS B CA 1
ATOM 2727 C C . LYS B 1 42 ? -2.652 -0.469 -13.812 1 94.5 42 LYS B C 1
ATOM 2729 O O . LYS B 1 42 ? -1.887 0.241 -14.469 1 94.5 42 LYS B O 1
ATOM 2734 N N . LEU B 1 43 ? -2.893 -0.365 -12.531 1 92.88 43 LEU B N 1
ATOM 2735 C CA . LEU B 1 43 ? -2.146 0.618 -11.75 1 92.88 43 LEU B CA 1
ATOM 2736 C C . LEU B 1 43 ? -0.645 0.38 -11.867 1 92.88 43 LEU B C 1
ATOM 2738 O O . LEU B 1 43 ? 0.137 1.333 -11.914 1 92.88 43 LEU B O 1
ATOM 2742 N N . LEU B 1 44 ? -0.284 -0.866 -12.023 1 94.38 44 LEU B N 1
ATOM 2743 C CA . LEU B 1 44 ? 1.127 -1.237 -12.008 1 94.38 44 LEU B CA 1
ATOM 2744 C C . LEU B 1 44 ? 1.686 -1.311 -13.422 1 94.38 44 LEU B C 1
ATOM 2746 O O . LEU B 1 44 ? 2.805 -1.787 -13.625 1 94.38 44 LEU B O 1
ATOM 2750 N N . GLY B 1 45 ? 0.853 -0.968 -14.461 1 92.62 45 GLY B N 1
ATOM 2751 C CA . GLY B 1 45 ? 1.437 -0.753 -15.773 1 92.62 45 GLY B CA 1
ATOM 2752 C C . GLY B 1 45 ? 0.866 -1.673 -16.844 1 92.62 45 GLY B C 1
ATOM 2753 O O . GLY B 1 45 ? 1.215 -1.562 -18.016 1 92.62 45 GLY B O 1
ATOM 2754 N N . ALA B 1 46 ? 0.013 -2.617 -16.438 1 96.12 46 ALA B N 1
ATOM 2755 C CA . ALA B 1 46 ? -0.598 -3.488 -17.438 1 96.12 46 ALA B CA 1
ATOM 2756 C C . ALA B 1 46 ? -1.511 -2.697 -18.375 1 96.12 46 ALA B C 1
ATOM 2758 O O . ALA B 1 46 ? -2.326 -1.892 -17.922 1 96.12 46 ALA B O 1
ATOM 2759 N N . THR B 1 47 ? -1.384 -2.904 -19.625 1 96.38 47 THR B N 1
ATOM 2760 C CA . THR B 1 47 ? -2.244 -2.234 -20.594 1 96.38 47 THR B CA 1
ATOM 2761 C C . THR B 1 47 ? -3.432 -3.117 -20.969 1 96.38 47 THR B C 1
ATOM 2763 O O . THR B 1 47 ? -3.361 -4.344 -20.844 1 96.38 47 THR B O 1
ATOM 2766 N N . HIS B 1 48 ? -4.426 -2.498 -21.438 1 95.81 48 HIS B N 1
ATOM 2767 C CA . HIS B 1 48 ? -5.602 -3.232 -21.891 1 95.81 48 HIS B CA 1
ATOM 2768 C C . HIS B 1 48 ? -5.258 -4.172 -23.047 1 95.81 48 HIS B C 1
ATOM 2770 O O . HIS B 1 48 ? -5.715 -5.316 -23.062 1 95.81 48 HIS B O 1
ATOM 2776 N N . GLU B 1 49 ? -4.48 -3.686 -23.922 1 97.31 49 GLU B N 1
ATOM 2777 C CA . GLU B 1 49 ? -4.09 -4.477 -25.094 1 97.31 49 GLU B CA 1
ATOM 2778 C C . GLU B 1 49 ? -3.342 -5.738 -24.672 1 97.31 49 GLU B C 1
ATOM 2780 O O . GLU B 1 49 ? -3.639 -6.832 -25.156 1 97.31 49 GLU B O 1
ATOM 2785 N N . ASP B 1 50 ? -2.443 -5.613 -23.781 1 97.81 50 ASP B N 1
ATOM 2786 C CA . ASP B 1 50 ? -1.639 -6.75 -23.344 1 97.81 50 ASP B CA 1
ATOM 2787 C C . ASP B 1 50 ? -2.473 -7.73 -22.516 1 97.81 50 ASP B C 1
ATOM 2789 O O . ASP B 1 50 ? -2.229 -8.938 -22.547 1 97.81 50 ASP B O 1
ATOM 2793 N N . MET B 1 51 ? -3.469 -7.25 -21.828 1 98.06 51 MET B N 1
ATOM 2794 C CA . MET B 1 51 ? -4.383 -8.117 -21.109 1 98.06 51 MET B CA 1
ATOM 2795 C C . MET B 1 51 ? -5.184 -9 -22.062 1 98.06 51 MET B C 1
ATOM 2797 O O . MET B 1 51 ? -5.469 -10.156 -21.75 1 98.06 51 MET B O 1
ATOM 2801 N N . GLU B 1 52 ? -5.496 -8.422 -23.156 1 98 52 GLU B N 1
ATOM 2802 C CA . GLU B 1 52 ? -6.207 -9.211 -24.156 1 98 52 GLU B CA 1
ATOM 2803 C C . GLU B 1 52 ? -5.281 -10.234 -24.812 1 98 52 GLU B C 1
ATOM 2805 O O . GLU B 1 52 ? -5.66 -11.391 -25 1 98 52 GLU B O 1
ATOM 2810 N N . LYS B 1 53 ? -4.094 -9.844 -25.047 1 98.19 53 LYS B N 1
ATOM 2811 C CA . LYS B 1 53 ? -3.139 -10.703 -25.75 1 98.19 53 LYS B CA 1
ATOM 2812 C C . LYS B 1 53 ? -2.73 -11.891 -24.875 1 98.19 53 LYS B C 1
ATOM 2814 O O . LYS B 1 53 ? -2.551 -13 -25.375 1 98.19 53 LYS B O 1
ATOM 2819 N N . ILE B 1 54 ? -2.584 -11.695 -23.609 1 98.69 54 ILE B N 1
ATOM 2820 C CA . ILE B 1 54 ? -2.029 -12.727 -22.734 1 98.69 54 ILE B CA 1
ATOM 2821 C C . ILE B 1 54 ? -3.031 -13.867 -22.578 1 98.69 54 ILE B C 1
ATOM 2823 O O . ILE B 1 54 ? -2.662 -14.977 -22.188 1 98.69 54 ILE B O 1
ATOM 2827 N N . LYS B 1 55 ? -4.285 -13.633 -22.891 1 98.25 55 LYS B N 1
ATOM 2828 C CA . LYS B 1 55 ? -5.336 -14.648 -22.781 1 98.25 55 LYS B CA 1
ATOM 2829 C C . LYS B 1 55 ? -5.086 -15.797 -23.75 1 98.25 55 LYS B C 1
ATOM 2831 O O . LYS B 1 55 ? -5.531 -16.922 -23.5 1 98.25 55 LYS B O 1
ATOM 2836 N N . THR B 1 56 ? -4.328 -15.5 -24.797 1 97.69 56 THR B N 1
ATOM 2837 C CA . THR B 1 56 ? -4.168 -16.516 -25.828 1 97.69 56 THR B CA 1
ATOM 2838 C C . THR B 1 56 ? -2.721 -17 -25.906 1 97.69 56 THR B C 1
ATOM 2840 O O . THR B 1 56 ? -2.348 -17.719 -26.828 1 97.69 56 THR B O 1
ATOM 2843 N N . VAL B 1 57 ? -1.912 -16.578 -24.953 1 98.19 57 VAL B N 1
ATOM 2844 C CA . VAL B 1 57 ? -0.483 -16.859 -25.016 1 98.19 57 VAL B CA 1
ATOM 2845 C C . VAL B 1 57 ? -0.252 -18.359 -24.891 1 98.19 57 VAL B C 1
ATOM 2847 O O . VAL B 1 57 ? 0.764 -18.891 -25.359 1 98.19 57 VAL B O 1
ATOM 2850 N N . SER B 1 58 ? -1.22 -19.125 -24.344 1 98.44 58 SER B N 1
ATOM 2851 C CA . SER B 1 58 ? -1.08 -20.562 -24.094 1 98.44 58 SER B CA 1
ATOM 2852 C C . SER B 1 58 ? -1.418 -21.375 -25.328 1 98.44 58 SER B C 1
ATOM 2854 O O . SER B 1 58 ? -1.223 -22.594 -25.359 1 98.44 58 SER B O 1
ATOM 2856 N N . ASN B 1 59 ? -1.902 -20.719 -26.391 1 97.06 59 ASN B N 1
ATOM 2857 C CA . ASN B 1 59 ? -2.377 -21.438 -27.562 1 97.06 59 ASN B CA 1
ATOM 2858 C C . ASN B 1 59 ? -1.227 -22.094 -28.328 1 97.06 59 ASN B C 1
ATOM 2860 O O . ASN B 1 59 ? -1.447 -23 -29.125 1 97.06 59 ASN B O 1
ATOM 2864 N N . SER B 1 60 ? -0.028 -21.719 -28.031 1 94.38 60 SER B N 1
ATOM 2865 C CA . SER B 1 60 ? 1.101 -22.266 -28.781 1 94.38 60 SER B CA 1
ATOM 2866 C C . SER B 1 60 ? 2.021 -23.078 -27.891 1 94.38 60 SER B C 1
ATOM 2868 O O . SER B 1 60 ? 3.191 -23.297 -28.219 1 94.38 60 SER B O 1
ATOM 2870 N N . LEU B 1 61 ? 1.533 -23.531 -26.812 1 98.12 61 LEU B N 1
ATOM 2871 C CA . LEU B 1 61 ? 2.367 -24.281 -25.875 1 98.12 61 LEU B CA 1
ATOM 2872 C C . LEU B 1 61 ? 2.691 -25.672 -26.438 1 98.12 61 LEU B C 1
ATOM 2874 O O . LEU B 1 61 ? 1.81 -26.344 -26.969 1 98.12 61 LEU B O 1
ATOM 2878 N N . PRO B 1 62 ? 3.928 -26.047 -26.391 1 97.56 62 PRO B N 1
ATOM 2879 C CA . PRO B 1 62 ? 4.285 -27.422 -26.734 1 97.56 62 PRO B CA 1
ATOM 2880 C C . PRO B 1 62 ? 3.963 -28.406 -25.625 1 97.56 62 PRO B C 1
ATOM 2882 O O . PRO B 1 62 ? 3.604 -28.016 -24.516 1 97.56 62 PRO B O 1
ATOM 2885 N N . ASP B 1 63 ? 4.117 -29.672 -25.875 1 95.12 63 ASP B N 1
ATOM 2886 C CA . ASP B 1 63 ? 3.891 -30.734 -24.891 1 95.12 63 ASP B CA 1
ATOM 2887 C C . ASP B 1 63 ? 4.91 -30.641 -23.75 1 95.12 63 ASP B C 1
ATOM 2889 O O . ASP B 1 63 ? 6.086 -30.359 -23.984 1 95.12 63 ASP B O 1
ATOM 2893 N N . ASP B 1 64 ? 4.387 -30.859 -22.578 1 92.19 64 ASP B N 1
ATOM 2894 C CA . ASP B 1 64 ? 5.234 -30.938 -21.391 1 92.19 64 ASP B CA 1
ATOM 2895 C C . ASP B 1 64 ? 6.086 -32.219 -21.406 1 92.19 64 ASP B C 1
ATOM 2897 O O . ASP B 1 64 ? 5.605 -33.281 -21.781 1 92.19 64 ASP B O 1
ATOM 2901 N N . PRO B 1 65 ? 7.285 -32.094 -21.078 1 88 65 PRO B N 1
ATOM 2902 C CA . PRO B 1 65 ? 8.148 -33.281 -21.125 1 88 65 PRO B CA 1
ATOM 2903 C C . PRO B 1 65 ? 7.848 -34.281 -20.016 1 88 65 PRO B C 1
ATOM 2905 O O . PRO B 1 65 ? 8.352 -35.406 -20.047 1 88 65 PRO B O 1
ATOM 2908 N N . THR B 1 66 ? 7.035 -34 -19.094 1 84.31 66 THR B N 1
ATOM 2909 C CA . THR B 1 66 ? 6.879 -34.812 -17.891 1 84.31 66 THR B CA 1
ATOM 2910 C C . THR B 1 66 ? 5.535 -35.531 -17.891 1 84.31 66 THR B C 1
ATOM 2912 O O . THR B 1 66 ? 5.449 -36.719 -17.5 1 84.31 66 THR B O 1
ATOM 2915 N N . LEU B 1 67 ? 4.496 -34.812 -18.219 1 88 67 LEU B N 1
ATOM 2916 C CA . LEU B 1 67 ? 3.145 -35.344 -18.125 1 88 67 LEU B CA 1
ATOM 2917 C C . LEU B 1 67 ? 2.398 -35.219 -19.438 1 88 67 LEU B C 1
ATOM 2919 O O . LEU B 1 67 ? 2.424 -34.156 -20.062 1 88 67 LEU B O 1
ATOM 2923 N N . PRO B 1 68 ? 1.692 -36.188 -19.812 1 90.19 68 PRO B N 1
ATOM 2924 C CA . PRO B 1 68 ? 1.066 -36.188 -21.141 1 90.19 68 PRO B CA 1
ATOM 2925 C C . PRO B 1 68 ? -0.147 -35.281 -21.219 1 90.19 68 PRO B C 1
ATOM 2927 O O . PRO B 1 68 ? -0.586 -34.938 -22.328 1 90.19 68 PRO B O 1
ATOM 2930 N N . PHE B 1 69 ? -0.672 -34.938 -20.172 1 94.62 69 PHE B N 1
ATOM 2931 C CA . PHE B 1 69 ? -1.87 -34.094 -20.219 1 94.62 69 PHE B CA 1
ATOM 2932 C C . PHE B 1 69 ? -1.528 -32.625 -19.938 1 94.62 69 PHE B C 1
ATOM 2934 O O . PHE B 1 69 ? -2.373 -31.875 -19.453 1 94.62 69 PHE B O 1
ATOM 2941 N N . ARG B 1 70 ? -0.25 -32.312 -20.156 1 96.25 70 ARG B N 1
ATOM 2942 C CA . ARG B 1 70 ? 0.204 -30.969 -19.859 1 96.25 70 ARG B CA 1
ATOM 2943 C C . ARG B 1 70 ? 0.98 -30.375 -21.031 1 96.25 70 ARG B C 1
ATOM 2945 O O . ARG B 1 70 ? 1.663 -31.094 -21.75 1 96.25 70 ARG B O 1
ATOM 2952 N N . LYS B 1 71 ? 0.769 -29.141 -21.297 1 97.75 71 LYS B N 1
ATOM 2953 C CA . LYS B 1 71 ? 1.597 -28.312 -22.172 1 97.75 71 LYS B CA 1
ATOM 2954 C C . LYS B 1 71 ? 2.254 -27.172 -21.406 1 97.75 71 LYS B C 1
ATOM 2956 O O . LYS B 1 71 ? 1.646 -26.609 -20.484 1 97.75 71 LYS B O 1
ATOM 2961 N N . SER B 1 72 ? 3.568 -26.906 -21.734 1 97.56 72 SER B N 1
ATOM 2962 C CA . SER B 1 72 ? 4.191 -25.922 -20.844 1 97.56 72 SER B CA 1
ATOM 2963 C C . SER B 1 72 ? 5.414 -25.297 -21.5 1 97.56 72 SER B C 1
ATOM 2965 O O . SER B 1 72 ? 5.988 -25.844 -22.438 1 97.56 72 SER B O 1
ATOM 2967 N N . LYS B 1 73 ? 5.711 -24.109 -21.094 1 97.88 73 LYS B N 1
ATOM 2968 C CA . LYS B 1 73 ? 6.977 -23.391 -21.234 1 97.88 73 LYS B CA 1
ATOM 2969 C C . LYS B 1 73 ? 7.438 -22.844 -19.891 1 97.88 73 LYS B C 1
ATOM 2971 O O . LYS B 1 73 ? 6.621 -22.594 -19 1 97.88 73 LYS B O 1
ATOM 2976 N N . ASN B 1 74 ? 8.758 -22.703 -19.688 1 97.19 74 ASN B N 1
ATOM 2977 C CA . ASN B 1 74 ? 9.203 -22.078 -18.453 1 97.19 74 ASN B CA 1
ATOM 2978 C C . ASN B 1 74 ? 10.312 -21.062 -18.703 1 97.19 74 ASN B C 1
ATOM 2980 O O . ASN B 1 74 ? 10.812 -20.938 -19.828 1 97.19 74 ASN B O 1
ATOM 2984 N N . ALA B 1 75 ? 10.523 -20.266 -17.812 1 97.94 75 ALA B N 1
ATOM 2985 C CA . ALA B 1 75 ? 11.602 -19.281 -17.75 1 97.94 75 ALA B CA 1
ATOM 2986 C C . ALA B 1 75 ? 12.008 -18.984 -16.312 1 97.94 75 ALA B C 1
ATOM 2988 O O . ALA B 1 75 ? 11.266 -19.297 -15.383 1 97.94 75 ALA B O 1
ATOM 2989 N N . ARG B 1 76 ? 13.18 -18.5 -16.203 1 98.06 76 ARG B N 1
ATOM 2990 C CA . ARG B 1 76 ? 13.688 -18.109 -14.891 1 98.06 76 ARG B CA 1
ATOM 2991 C C . ARG B 1 76 ? 13.922 -16.609 -14.812 1 98.06 76 ARG B C 1
ATOM 2993 O O . ARG B 1 76 ? 14.406 -16 -15.773 1 98.06 76 ARG B O 1
ATOM 3000 N N . PHE B 1 77 ? 13.578 -16.078 -13.758 1 98.62 77 PHE B N 1
ATOM 3001 C CA . PHE B 1 77 ? 13.773 -14.656 -13.484 1 98.62 77 PHE B CA 1
ATOM 3002 C C . PHE B 1 77 ? 14.438 -14.453 -12.125 1 98.62 77 PHE B C 1
ATOM 3004 O O . PHE B 1 77 ? 14.453 -15.367 -11.297 1 98.62 77 PHE B O 1
ATOM 3011 N N . CYS B 1 78 ? 15.008 -13.289 -11.969 1 98.5 78 CYS B N 1
ATOM 3012 C CA . CYS B 1 78 ? 15.602 -12.906 -10.688 1 98.5 78 CYS B CA 1
ATOM 3013 C C . CYS B 1 78 ? 14.961 -11.633 -10.156 1 98.5 78 CYS B C 1
ATOM 3015 O O . CYS B 1 78 ? 14.984 -10.594 -10.82 1 98.5 78 CYS B O 1
ATOM 3017 N N . PHE B 1 79 ? 14.281 -11.742 -9.062 1 98.25 79 PHE B N 1
ATOM 3018 C CA . PHE B 1 79 ? 13.984 -10.531 -8.305 1 98.25 79 PHE B CA 1
ATOM 3019 C C . PHE B 1 79 ? 15.25 -9.969 -7.664 1 98.25 79 PHE B C 1
ATOM 3021 O O . PHE B 1 79 ? 15.734 -10.5 -6.668 1 98.25 79 PHE B O 1
ATOM 3028 N N . ASP B 1 80 ? 15.758 -8.969 -8.266 1 96.88 80 ASP B N 1
ATOM 3029 C CA . ASP B 1 80 ? 16.953 -8.289 -7.777 1 96.88 80 ASP B CA 1
ATOM 3030 C C . ASP B 1 80 ? 16.594 -7.047 -6.965 1 96.88 80 ASP B C 1
ATOM 3032 O O . ASP B 1 80 ? 16.516 -5.941 -7.508 1 96.88 80 ASP B O 1
ATOM 3036 N N . PHE B 1 81 ? 16.469 -7.164 -5.66 1 94.38 81 PHE B N 1
ATOM 3037 C CA . PHE B 1 81 ? 15.969 -6.066 -4.828 1 94.38 81 PHE B CA 1
ATOM 3038 C C . PHE B 1 81 ? 17.078 -5.07 -4.539 1 94.38 81 PHE B C 1
ATOM 3040 O O . PHE B 1 81 ? 16.812 -3.928 -4.16 1 94.38 81 PHE B O 1
ATOM 3047 N N . GLU B 1 82 ? 18.328 -5.512 -4.703 1 93.19 82 GLU B N 1
ATOM 3048 C CA . GLU B 1 82 ? 19.438 -4.562 -4.586 1 93.19 82 GLU B CA 1
ATOM 3049 C C . GLU B 1 82 ? 19.359 -3.5 -5.676 1 93.19 82 GLU B C 1
ATOM 3051 O O . GLU B 1 82 ? 19.578 -2.314 -5.41 1 93.19 82 GLU B O 1
ATOM 3056 N N . GLN B 1 83 ? 19.047 -3.961 -6.832 1 93.25 83 GLN B N 1
ATOM 3057 C CA . GLN B 1 83 ? 18.953 -3.039 -7.957 1 93.25 83 GLN B CA 1
ATOM 3058 C C . GLN B 1 83 ? 17.5 -2.678 -8.258 1 93.25 83 GLN B C 1
ATOM 3060 O O . GLN B 1 83 ? 17.219 -2.006 -9.25 1 93.25 83 GLN B O 1
ATOM 3065 N N . SER B 1 84 ? 16.578 -3.154 -7.512 1 92.5 84 SER B N 1
ATOM 3066 C CA . SER B 1 84 ? 15.156 -2.877 -7.594 1 92.5 84 SER B CA 1
ATOM 3067 C C . SER B 1 84 ? 14.609 -3.188 -8.984 1 92.5 84 SER B C 1
ATOM 3069 O O . SER B 1 84 ? 13.977 -2.338 -9.609 1 92.5 84 SER B O 1
ATOM 3071 N N . LYS B 1 85 ? 14.875 -4.398 -9.453 1 95.44 85 LYS B N 1
ATOM 3072 C CA . LYS B 1 85 ? 14.375 -4.809 -10.758 1 95.44 85 LYS B CA 1
ATOM 3073 C C . LYS B 1 85 ? 14.18 -6.32 -10.828 1 95.44 85 LYS B C 1
ATOM 3075 O O . LYS B 1 85 ? 14.688 -7.055 -9.977 1 95.44 85 LYS B O 1
ATOM 3080 N N . VAL B 1 86 ? 13.383 -6.793 -11.766 1 97.19 86 VAL B N 1
ATOM 3081 C CA . VAL B 1 86 ? 13.289 -8.188 -12.18 1 97.19 86 VAL B CA 1
ATOM 3082 C C . VAL B 1 86 ? 13.977 -8.375 -13.523 1 97.19 86 VAL B C 1
ATOM 3084 O O . VAL B 1 86 ? 13.805 -7.566 -14.438 1 97.19 86 VAL B O 1
ATOM 3087 N N . ARG B 1 87 ? 14.781 -9.359 -13.57 1 97.62 87 ARG B N 1
ATOM 3088 C CA . ARG B 1 87 ? 15.461 -9.594 -14.844 1 97.62 87 ARG B CA 1
ATOM 3089 C C . ARG B 1 87 ? 15.344 -11.055 -15.266 1 97.62 87 ARG B C 1
ATOM 3091 O O . ARG B 1 87 ? 15.297 -11.945 -14.414 1 97.62 87 ARG B O 1
ATOM 3098 N N . ARG B 1 88 ? 15.391 -11.305 -16.562 1 98.5 88 ARG B N 1
ATOM 3099 C CA . ARG B 1 88 ? 15.367 -12.648 -17.141 1 98.5 88 ARG B CA 1
ATOM 3100 C C . ARG B 1 88 ? 16.719 -13.344 -16.969 1 98.5 88 ARG B C 1
ATOM 3102 O O . ARG B 1 88 ? 17.766 -12.75 -17.25 1 98.5 88 ARG B O 1
ATOM 3109 N N . LEU B 1 89 ? 16.641 -14.539 -16.453 1 98.44 89 LEU B N 1
ATOM 3110 C CA . LEU B 1 89 ? 17.859 -15.344 -16.312 1 98.44 89 LEU B CA 1
ATOM 3111 C C . LEU B 1 89 ? 18 -16.312 -17.469 1 98.44 89 LEU B C 1
ATOM 3113 O O . LEU B 1 89 ? 17.031 -16.609 -18.172 1 98.44 89 LEU B O 1
ATOM 3117 N N . GLU B 1 90 ? 19.203 -16.734 -17.656 1 97.62 90 GLU B N 1
ATOM 3118 C CA . GLU B 1 90 ? 19.453 -17.703 -18.719 1 97.62 90 GLU B CA 1
ATOM 3119 C 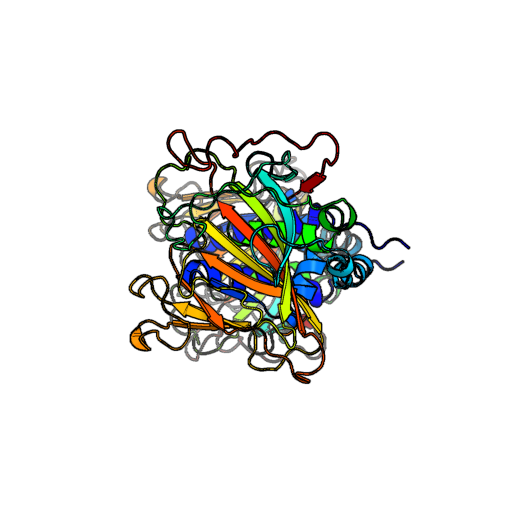C . GLU B 1 90 ? 18.688 -19 -18.453 1 97.62 90 GLU B C 1
ATOM 3121 O O . GLU B 1 90 ? 18.359 -19.328 -17.312 1 97.62 90 GLU B O 1
ATOM 3126 N N . PHE B 1 91 ? 18.453 -19.734 -19.484 1 95.38 91 PHE B N 1
ATOM 3127 C CA . PHE B 1 91 ? 17.672 -20.969 -19.422 1 95.38 91 PHE B CA 1
ATOM 3128 C C . PHE B 1 91 ? 18.438 -22.047 -18.656 1 95.38 91 PHE B C 1
ATOM 3130 O O . PHE B 1 91 ? 19.641 -22.188 -18.797 1 95.38 91 PHE B O 1
ATOM 3137 N N . GLN B 1 92 ? 17.766 -22.719 -17.75 1 93.56 92 GLN B N 1
ATOM 3138 C CA . GLN B 1 92 ? 18.266 -23.875 -17.031 1 93.56 92 GLN B CA 1
ATOM 3139 C C . GLN B 1 92 ? 17.234 -25 -17.016 1 93.56 92 GLN B C 1
ATOM 3141 O O . GLN B 1 92 ? 16.031 -24.75 -17.016 1 93.56 92 GLN B O 1
ATOM 3146 N N . PRO B 1 93 ? 17.734 -26.25 -17.047 1 92.5 93 PRO B N 1
ATOM 3147 C CA . PRO B 1 93 ? 16.797 -27.344 -16.75 1 92.5 93 PRO B CA 1
ATOM 3148 C C . PRO B 1 93 ? 16.172 -27.219 -15.367 1 92.5 93 PRO B C 1
ATOM 3150 O O . PRO B 1 93 ? 16.594 -26.391 -14.562 1 92.5 93 PRO B O 1
ATOM 3153 N N . PHE B 1 94 ? 15.117 -28.016 -15.195 1 90.75 94 PHE B N 1
ATOM 3154 C CA . PHE B 1 94 ? 14.344 -27.953 -13.961 1 90.75 94 PHE B CA 1
ATOM 3155 C C . PHE B 1 94 ? 14.367 -29.281 -13.234 1 90.75 94 PHE B C 1
ATOM 3157 O O . PHE B 1 94 ? 14.242 -30.344 -13.867 1 90.75 94 PHE B O 1
ATOM 3164 N N . ILE B 1 95 ? 14.617 -29.203 -11.906 1 84.38 95 ILE B N 1
ATOM 3165 C CA . ILE B 1 95 ? 14.602 -30.422 -11.109 1 84.38 95 ILE B CA 1
ATOM 3166 C C . ILE B 1 95 ? 13.852 -30.172 -9.797 1 84.38 95 ILE B C 1
ATOM 3168 O O . ILE B 1 95 ? 14 -29.109 -9.188 1 84.38 95 ILE B O 1
ATOM 3172 N N . LEU B 1 96 ? 12.914 -31.062 -9.445 1 76.25 96 LEU B N 1
ATOM 3173 C CA . LEU B 1 96 ? 12.312 -31.094 -8.117 1 76.25 96 LEU B CA 1
ATOM 3174 C C . LEU B 1 96 ? 12.695 -32.375 -7.379 1 76.25 96 LEU B C 1
ATOM 3176 O O . LEU B 1 96 ? 12.742 -33.438 -7.973 1 76.25 96 LEU B O 1
ATOM 3180 N N . SER B 1 97 ? 13.07 -32.125 -6.047 1 75.56 97 SER B N 1
ATOM 3181 C CA . SER B 1 97 ? 13.523 -33.312 -5.301 1 75.56 97 SER B CA 1
ATOM 3182 C C . SER B 1 97 ? 12.523 -33.688 -4.219 1 75.56 97 SER B C 1
ATOM 3184 O O . SER B 1 97 ? 11.664 -32.875 -3.838 1 75.56 97 SER B O 1
ATOM 3186 N N . ALA B 1 98 ? 12.656 -34.906 -3.781 1 72.19 98 ALA B N 1
ATOM 3187 C CA . ALA B 1 98 ? 11.844 -35.438 -2.686 1 72.19 98 ALA B CA 1
ATOM 3188 C C . ALA B 1 98 ? 12.125 -34.656 -1.39 1 72.19 98 ALA B C 1
ATOM 3190 O O . ALA B 1 98 ? 11.227 -34.5 -0.556 1 72.19 98 ALA B O 1
ATOM 3191 N N . GLU B 1 99 ? 13.281 -34.156 -1.229 1 72.06 99 GLU B N 1
ATOM 3192 C CA . GLU B 1 99 ? 13.672 -33.438 -0.023 1 72.06 99 GLU B CA 1
ATOM 3193 C C . GLU B 1 99 ? 12.906 -32.125 0.105 1 72.06 99 GLU B C 1
ATOM 3195 O O . GLU B 1 99 ? 12.812 -31.562 1.196 1 72.06 99 GLU B O 1
ATOM 3200 N N . GLU B 1 100 ? 12.328 -31.734 -0.981 1 70.25 100 GLU B N 1
ATOM 3201 C CA . GLU B 1 100 ? 11.555 -30.5 -0.977 1 70.25 100 GLU B CA 1
ATOM 3202 C C . GLU B 1 100 ? 10.062 -30.781 -0.857 1 70.25 100 GLU B C 1
ATOM 3204 O O . GLU B 1 100 ? 9.234 -29.984 -1.312 1 70.25 100 GLU B O 1
ATOM 3209 N N . ASP B 1 101 ? 9.766 -31.906 -0.374 1 66.19 101 ASP B N 1
ATOM 3210 C CA . ASP B 1 101 ? 8.414 -32.344 -0.085 1 66.19 101 ASP B CA 1
ATOM 3211 C C . ASP B 1 101 ? 7.609 -32.531 -1.37 1 66.19 101 ASP B C 1
ATOM 3213 O O . ASP B 1 101 ? 6.387 -32.344 -1.376 1 66.19 101 ASP B O 1
ATOM 3217 N N . PHE B 1 102 ? 8.352 -32.625 -2.404 1 68.06 102 PHE B N 1
ATOM 3218 C CA . PHE B 1 102 ? 7.738 -33.031 -3.662 1 68.06 102 PHE B CA 1
ATOM 3219 C C . PHE B 1 102 ? 7.969 -34.531 -3.914 1 68.06 102 PHE B C 1
ATOM 3221 O O . PHE B 1 102 ? 9.062 -34.938 -4.32 1 68.06 102 PHE B O 1
ATOM 3228 N N . VAL B 1 103 ? 6.961 -35.281 -3.582 1 67.88 103 VAL B N 1
ATOM 3229 C CA . VAL B 1 103 ? 7.074 -36.719 -3.734 1 67.88 103 VAL B CA 1
ATOM 3230 C C . VAL B 1 103 ? 6.207 -37.188 -4.902 1 67.88 103 VAL B C 1
ATOM 3232 O O . VAL B 1 103 ? 4.98 -37.25 -4.785 1 67.88 103 VAL B O 1
ATOM 3235 N N . ARG B 1 104 ? 6.895 -37.438 -5.984 1 69.06 104 ARG B N 1
ATOM 3236 C CA . ARG B 1 104 ? 6.277 -38 -7.176 1 69.06 104 ARG B CA 1
ATOM 3237 C C . ARG B 1 104 ? 7.23 -38.969 -7.887 1 69.06 104 ARG B C 1
ATOM 3239 O O . ARG B 1 104 ? 8.406 -39.062 -7.535 1 69.06 104 ARG B O 1
ATOM 3246 N N . HIS B 1 105 ? 6.633 -39.781 -8.789 1 69.81 105 HIS B N 1
ATOM 3247 C CA . HIS B 1 105 ? 7.41 -40.812 -9.453 1 69.81 105 HIS B CA 1
ATOM 3248 C C . HIS B 1 105 ? 8.625 -40.219 -10.164 1 69.81 105 HIS B C 1
ATOM 3250 O O . HIS B 1 105 ? 9.617 -40.938 -10.375 1 69.81 105 HIS B O 1
ATOM 3256 N N . ASP B 1 106 ? 8.594 -39 -10.492 1 71.94 106 ASP B N 1
ATOM 3257 C CA . ASP B 1 106 ? 9.68 -38.406 -11.258 1 71.94 106 ASP B CA 1
ATOM 3258 C C . ASP B 1 106 ? 10.461 -37.406 -10.406 1 71.94 106 ASP B C 1
ATOM 3260 O O . ASP B 1 106 ? 11.156 -36.531 -10.945 1 71.94 106 ASP B O 1
ATOM 3264 N N . SER B 1 107 ? 10.414 -37.625 -9.195 1 75.19 107 SER B N 1
ATOM 3265 C CA . SER B 1 107 ? 11.234 -36.844 -8.297 1 75.19 107 SER B CA 1
ATOM 3266 C C . SER B 1 107 ? 12.719 -37.062 -8.555 1 75.19 107 SER B C 1
ATOM 3268 O O . SER B 1 107 ? 13.148 -38.188 -8.766 1 75.19 107 SER B O 1
ATOM 3270 N N . GLY B 1 108 ? 13.422 -35.906 -8.688 1 77.38 108 GLY B N 1
ATOM 3271 C CA . GLY B 1 108 ? 14.859 -36 -8.883 1 77.38 108 GLY B CA 1
ATOM 3272 C C . GLY B 1 108 ? 15.25 -36.031 -10.352 1 77.38 108 GLY B C 1
ATOM 3273 O O . GLY B 1 108 ? 16.438 -35.969 -10.68 1 77.38 108 GLY B O 1
ATOM 3274 N N . GLN B 1 109 ? 14.266 -36.125 -11.164 1 83.25 109 GLN B N 1
ATOM 3275 C CA . GLN B 1 109 ? 14.562 -36.156 -12.594 1 83.25 109 GLN B CA 1
ATOM 3276 C C . GLN B 1 109 ? 14.719 -34.75 -13.164 1 83.25 109 GLN B C 1
ATOM 3278 O O . GLN B 1 109 ? 13.914 -33.844 -12.875 1 83.25 109 GLN B O 1
ATOM 3283 N N . VAL B 1 110 ? 15.789 -34.594 -13.961 1 87.25 110 VAL B N 1
ATOM 3284 C CA . VAL B 1 110 ? 16.031 -33.312 -14.641 1 87.25 110 VAL B CA 1
ATOM 3285 C C . VAL B 1 110 ? 15.109 -33.219 -15.852 1 87.25 110 VAL B C 1
ATOM 3287 O O . VAL B 1 110 ? 15.008 -34.125 -16.656 1 87.25 110 VAL B O 1
ATOM 3290 N N . ARG B 1 111 ? 14.469 -32.062 -15.898 1 88.56 111 ARG B N 1
ATOM 3291 C CA . ARG B 1 111 ? 13.547 -31.828 -17 1 88.56 111 ARG B CA 1
ATOM 3292 C C . ARG B 1 111 ? 13.945 -30.578 -17.766 1 88.56 111 ARG B C 1
ATOM 3294 O O . ARG B 1 111 ? 14.406 -29.594 -17.172 1 88.56 111 ARG B O 1
ATOM 3301 N N . ARG B 1 112 ? 13.758 -30.75 -19.094 1 91.75 112 ARG B N 1
ATOM 3302 C CA . ARG B 1 112 ? 14.031 -29.594 -19.953 1 91.75 112 ARG B CA 1
ATOM 3303 C C . ARG B 1 112 ? 12.75 -29.094 -20.625 1 91.75 112 ARG B C 1
ATOM 3305 O O . ARG B 1 112 ? 12.234 -29.75 -21.547 1 91.75 112 ARG B O 1
ATOM 3312 N N . PHE B 1 113 ? 12.312 -28.016 -20.234 1 94.62 113 PHE B N 1
ATOM 3313 C CA . PHE B 1 113 ? 11.102 -27.422 -20.766 1 94.62 113 PHE B CA 1
ATOM 3314 C C . PHE B 1 113 ? 11.422 -26.469 -21.922 1 94.62 113 PHE B C 1
ATOM 3316 O O . PHE B 1 113 ? 12.539 -25.953 -22.016 1 94.62 113 PHE B O 1
ATOM 3323 N N . ALA B 1 114 ? 10.422 -26.297 -22.797 1 96.19 114 ALA B N 1
ATOM 3324 C CA . ALA B 1 114 ? 10.539 -25.203 -23.766 1 96.19 114 ALA B CA 1
ATOM 3325 C C . ALA B 1 114 ? 10.586 -23.859 -23.047 1 96.19 114 ALA B C 1
ATOM 3327 O O . ALA B 1 114 ? 10.062 -23.719 -21.938 1 96.19 114 ALA B O 1
ATOM 3328 N N . GLU B 1 115 ? 11.156 -22.859 -23.719 1 96.94 115 GLU B N 1
ATOM 3329 C CA . GLU B 1 115 ? 11.398 -21.578 -23.047 1 96.94 115 GLU B CA 1
ATOM 3330 C C . GLU B 1 115 ? 10.273 -20.594 -23.344 1 96.94 115 GLU B C 1
ATOM 3332 O O . GLU B 1 115 ? 9.781 -20.516 -24.469 1 96.94 115 GLU B O 1
ATOM 3337 N N . VAL B 1 116 ? 9.945 -19.859 -22.328 1 97.69 116 VAL B N 1
ATOM 3338 C CA . VAL B 1 116 ? 9.062 -18.703 -22.5 1 97.69 116 VAL B CA 1
ATOM 3339 C C . VAL B 1 116 ? 9.703 -17.688 -23.438 1 97.69 116 VAL B C 1
ATOM 3341 O O . VAL B 1 116 ? 10.891 -17.391 -23.312 1 97.69 116 VAL B O 1
ATOM 3344 N N . GLU B 1 117 ? 8.945 -17.203 -24.359 1 96.88 117 GLU B N 1
ATOM 3345 C CA . GLU B 1 117 ? 9.453 -16.266 -25.375 1 96.88 117 GLU B CA 1
ATOM 3346 C C . GLU B 1 117 ? 8.977 -14.844 -25.094 1 96.88 117 GLU B C 1
ATOM 3348 O O . GLU B 1 117 ? 8.414 -14.57 -24.031 1 96.88 117 GLU B O 1
ATOM 3353 N N . ASP B 1 118 ? 9.227 -13.969 -26.062 1 96.56 118 ASP B N 1
ATOM 3354 C CA . ASP B 1 118 ? 8.977 -12.547 -25.875 1 96.56 118 ASP B CA 1
ATOM 3355 C C . ASP B 1 118 ? 7.477 -12.258 -25.828 1 96.56 118 ASP B C 1
ATOM 3357 O O . ASP B 1 118 ? 7.051 -11.242 -25.281 1 96.56 118 ASP B O 1
ATOM 3361 N N . ASP B 1 119 ? 6.73 -13.047 -26.422 1 96.69 119 ASP B N 1
ATOM 3362 C CA . ASP B 1 119 ? 5.289 -12.82 -26.438 1 96.69 119 ASP B CA 1
ATOM 3363 C C . ASP B 1 119 ? 4.719 -12.805 -25.016 1 96.69 119 ASP B C 1
ATOM 3365 O O . ASP B 1 119 ? 3.75 -12.086 -24.75 1 96.69 119 ASP B O 1
ATOM 3369 N N . LEU B 1 120 ? 5.359 -13.562 -24.125 1 98.31 120 LEU B N 1
ATOM 3370 C CA . LEU B 1 120 ? 4.887 -13.578 -22.75 1 98.31 120 LEU B CA 1
ATOM 3371 C C . LEU B 1 120 ? 5.727 -12.656 -21.875 1 98.31 120 LEU B C 1
ATOM 3373 O O . LEU B 1 120 ? 5.184 -11.789 -21.188 1 98.31 120 LEU B O 1
ATOM 3377 N N . GLN B 1 121 ? 7.059 -12.812 -21.938 1 97.94 121 GLN B N 1
ATOM 3378 C CA . GLN B 1 121 ? 7.863 -12.023 -21 1 97.94 121 GLN B CA 1
ATOM 3379 C C . GLN B 1 121 ? 7.742 -10.531 -21.312 1 97.94 121 GLN B C 1
ATOM 3381 O O . GLN B 1 121 ? 7.906 -9.695 -20.406 1 97.94 121 GLN B O 1
ATOM 3386 N N . GLY B 1 122 ? 7.43 -10.164 -22.547 1 97.19 122 GLY B N 1
ATOM 3387 C CA . GLY B 1 122 ? 7.289 -8.773 -22.938 1 97.19 122 GLY B CA 1
ATOM 3388 C C . GLY B 1 122 ? 5.906 -8.211 -22.656 1 97.19 122 GLY B C 1
ATOM 3389 O O . GLY B 1 122 ? 5.668 -7.016 -22.844 1 97.19 122 GLY B O 1
ATOM 3390 N N . ASN B 1 123 ? 4.98 -9.023 -22.266 1 98 123 ASN B N 1
ATOM 3391 C CA . ASN B 1 123 ? 3.611 -8.617 -21.969 1 98 123 ASN B CA 1
ATOM 3392 C C . ASN B 1 123 ? 3.529 -7.824 -20.672 1 98 123 ASN B C 1
ATOM 3394 O O . ASN B 1 123 ? 3.969 -8.305 -19.625 1 98 123 ASN B O 1
ATOM 3398 N N . SER B 1 124 ? 2.92 -6.645 -20.734 1 97.12 124 SER B N 1
ATOM 3399 C CA . SER B 1 124 ? 2.891 -5.75 -19.578 1 97.12 124 SER B CA 1
ATOM 3400 C C . SER B 1 124 ? 2.082 -6.352 -18.438 1 97.12 124 SER B C 1
ATOM 3402 O O . SER B 1 124 ? 2.287 -6 -17.266 1 97.12 124 SER B O 1
ATOM 3404 N N . THR B 1 125 ? 1.159 -7.258 -18.688 1 98.38 125 THR B N 1
ATOM 3405 C CA . THR B 1 125 ? 0.382 -7.91 -17.641 1 98.38 125 THR B CA 1
ATOM 3406 C C . THR B 1 125 ? 1.268 -8.828 -16.797 1 98.38 125 THR B C 1
ATOM 3408 O O . THR B 1 125 ? 1.21 -8.797 -15.57 1 98.38 125 THR B O 1
ATOM 3411 N N . LEU B 1 126 ? 2.121 -9.562 -17.469 1 98.62 126 LEU B N 1
ATOM 3412 C CA . LEU B 1 126 ? 3.055 -10.406 -16.734 1 98.62 126 LEU B CA 1
ATOM 3413 C C . LEU B 1 126 ? 4.02 -9.555 -15.914 1 98.62 126 LEU B C 1
ATOM 3415 O O . LEU B 1 126 ? 4.305 -9.875 -14.758 1 98.62 126 LEU B O 1
ATOM 3419 N N . GLN B 1 127 ? 4.477 -8.547 -16.547 1 97.62 127 GLN B N 1
ATOM 3420 C CA . GLN B 1 127 ? 5.418 -7.664 -15.867 1 97.62 127 GLN B CA 1
ATOM 3421 C C . GLN B 1 127 ? 4.777 -7.027 -14.641 1 97.62 127 GLN B C 1
ATOM 3423 O O . GLN B 1 127 ? 5.402 -6.938 -13.578 1 97.62 127 GLN B O 1
ATOM 3428 N N . ALA B 1 128 ? 3.535 -6.633 -14.773 1 97.31 128 ALA B N 1
ATOM 3429 C CA . ALA B 1 128 ? 2.801 -6.09 -13.633 1 97.31 128 ALA B CA 1
ATOM 3430 C C . ALA B 1 128 ? 2.594 -7.152 -12.555 1 97.31 128 ALA B C 1
ATOM 3432 O O . ALA B 1 128 ? 2.588 -6.84 -11.359 1 97.31 128 ALA B O 1
ATOM 3433 N N . LEU B 1 129 ? 2.418 -8.398 -12.938 1 98.62 129 LEU B N 1
ATOM 3434 C CA . LEU B 1 129 ? 2.289 -9.492 -11.977 1 98.62 129 LEU B CA 1
ATOM 3435 C C . LEU B 1 129 ? 3.57 -9.656 -11.164 1 98.62 129 LEU B C 1
ATOM 3437 O O . LEU B 1 129 ? 3.52 -9.938 -9.961 1 98.62 129 LEU B O 1
ATOM 3441 N N . PHE B 1 130 ? 4.723 -9.484 -11.82 1 98.38 130 PHE B N 1
ATOM 3442 C CA . PHE B 1 130 ? 5.984 -9.523 -11.094 1 98.38 130 PHE B CA 1
ATOM 3443 C C . PHE B 1 130 ? 6.043 -8.43 -10.039 1 98.38 130 PHE B C 1
ATOM 3445 O O . PHE B 1 130 ? 6.438 -8.68 -8.898 1 98.38 130 PHE B O 1
ATOM 3452 N N . VAL B 1 131 ? 5.664 -7.266 -10.445 1 97.12 131 VAL B N 1
ATOM 3453 C CA . VAL B 1 131 ? 5.707 -6.125 -9.539 1 97.12 131 VAL B CA 1
ATOM 3454 C C . VAL B 1 131 ? 4.746 -6.352 -8.375 1 97.12 131 VAL B C 1
ATOM 3456 O O . VAL B 1 131 ? 5.098 -6.121 -7.215 1 97.12 131 VAL B O 1
ATOM 3459 N N . PHE B 1 132 ? 3.545 -6.789 -8.727 1 97.94 132 PHE B N 1
ATOM 3460 C CA . PHE B 1 132 ? 2.561 -7.102 -7.695 1 97.94 132 PHE B CA 1
ATOM 3461 C C . PHE B 1 132 ? 3.135 -8.078 -6.672 1 97.94 132 PHE B C 1
ATOM 3463 O O . PHE B 1 132 ? 3.051 -7.84 -5.465 1 97.94 132 PHE B O 1
ATOM 3470 N N . LYS B 1 133 ? 3.66 -9.094 -7.141 1 98.5 133 LYS B N 1
ATOM 3471 C CA . LYS B 1 133 ? 4.227 -10.117 -6.27 1 98.5 133 LYS B CA 1
ATOM 3472 C C . LYS B 1 133 ? 5.309 -9.531 -5.363 1 98.5 133 LYS B C 1
ATOM 3474 O O . LYS B 1 133 ? 5.328 -9.805 -4.16 1 98.5 133 LYS B O 1
ATOM 3479 N N . ALA B 1 134 ? 6.215 -8.758 -5.969 1 97.38 134 ALA B N 1
ATOM 3480 C CA . ALA B 1 134 ? 7.305 -8.141 -5.211 1 97.38 134 ALA B CA 1
ATOM 3481 C C . ALA B 1 134 ? 6.762 -7.258 -4.09 1 97.38 134 ALA B C 1
ATOM 3483 O O . ALA B 1 134 ? 7.266 -7.293 -2.967 1 97.38 134 ALA B O 1
ATOM 3484 N N . LEU B 1 135 ? 5.727 -6.523 -4.414 1 96.62 135 LEU B N 1
ATOM 3485 C CA . LEU B 1 135 ? 5.152 -5.605 -3.438 1 96.62 135 LEU B CA 1
ATOM 3486 C C . LEU B 1 135 ? 4.551 -6.367 -2.264 1 96.62 135 LEU B C 1
ATOM 3488 O O . LEU B 1 135 ? 4.543 -5.871 -1.134 1 96.62 135 LEU B O 1
ATOM 3492 N N . ILE B 1 136 ? 4.094 -7.578 -2.527 1 97.62 136 ILE B N 1
ATOM 3493 C CA . ILE B 1 136 ? 3.395 -8.328 -1.49 1 97.62 136 ILE B CA 1
ATOM 3494 C C . ILE B 1 136 ? 4.406 -9.102 -0.646 1 97.62 136 ILE B C 1
ATOM 3496 O O . ILE B 1 136 ? 4.379 -9.031 0.585 1 97.62 136 ILE B O 1
ATOM 3500 N N . PHE B 1 137 ? 5.41 -9.75 -1.295 1 96.94 137 PHE B N 1
ATOM 3501 C CA . PHE B 1 137 ? 6.152 -10.727 -0.506 1 96.94 137 PHE B CA 1
ATOM 3502 C C . PHE B 1 137 ? 7.453 -10.117 0.012 1 96.94 137 PHE B C 1
ATOM 3504 O O . PHE B 1 137 ? 8.055 -10.641 0.956 1 96.94 137 PHE B O 1
ATOM 3511 N N . HIS B 1 138 ? 7.98 -9.062 -0.611 1 94.81 138 HIS B N 1
ATOM 3512 C CA . HIS B 1 138 ? 9.297 -8.539 -0.248 1 94.81 138 HIS B CA 1
ATOM 3513 C C . HIS B 1 138 ? 9.312 -8.062 1.199 1 94.81 138 HIS B C 1
ATOM 3515 O O . HIS B 1 138 ? 8.438 -7.301 1.62 1 94.81 138 HIS B O 1
ATOM 3521 N N . GLY B 1 139 ? 10.242 -8.508 1.898 1 92.75 139 GLY B N 1
ATOM 3522 C CA . GLY B 1 139 ? 10.422 -8.078 3.275 1 92.75 139 GLY B CA 1
ATOM 3523 C C . GLY B 1 139 ? 9.57 -8.852 4.262 1 92.75 139 GLY B C 1
ATOM 3524 O O . GLY B 1 139 ? 9.641 -8.625 5.469 1 92.75 139 GLY B O 1
ATOM 3525 N N . VAL B 1 140 ? 8.727 -9.68 3.818 1 94.44 140 VAL B N 1
ATOM 3526 C CA . VAL B 1 140 ? 7.906 -10.508 4.699 1 94.44 140 VAL B CA 1
ATOM 3527 C C . VAL B 1 140 ? 8.75 -11.625 5.301 1 94.44 140 VAL B C 1
ATOM 3529 O O . VAL B 1 140 ? 9.414 -12.367 4.57 1 94.44 140 VAL B O 1
ATOM 3532 N N . PRO B 1 141 ? 8.773 -11.664 6.609 1 94 141 PRO B N 1
ATOM 3533 C CA . PRO B 1 141 ? 9.492 -12.781 7.227 1 94 141 PRO B CA 1
ATOM 3534 C C . PRO B 1 141 ? 8.836 -14.133 6.949 1 94 141 PRO B C 1
ATOM 3536 O O . PRO B 1 141 ? 7.609 -14.227 6.895 1 94 141 PRO B O 1
ATOM 3539 N N . PHE B 1 142 ? 9.633 -15.117 6.746 1 95.19 142 PHE B N 1
ATOM 3540 C CA . PHE B 1 142 ? 9.148 -16.484 6.539 1 95.19 142 PHE B CA 1
ATOM 3541 C C . PHE B 1 142 ? 10.18 -17.5 7.02 1 95.19 142 PHE B C 1
ATOM 3543 O O . PHE B 1 142 ? 11.344 -17.141 7.254 1 95.19 142 PHE B O 1
ATOM 3550 N N . LYS B 1 143 ? 9.734 -18.656 7.297 1 93 143 LYS B N 1
ATOM 3551 C CA . LYS B 1 143 ? 10.625 -19.719 7.742 1 93 143 LYS B CA 1
ATOM 3552 C C . LYS B 1 143 ? 11.641 -20.078 6.664 1 93 143 LYS B C 1
ATOM 3554 O O . LYS B 1 143 ? 11.289 -20.25 5.496 1 93 143 LYS B O 1
ATOM 3559 N N . GLN B 1 144 ? 12.875 -20.141 7.102 1 94.12 144 GLN B N 1
ATOM 3560 C CA . GLN B 1 144 ? 13.938 -20.469 6.152 1 94.12 144 GLN B CA 1
ATOM 3561 C C . GLN B 1 144 ? 14.008 -21.969 5.895 1 94.12 144 GLN B C 1
ATOM 3563 O O . GLN B 1 144 ? 13.773 -22.766 6.801 1 94.12 144 GLN B O 1
ATOM 3568 N N . ARG B 1 145 ? 14.32 -22.344 4.715 1 92.56 145 ARG B N 1
ATOM 3569 C CA . ARG B 1 145 ? 14.508 -23.734 4.293 1 92.56 145 ARG B CA 1
ATOM 3570 C C . ARG B 1 145 ? 15.992 -24.078 4.203 1 92.56 145 ARG B C 1
ATOM 3572 O O . ARG B 1 145 ? 16.844 -23.188 4.105 1 92.56 145 ARG B O 1
ATOM 3579 N N . PRO B 1 146 ? 16.281 -25.359 4.289 1 91.62 146 PRO B N 1
ATOM 3580 C CA . PRO B 1 146 ? 17.688 -25.734 4.242 1 91.62 146 PRO B CA 1
ATOM 3581 C C . PRO B 1 146 ? 18.312 -25.547 2.857 1 91.62 146 PRO B C 1
ATOM 3583 O O . PRO B 1 146 ? 17.625 -25.703 1.845 1 91.62 146 PRO B O 1
ATOM 3586 N N . ARG B 1 147 ? 19.609 -25.156 2.854 1 93.94 147 ARG B N 1
ATOM 3587 C CA . ARG B 1 147 ? 20.484 -25.141 1.692 1 93.94 147 ARG B CA 1
ATOM 3588 C C . ARG B 1 147 ? 20.078 -24.062 0.697 1 93.94 147 ARG B C 1
ATOM 3590 O O . ARG B 1 147 ? 20.109 -24.281 -0.515 1 93.94 147 ARG B O 1
ATOM 3597 N N . LEU B 1 148 ? 19.562 -23.062 1.168 1 95.88 148 LEU B N 1
ATOM 3598 C CA . LEU B 1 148 ? 19.328 -21.844 0.394 1 95.88 148 LEU B CA 1
ATOM 3599 C C . LEU B 1 148 ? 20.156 -20.688 0.943 1 95.88 148 LEU B C 1
ATOM 3601 O O . LEU B 1 148 ? 20.5 -20.672 2.127 1 95.88 148 LEU B O 1
ATOM 3605 N N . ASN B 1 149 ? 20.531 -19.766 0.119 1 97.25 149 ASN B N 1
ATOM 3606 C CA . ASN B 1 149 ? 21.312 -18.594 0.512 1 97.25 149 ASN B CA 1
ATOM 3607 C C . ASN B 1 149 ? 20.406 -17.438 0.952 1 97.25 149 ASN B C 1
ATOM 3609 O O . ASN B 1 149 ? 20.016 -16.609 0.135 1 97.25 149 ASN B O 1
ATOM 3613 N N . TYR B 1 150 ? 20.141 -17.312 2.217 1 95.75 150 TYR B N 1
ATOM 3614 C CA . TYR B 1 150 ? 19.234 -16.281 2.73 1 95.75 150 TYR B CA 1
ATOM 3615 C C . TYR B 1 150 ? 20 -15 3.049 1 95.75 150 TYR B C 1
ATOM 3617 O O . TYR B 1 150 ? 19.406 -14.023 3.506 1 95.75 150 TYR B O 1
ATOM 3625 N N . GLU B 1 151 ? 21.266 -14.922 2.734 1 94.94 151 GLU B N 1
ATOM 3626 C CA . GLU B 1 151 ? 22.062 -13.711 2.947 1 94.94 151 GLU B CA 1
ATOM 3627 C C . GLU B 1 151 ? 21.875 -12.719 1.8 1 94.94 151 GLU B C 1
ATOM 3629 O O . GLU B 1 151 ? 22.062 -11.516 1.977 1 94.94 151 GLU B O 1
ATOM 3634 N N . THR B 1 152 ? 21.516 -13.25 0.631 1 95.25 152 THR B N 1
ATOM 3635 C CA . THR B 1 152 ? 21.312 -12.391 -0.526 1 95.25 152 THR B CA 1
ATOM 3636 C C . THR B 1 152 ? 19.906 -11.805 -0.52 1 95.25 152 THR B C 1
ATOM 3638 O O . THR B 1 152 ? 18.984 -12.383 0.079 1 95.25 152 THR B O 1
ATOM 3641 N N . GLU B 1 153 ? 19.703 -10.68 -1.179 1 93.81 153 GLU B N 1
ATOM 3642 C CA . GLU B 1 153 ? 18.391 -10.07 -1.325 1 93.81 153 GLU B CA 1
ATOM 3643 C C . GLU B 1 153 ? 17.672 -10.586 -2.574 1 93.81 153 GLU B C 1
ATOM 3645 O O . GLU B 1 153 ? 16.5 -10.289 -2.793 1 93.81 153 GLU B O 1
ATOM 3650 N N . ASN B 1 154 ? 18.344 -11.383 -3.342 1 95.94 154 ASN B N 1
ATOM 3651 C CA . ASN B 1 154 ? 17.812 -11.875 -4.605 1 95.94 154 ASN B CA 1
ATOM 3652 C C . ASN B 1 154 ? 16.891 -13.07 -4.395 1 95.94 154 ASN B C 1
ATOM 3654 O O . ASN B 1 154 ? 17.078 -13.844 -3.453 1 95.94 154 ASN B O 1
ATOM 3658 N N . PHE B 1 155 ? 15.953 -13.172 -5.164 1 98.31 155 PHE B N 1
ATOM 3659 C CA . PHE B 1 155 ? 15.102 -14.359 -5.281 1 98.31 155 PHE B CA 1
ATOM 3660 C C . PHE B 1 155 ? 15.078 -14.859 -6.719 1 98.31 155 PHE B C 1
ATOM 3662 O O . PHE B 1 155 ? 15.031 -14.07 -7.66 1 98.31 155 PHE B O 1
ATOM 3669 N N . VAL B 1 156 ? 15.125 -16.141 -6.871 1 97.94 156 VAL B N 1
ATOM 3670 C CA . VAL B 1 156 ? 14.938 -16.766 -8.18 1 97.94 156 VAL B CA 1
ATOM 3671 C C . VAL B 1 156 ? 13.477 -17.172 -8.359 1 97.94 156 VAL B C 1
ATOM 3673 O O . VAL B 1 156 ? 12.875 -17.781 -7.473 1 97.94 156 VAL B O 1
ATOM 3676 N N . CYS B 1 157 ? 12.945 -16.797 -9.461 1 98.25 157 CYS B N 1
ATOM 3677 C CA . CYS B 1 157 ? 11.562 -17.125 -9.781 1 98.25 157 CYS B CA 1
ATOM 3678 C C . CYS B 1 157 ? 11.477 -17.953 -11.062 1 98.25 157 CYS B C 1
ATOM 3680 O O . CYS B 1 157 ? 11.82 -17.453 -12.141 1 98.25 157 CYS B O 1
ATOM 3682 N N . THR B 1 158 ? 11.094 -19.156 -10.953 1 97.44 158 THR B N 1
ATOM 3683 C CA . THR B 1 158 ? 10.773 -19.969 -12.125 1 97.44 158 THR B CA 1
ATOM 3684 C C . THR B 1 158 ? 9.305 -19.797 -12.516 1 97.44 158 THR B C 1
ATOM 3686 O O . THR B 1 158 ? 8.414 -20.094 -11.719 1 97.44 158 THR B O 1
ATOM 3689 N N . LEU B 1 159 ? 9.125 -19.328 -13.688 1 98.5 159 LEU B N 1
ATOM 3690 C CA . LEU B 1 159 ? 7.785 -19.125 -14.227 1 98.5 159 LEU B CA 1
ATOM 3691 C C . LEU B 1 159 ? 7.387 -20.266 -15.148 1 98.5 159 LEU B C 1
ATOM 3693 O O . LEU B 1 159 ? 8.18 -20.688 -15.992 1 98.5 159 LEU B O 1
ATOM 3697 N N . PHE B 1 160 ? 6.176 -20.75 -14.961 1 97.88 160 PHE B N 1
ATOM 3698 C CA . PHE B 1 160 ? 5.598 -21.688 -15.906 1 97.88 160 PHE B CA 1
ATOM 3699 C C . PHE B 1 160 ? 4.348 -21.125 -16.562 1 97.88 160 PHE B C 1
ATOM 3701 O O . PHE B 1 160 ? 3.477 -20.578 -15.867 1 97.88 160 PHE B O 1
ATOM 3708 N N . ASN B 1 161 ? 4.324 -21.109 -17.812 1 98.69 161 ASN B N 1
ATOM 3709 C CA . ASN B 1 161 ? 3.074 -21.094 -18.562 1 98.69 161 ASN B CA 1
ATOM 3710 C C . ASN B 1 161 ? 2.576 -22.516 -18.844 1 98.69 161 ASN B C 1
ATOM 3712 O O . ASN B 1 161 ? 3.217 -23.266 -19.578 1 98.69 161 ASN B O 1
ATOM 3716 N N . LEU B 1 162 ? 1.455 -22.859 -18.219 1 98.25 162 LEU B N 1
ATOM 3717 C CA . LEU B 1 162 ? 1.078 -24.266 -18.188 1 98.25 162 LEU B CA 1
ATOM 3718 C C . LEU B 1 162 ? -0.391 -24.438 -18.562 1 98.25 162 LEU B C 1
ATOM 3720 O O . LEU B 1 162 ? -1.256 -23.734 -18.031 1 98.25 162 LEU B O 1
ATOM 3724 N N . ARG B 1 163 ? -0.674 -25.344 -19.531 1 98.62 163 ARG B N 1
ATOM 3725 C CA . ARG B 1 163 ? -2.027 -25.781 -19.859 1 98.62 163 ARG B CA 1
ATOM 3726 C C . ARG B 1 163 ? -2.266 -27.219 -19.422 1 98.62 163 ARG B C 1
ATOM 3728 O O . ARG B 1 163 ? -1.528 -28.125 -19.828 1 98.62 163 ARG B O 1
ATOM 3735 N N . THR B 1 164 ? -3.182 -27.406 -18.547 1 98.25 164 THR B N 1
ATOM 3736 C CA . THR B 1 164 ? -3.666 -28.734 -18.25 1 98.25 164 THR B CA 1
ATOM 3737 C C . THR B 1 164 ? -4.781 -29.141 -19.203 1 98.25 164 THR B C 1
ATOM 3739 O O . THR B 1 164 ? -5.707 -28.375 -19.453 1 98.25 164 THR B O 1
ATOM 3742 N N . VAL B 1 165 ? -4.73 -30.406 -19.719 1 98 165 VAL B N 1
ATOM 3743 C CA . VAL B 1 165 ? -5.695 -30.859 -20.719 1 98 165 VAL B CA 1
ATOM 3744 C C . VAL B 1 165 ? -6.371 -32.156 -20.234 1 98 165 VAL B C 1
ATOM 3746 O O . VAL B 1 165 ? -5.695 -33.094 -19.859 1 98 165 VAL B O 1
ATOM 3749 N N . THR B 1 166 ? -7.641 -32.094 -20.188 1 98.19 166 THR B N 1
ATOM 3750 C CA . THR B 1 166 ? -8.445 -33.312 -20.062 1 98.19 166 THR B CA 1
ATOM 3751 C C . THR B 1 166 ? -9.016 -33.719 -21.422 1 98.19 166 THR B C 1
ATOM 3753 O O . THR B 1 166 ? -9.562 -32.906 -22.141 1 98.19 166 THR B O 1
ATOM 3756 N N . SER B 1 167 ? -8.828 -34.969 -21.781 1 96.69 167 SER B N 1
ATOM 3757 C CA . SER B 1 167 ? -9.414 -35.531 -22.984 1 96.69 167 SER B CA 1
ATOM 3758 C C . SER B 1 167 ? -10.289 -36.75 -22.641 1 96.69 167 SER B C 1
ATOM 3760 O O . SER B 1 167 ? -10.344 -37.188 -21.5 1 96.69 167 SER B O 1
ATOM 3762 N N . PRO B 1 168 ? -11.047 -37.25 -23.625 1 95.31 168 PRO B N 1
ATOM 3763 C CA . PRO B 1 168 ? -11.836 -38.438 -23.375 1 95.31 168 PRO B CA 1
ATOM 3764 C C . PRO B 1 168 ? -10.984 -39.625 -22.875 1 95.31 168 PRO B C 1
ATOM 3766 O O . PRO B 1 168 ? -11.469 -40.469 -22.141 1 95.31 168 PRO B O 1
ATOM 3769 N N . ASP B 1 169 ? -9.719 -39.594 -23.141 1 95.12 169 ASP B N 1
ATOM 3770 C CA . ASP B 1 169 ? -8.859 -40.75 -22.844 1 95.12 169 ASP B CA 1
ATOM 3771 C C . ASP B 1 169 ? -8.07 -40.5 -21.547 1 95.12 169 ASP B C 1
ATOM 3773 O O . ASP B 1 169 ? -7.625 -41.438 -20.906 1 95.12 169 ASP B O 1
ATOM 3777 N N . ILE B 1 170 ? -7.852 -39.219 -21.234 1 95.62 170 ILE B N 1
ATOM 3778 C CA . ILE B 1 170 ? -6.945 -38.969 -20.125 1 95.62 170 ILE B CA 1
ATOM 3779 C C . ILE B 1 170 ? -7.477 -37.781 -19.297 1 95.62 170 ILE B C 1
ATOM 3781 O O . ILE B 1 170 ? -7.832 -36.75 -19.844 1 95.62 170 ILE B O 1
ATOM 3785 N N . LEU B 1 171 ? -7.516 -38 -17.969 1 96.19 171 LEU B N 1
ATOM 3786 C CA . LEU B 1 171 ? -7.93 -36.969 -17.031 1 96.19 171 LEU B CA 1
ATOM 3787 C C . LEU B 1 171 ? -6.77 -36.031 -16.703 1 96.19 171 LEU B C 1
ATOM 3789 O O . LEU B 1 171 ? -5.684 -36.469 -16.344 1 96.19 171 LEU B O 1
ATOM 3793 N N . GLY B 1 172 ? -6.98 -34.719 -16.938 1 96.56 172 GLY B N 1
ATOM 3794 C CA . GLY B 1 172 ? -5.984 -33.719 -16.578 1 96.56 172 GLY B CA 1
ATOM 3795 C C . GLY B 1 172 ? -5.941 -33.438 -15.086 1 96.56 172 GLY B C 1
ATOM 3796 O O . GLY B 1 172 ? -6.949 -33.031 -14.5 1 96.56 172 GLY B O 1
ATOM 3797 N N . GLU B 1 173 ? -4.805 -33.625 -14.492 1 94.31 173 GLU B N 1
ATOM 3798 C CA . GLU B 1 173 ? -4.613 -33.375 -13.07 1 94.31 173 GLU B CA 1
ATOM 3799 C C . GLU B 1 173 ? -3.516 -32.344 -12.812 1 94.31 173 GLU B C 1
ATOM 3801 O O . GLU B 1 173 ? -2.326 -32.656 -12.906 1 94.31 173 GLU B O 1
ATOM 3806 N N . PRO B 1 174 ? -3.924 -31.156 -12.391 1 93.44 174 PRO B N 1
ATOM 3807 C CA . PRO B 1 174 ? -2.914 -30.125 -12.172 1 93.44 174 PRO B CA 1
ATOM 3808 C C . PRO B 1 174 ? -1.939 -30.469 -11.047 1 93.44 174 PRO B C 1
ATOM 3810 O O . PRO B 1 174 ? -0.798 -30 -11.055 1 93.44 174 PRO B O 1
ATOM 3813 N N . ALA B 1 175 ? -2.395 -31.234 -10.078 1 89.56 175 ALA B N 1
ATOM 3814 C CA . ALA B 1 175 ? -1.554 -31.688 -8.969 1 89.56 175 ALA B CA 1
ATOM 3815 C C . ALA B 1 175 ? -1.663 -33.219 -8.781 1 89.56 175 ALA B C 1
ATOM 3817 O O . ALA B 1 175 ? -2.156 -33.688 -7.754 1 89.56 175 ALA B O 1
ATOM 3818 N N . LEU B 1 176 ? -1.084 -33.875 -9.656 1 85.19 176 LEU B N 1
ATOM 3819 C CA . LEU B 1 176 ? -1.123 -35.312 -9.656 1 85.19 176 LEU B CA 1
ATOM 3820 C C . LEU B 1 176 ? -0.509 -35.875 -8.375 1 85.19 176 LEU B C 1
ATOM 3822 O O . LEU B 1 176 ? -0.912 -36.938 -7.902 1 85.19 176 LEU B O 1
ATOM 3826 N N . GLU B 1 177 ? 0.36 -35.125 -7.727 1 84.06 177 GLU B N 1
ATOM 3827 C CA . GLU B 1 177 ? 1.08 -35.562 -6.531 1 84.06 177 GLU B CA 1
ATOM 3828 C C . GLU B 1 177 ? 0.202 -35.469 -5.289 1 84.06 177 GLU B C 1
ATOM 3830 O O . GLU B 1 177 ? 0.577 -35.938 -4.215 1 84.06 177 GLU B O 1
ATOM 3835 N N . GLY B 1 178 ? -1.004 -34.906 -5.453 1 90.88 178 GLY B N 1
ATOM 3836 C CA . GLY B 1 178 ? -1.854 -34.688 -4.289 1 90.88 178 GLY B CA 1
ATOM 3837 C C . GLY B 1 178 ? -1.371 -33.594 -3.377 1 90.88 178 GLY B C 1
ATOM 3838 O O . GLY B 1 178 ? -0.904 -32.562 -3.848 1 90.88 178 GLY B O 1
ATOM 3839 N N . VAL B 1 179 ? -1.571 -33.812 -2.139 1 91.88 179 VAL B N 1
ATOM 3840 C CA . VAL B 1 179 ? -1.133 -32.844 -1.143 1 91.88 179 VAL B CA 1
ATOM 3841 C C . VAL B 1 179 ? 0.383 -32.688 -1.215 1 91.88 179 VAL B C 1
ATOM 3843 O O . VAL B 1 179 ? 1.124 -33.656 -1.2 1 91.88 179 VAL B O 1
ATOM 3846 N N . HIS B 1 180 ? 0.851 -31.422 -1.317 1 91.06 180 HIS B N 1
ATOM 3847 C CA . HIS B 1 180 ? 2.283 -31.188 -1.458 1 91.06 180 HIS B CA 1
ATOM 3848 C C . HIS B 1 180 ? 2.631 -29.734 -1.166 1 91.06 180 HIS B C 1
ATOM 3850 O O . HIS B 1 180 ? 1.742 -28.922 -0.909 1 91.06 180 HIS B O 1
ATOM 3856 N N . SER B 1 181 ? 3.916 -29.469 -1.11 1 91.06 181 SER B N 1
ATOM 3857 C CA . SER B 1 181 ? 4.527 -28.156 -1.277 1 91.06 181 SER B CA 1
ATOM 3858 C C . SER B 1 181 ? 5.332 -28.094 -2.57 1 91.06 181 SER B C 1
ATOM 3860 O O . SER B 1 181 ? 5.727 -29.109 -3.123 1 91.06 181 SER B O 1
ATOM 3862 N N . ASP B 1 182 ? 5.5 -26.953 -3.045 1 91.19 182 ASP B N 1
ATOM 3863 C CA . ASP B 1 182 ? 6.172 -26.797 -4.332 1 91.19 182 ASP B CA 1
ATOM 3864 C C . ASP B 1 182 ? 7.688 -26.75 -4.16 1 91.19 182 ASP B C 1
ATOM 3866 O O . ASP B 1 182 ? 8.43 -26.672 -5.145 1 91.19 182 ASP B O 1
ATOM 3870 N N . GLY B 1 183 ? 8.133 -26.734 -2.926 1 89.88 183 GLY B N 1
ATOM 3871 C CA . GLY B 1 183 ? 9.57 -26.734 -2.68 1 89.88 183 GLY B CA 1
ATOM 3872 C C . GLY B 1 183 ? 10.203 -25.375 -2.869 1 89.88 183 GLY B C 1
ATOM 3873 O O . GLY B 1 183 ? 11.375 -25.266 -3.242 1 89.88 183 GLY B O 1
ATOM 3874 N N . VAL B 1 184 ? 9.445 -24.328 -2.729 1 94.69 184 VAL B N 1
ATOM 3875 C CA . VAL B 1 184 ? 9.938 -22.953 -2.861 1 94.69 184 VAL B CA 1
ATOM 3876 C C . VAL B 1 184 ? 9.484 -22.125 -1.666 1 94.69 184 VAL B C 1
ATOM 3878 O O . VAL B 1 184 ? 8.828 -22.641 -0.758 1 94.69 184 VAL B O 1
ATOM 3881 N N . ASP B 1 185 ? 9.93 -20.844 -1.608 1 96.31 185 ASP B N 1
ATOM 3882 C CA . ASP B 1 185 ? 9.539 -19.953 -0.51 1 96.31 185 ASP B CA 1
ATOM 3883 C C . ASP B 1 185 ? 8.148 -19.375 -0.731 1 96.31 185 ASP B C 1
ATOM 3885 O O . ASP B 1 185 ? 7.309 -19.406 0.174 1 96.31 185 ASP B O 1
ATOM 3889 N N . PHE B 1 186 ? 7.895 -18.922 -1.936 1 97.88 186 PHE B N 1
ATOM 3890 C CA . PHE B 1 186 ? 6.605 -18.344 -2.295 1 97.88 186 PHE B CA 1
ATOM 3891 C C . PHE B 1 186 ? 6.082 -18.953 -3.594 1 97.88 186 PHE B C 1
ATOM 3893 O O . PHE B 1 186 ? 6.828 -19.078 -4.562 1 97.88 186 PHE B O 1
ATOM 3900 N N . THR B 1 187 ? 4.859 -19.312 -3.625 1 97.88 187 THR B N 1
ATOM 3901 C CA . THR B 1 187 ? 4.176 -19.766 -4.836 1 97.88 187 THR B CA 1
ATOM 3902 C C . THR B 1 187 ? 3.043 -18.797 -5.195 1 97.88 187 THR B C 1
ATOM 3904 O O . THR B 1 187 ? 2.275 -18.391 -4.324 1 97.88 187 THR B O 1
ATOM 3907 N N . MET B 1 188 ? 3.002 -18.391 -6.387 1 98.81 188 MET B N 1
ATOM 3908 C CA . MET B 1 188 ? 1.889 -17.609 -6.914 1 98.81 188 MET B CA 1
ATOM 3909 C C . MET B 1 188 ? 1.322 -18.25 -8.18 1 98.81 188 MET B C 1
ATOM 3911 O O . MET B 1 188 ? 2.076 -18.719 -9.039 1 98.81 188 MET B O 1
ATOM 3915 N N . THR B 1 189 ? 0.031 -18.406 -8.289 1 98.81 189 THR B N 1
ATOM 3916 C CA . THR B 1 189 ? -0.644 -18.953 -9.461 1 98.81 189 THR B CA 1
ATOM 3917 C C . THR B 1 189 ? -1.688 -17.969 -9.992 1 98.81 189 THR B C 1
ATOM 3919 O O . THR B 1 189 ? -2.463 -17.406 -9.219 1 98.81 189 THR B O 1
ATOM 3922 N N . THR B 1 190 ? -1.691 -17.734 -11.219 1 98.94 190 THR B N 1
ATOM 3923 C CA . THR B 1 190 ? -2.6 -16.797 -11.867 1 98.94 190 THR B CA 1
ATOM 3924 C C . THR B 1 190 ? -3.326 -17.469 -13.031 1 98.94 190 THR B C 1
ATOM 3926 O O . THR B 1 190 ? -2.697 -18.094 -13.883 1 98.94 190 THR B O 1
ATOM 3929 N N . PHE B 1 191 ? -4.609 -17.25 -13.094 1 98.88 191 PHE B N 1
ATOM 3930 C CA . PHE B 1 191 ? -5.477 -17.891 -14.078 1 98.88 191 PHE B CA 1
ATOM 3931 C C . PHE B 1 191 ? -5.531 -17.062 -15.359 1 98.88 191 PHE B C 1
ATOM 3933 O O . PHE B 1 191 ? -5.762 -15.852 -15.305 1 98.88 191 PHE B O 1
ATOM 3940 N N . LEU B 1 192 ? -5.348 -17.719 -16.5 1 98.81 192 LEU B N 1
ATOM 3941 C CA . LEU B 1 192 ? -5.441 -17.016 -17.766 1 98.81 192 LEU B CA 1
ATOM 3942 C C . LEU B 1 192 ? -6.754 -17.328 -18.469 1 98.81 192 LEU B C 1
ATOM 3944 O O . LEU B 1 192 ? -7.289 -16.484 -19.203 1 98.81 192 LEU B O 1
ATOM 3948 N N . GLY B 1 193 ? -7.211 -18.562 -18.266 1 98.38 193 GLY B N 1
ATOM 3949 C CA . GLY B 1 193 ? -8.453 -18.953 -18.906 1 98.38 193 GLY B CA 1
ATOM 3950 C C . GLY B 1 193 ? -8.648 -20.453 -19 1 98.38 193 GLY B C 1
ATOM 3951 O O . GLY B 1 193 ? -7.777 -21.219 -18.578 1 98.38 193 GLY B O 1
ATOM 3952 N N . SER B 1 194 ? -9.828 -20.844 -19.453 1 98.5 194 SER B N 1
ATOM 3953 C CA . SER B 1 194 ? -10.172 -22.25 -19.641 1 98.5 194 SER B CA 1
ATOM 3954 C C . SER B 1 194 ? -11.211 -22.422 -20.75 1 98.5 194 SER B C 1
ATOM 3956 O O . SER B 1 194 ? -11.875 -21.469 -21.141 1 98.5 194 SER B O 1
ATOM 3958 N N . GLU B 1 195 ? -11.25 -23.578 -21.281 1 97.94 195 GLU B N 1
ATOM 3959 C CA . GLU B 1 195 ? -12.273 -24 -22.219 1 97.94 195 GLU B CA 1
ATOM 3960 C C . GLU B 1 195 ? -12.906 -25.312 -21.797 1 97.94 195 GLU B C 1
ATOM 3962 O O . GLU B 1 195 ? -12.211 -26.234 -21.359 1 97.94 195 GLU B O 1
ATOM 3967 N N . ASN B 1 196 ? -14.227 -25.422 -21.875 1 98.38 196 ASN B N 1
ATOM 3968 C CA . ASN B 1 196 ? -14.977 -26.656 -21.594 1 98.38 196 ASN B CA 1
ATOM 3969 C C . ASN B 1 196 ? -14.664 -27.203 -20.203 1 98.38 196 ASN B C 1
ATOM 3971 O O . ASN B 1 196 ? -14.602 -28.406 -20.016 1 98.38 196 ASN B O 1
ATOM 3975 N N . MET B 1 197 ? -14.305 -26.359 -19.266 1 98.31 197 MET B N 1
ATOM 3976 C CA . MET B 1 197 ? -13.945 -26.781 -17.922 1 98.31 197 MET B CA 1
ATOM 3977 C C . MET B 1 197 ? -15.141 -26.688 -16.984 1 98.31 197 MET B C 1
ATOM 3979 O O . MET B 1 197 ? -15.766 -25.641 -16.875 1 98.31 197 MET B O 1
ATOM 3983 N N . ALA B 1 198 ? -15.383 -27.719 -16.281 1 97.94 198 ALA B N 1
ATOM 3984 C CA . ALA B 1 198 ? -16.516 -27.781 -15.367 1 97.94 198 ALA B CA 1
ATOM 3985 C C . ALA B 1 198 ? -16.281 -26.922 -14.133 1 97.94 198 ALA B C 1
ATOM 3987 O O . ALA B 1 198 ? -15.133 -26.625 -13.781 1 97.94 198 ALA B O 1
ATOM 3988 N N . GLY B 1 199 ? -17.391 -26.562 -13.477 1 96.12 199 GLY B N 1
ATOM 3989 C CA . GLY B 1 199 ? -17.344 -25.641 -12.359 1 96.12 199 GLY B CA 1
ATOM 3990 C C . GLY B 1 199 ? -16.641 -26.203 -11.141 1 96.12 199 GLY B C 1
ATOM 3991 O O . GLY B 1 199 ? -16.156 -25.453 -10.289 1 96.12 199 GLY B O 1
ATOM 3992 N N . ASP B 1 200 ? -16.547 -27.453 -10.953 1 94.88 200 ASP B N 1
ATOM 3993 C CA . ASP B 1 200 ? -15.922 -28.078 -9.789 1 94.88 200 ASP B CA 1
ATOM 3994 C C . ASP B 1 200 ? -14.484 -28.484 -10.078 1 94.88 200 ASP B C 1
ATOM 3996 O O . ASP B 1 200 ? -13.898 -29.281 -9.344 1 94.88 200 ASP B O 1
ATOM 4000 N N . SER B 1 201 ? -13.938 -27.922 -11.172 1 97.25 201 SER B N 1
ATOM 4001 C CA . SER B 1 201 ? -12.578 -28.266 -11.594 1 97.25 201 SER B CA 1
ATOM 4002 C C . SER B 1 201 ? -11.547 -27.422 -10.852 1 97.25 201 SER B C 1
ATOM 4004 O O . SER B 1 201 ? -11.781 -26.25 -10.555 1 97.25 201 SER B O 1
ATOM 4006 N N . ALA B 1 202 ? -10.352 -28.047 -10.57 1 97.12 202 ALA B N 1
ATOM 4007 C CA . ALA B 1 202 ? -9.117 -27.375 -10.172 1 97.12 202 ALA B CA 1
ATOM 4008 C C . ALA B 1 202 ? -9.344 -26.484 -8.953 1 97.12 202 ALA B C 1
ATOM 4010 O O . ALA B 1 202 ? -8.938 -25.328 -8.938 1 97.12 202 ALA B O 1
ATOM 4011 N N . THR B 1 203 ? -10.141 -26.953 -8.039 1 97.56 203 THR B N 1
ATOM 4012 C CA . THR B 1 203 ? -10.211 -26.312 -6.734 1 97.56 203 THR B CA 1
ATOM 4013 C C . THR B 1 203 ? -8.922 -26.547 -5.949 1 97.56 203 THR B C 1
ATOM 4015 O O . THR B 1 203 ? -8.461 -27.688 -5.832 1 97.56 203 THR B O 1
ATOM 4018 N N . THR B 1 204 ? -8.328 -25.5 -5.52 1 97.75 204 THR B N 1
ATOM 4019 C CA . THR B 1 204 ? -7.145 -25.609 -4.668 1 97.75 204 THR B CA 1
ATOM 4020 C C . THR B 1 204 ? -7.543 -25.719 -3.197 1 97.75 204 THR B C 1
ATOM 4022 O O . THR B 1 204 ? -8.172 -24.797 -2.656 1 97.75 204 THR B O 1
ATOM 4025 N N . PHE B 1 205 ? -7.18 -26.797 -2.588 1 96.81 205 PHE B N 1
ATOM 4026 C CA . PHE B 1 205 ? -7.371 -26.969 -1.152 1 96.81 205 PHE B CA 1
ATOM 4027 C C . PHE B 1 205 ? -6.086 -26.672 -0.393 1 96.81 205 PHE B C 1
ATOM 4029 O O . PHE B 1 205 ? -5.016 -27.172 -0.743 1 96.81 205 PHE B O 1
ATOM 4036 N N . VAL B 1 206 ? -6.242 -25.812 0.574 1 96.69 206 VAL B N 1
ATOM 4037 C CA . VAL B 1 206 ? -5.102 -25.422 1.397 1 96.69 206 VAL B CA 1
ATOM 4038 C C . VAL B 1 206 ? -5.105 -26.234 2.695 1 96.69 206 VAL B C 1
ATOM 4040 O O . VAL B 1 206 ? -6.148 -26.391 3.334 1 96.69 206 VAL B O 1
ATOM 4043 N N . HIS B 1 207 ? -3.885 -26.719 3.039 1 95.62 207 HIS B N 1
ATOM 4044 C CA . HIS B 1 207 ? -3.768 -27.594 4.195 1 95.62 207 HIS B CA 1
ATOM 4045 C C . HIS B 1 207 ? -2.703 -27.094 5.164 1 95.62 207 HIS B C 1
ATOM 4047 O O . HIS B 1 207 ? -1.777 -26.375 4.762 1 95.62 207 HIS B O 1
ATOM 4053 N N . ASP B 1 208 ? -2.914 -27.422 6.391 1 92.56 208 ASP B N 1
ATOM 4054 C CA . ASP B 1 208 ? -1.823 -27.188 7.336 1 92.56 208 ASP B CA 1
ATOM 4055 C C . ASP B 1 208 ? -0.672 -28.172 7.094 1 92.56 208 ASP B C 1
ATOM 4057 O O . ASP B 1 208 ? -0.833 -29.156 6.383 1 92.56 208 ASP B O 1
ATOM 4061 N N . MET B 1 209 ? 0.457 -27.859 7.695 1 90.25 209 MET B N 1
ATOM 4062 C CA . MET B 1 209 ? 1.678 -28.609 7.43 1 90.25 209 MET B CA 1
ATOM 4063 C C . MET B 1 209 ? 1.584 -30.016 8.008 1 90.25 209 MET B C 1
ATOM 4065 O O . MET B 1 209 ? 2.355 -30.906 7.629 1 90.25 209 MET B O 1
ATOM 4069 N N . ARG B 1 210 ? 0.572 -30.328 8.859 1 91.75 210 ARG B N 1
ATOM 4070 C CA . ARG B 1 210 ? 0.399 -31.625 9.492 1 91.75 210 ARG B CA 1
ATOM 4071 C C . ARG B 1 210 ? -0.202 -32.625 8.508 1 91.75 210 ARG B C 1
ATOM 4073 O O . ARG B 1 210 ? -0.14 -33.844 8.742 1 91.75 210 ARG B O 1
ATOM 4080 N N . ALA B 1 211 ? -0.744 -32.156 7.348 1 91.94 211 ALA B N 1
ATOM 4081 C CA . ALA B 1 211 ? -1.331 -33.031 6.348 1 91.94 211 ALA B CA 1
ATOM 4082 C C . ALA B 1 211 ? -0.262 -33.906 5.688 1 91.94 211 ALA B C 1
ATOM 4084 O O . ALA B 1 211 ? 0.822 -33.406 5.355 1 91.94 211 ALA B O 1
ATOM 4085 N N . LYS B 1 212 ? -0.685 -35.188 5.457 1 90.38 212 LYS B N 1
ATOM 4086 C CA . LYS B 1 212 ? 0.261 -36.094 4.84 1 90.38 212 LYS B CA 1
ATOM 4087 C C . LYS B 1 212 ? 0.419 -35.812 3.35 1 90.38 212 LYS B C 1
ATOM 4089 O O . LYS B 1 212 ? -0.567 -35.562 2.652 1 90.38 212 LYS B O 1
ATOM 4094 N N . ASN B 1 213 ? 1.665 -35.875 2.918 1 87.25 213 ASN B N 1
ATOM 4095 C CA . ASN B 1 213 ? 1.931 -35.656 1.498 1 87.25 213 ASN B CA 1
ATOM 4096 C C . ASN B 1 213 ? 1.302 -36.75 0.646 1 87.25 213 ASN B C 1
ATOM 4098 O O . ASN B 1 213 ? 1.092 -37.875 1.122 1 87.25 213 ASN B O 1
ATOM 4102 N N . ALA B 1 214 ? 0.945 -36.438 -0.553 1 87 214 ALA B N 1
ATOM 4103 C CA . ALA B 1 214 ? 0.597 -37.375 -1.615 1 87 214 ALA B CA 1
ATOM 4104 C C . ALA B 1 214 ? -0.849 -37.844 -1.481 1 87 214 ALA B C 1
ATOM 4106 O O . ALA B 1 214 ? -1.37 -38.531 -2.363 1 87 214 ALA B O 1
ATOM 4107 N N . LEU B 1 215 ? -1.433 -37.469 -0.372 1 89.62 215 LEU B N 1
ATOM 4108 C CA . LEU B 1 215 ? -2.859 -37.75 -0.284 1 89.62 215 LEU B CA 1
ATOM 4109 C C . LEU B 1 215 ? -3.635 -37 -1.354 1 89.62 215 LEU B C 1
ATOM 4111 O O . LEU B 1 215 ? -3.326 -35.844 -1.646 1 89.62 215 LEU B O 1
ATOM 4115 N N . ARG B 1 216 ? -4.586 -37.688 -1.811 1 89.81 216 ARG B N 1
ATOM 4116 C CA . ARG B 1 216 ? -5.473 -36.969 -2.729 1 89.81 216 ARG B CA 1
ATOM 4117 C C . ARG B 1 216 ? -6.273 -35.906 -1.997 1 89.81 216 ARG B C 1
ATOM 4119 O O . ARG B 1 216 ? -6.52 -36 -0.795 1 89.81 216 ARG B O 1
ATOM 4126 N N . TRP B 1 217 ? -6.758 -34.938 -2.807 1 88.31 217 TRP B N 1
ATOM 4127 C CA . TRP B 1 217 ? -7.422 -33.781 -2.25 1 88.31 217 TRP B CA 1
ATOM 4128 C C . TRP B 1 217 ? -8.641 -34.188 -1.421 1 88.31 217 TRP B C 1
ATOM 4130 O O . TRP B 1 217 ? -8.961 -33.531 -0.423 1 88.31 217 TRP B O 1
ATOM 4140 N N . ASN B 1 218 ? -9.312 -35.281 -1.834 1 89.5 218 ASN B N 1
ATOM 4141 C CA . ASN B 1 218 ? -10.547 -35.688 -1.166 1 89.5 218 ASN B CA 1
ATOM 4142 C C . ASN B 1 218 ? -10.289 -36.75 -0.1 1 89.5 218 ASN B C 1
ATOM 4144 O O . ASN B 1 218 ? -11.227 -37.344 0.444 1 89.5 218 ASN B O 1
ATOM 4148 N N . GLU B 1 219 ? -9.031 -36.969 0.171 1 92.44 219 GLU B N 1
ATOM 4149 C CA . GLU B 1 219 ? -8.68 -38 1.162 1 92.44 219 GLU B CA 1
ATOM 4150 C C . GLU B 1 219 ? -8.078 -37.344 2.412 1 92.44 219 GLU B C 1
ATOM 4152 O O . GLU B 1 219 ? -7.785 -38.031 3.387 1 92.44 219 GLU B O 1
ATOM 4157 N N . VAL B 1 220 ? -7.984 -36.094 2.398 1 91.38 220 VAL B N 1
ATOM 4158 C CA . VAL B 1 220 ? -7.312 -35.406 3.488 1 91.38 220 VAL B CA 1
ATOM 4159 C C . VAL B 1 220 ? -8.258 -35.281 4.68 1 91.38 220 VAL B C 1
ATOM 4161 O O . VAL B 1 220 ? -9.453 -35 4.512 1 91.38 220 VAL B O 1
ATOM 4164 N N . ASN B 1 221 ? -7.699 -35.438 5.82 1 92 221 ASN B N 1
ATOM 4165 C CA . ASN B 1 221 ? -8.445 -35.156 7.043 1 92 221 ASN B CA 1
ATOM 4166 C C . ASN B 1 221 ? -8.977 -33.719 7.062 1 92 221 ASN B C 1
ATOM 4168 O O . ASN B 1 221 ? -8.211 -32.781 6.938 1 92 221 ASN B O 1
ATOM 4172 N N . PRO B 1 222 ? -10.258 -33.625 7.227 1 90.88 222 PRO B N 1
ATOM 4173 C CA . PRO B 1 222 ? -10.859 -32.281 7.223 1 90.88 222 PRO B CA 1
ATOM 4174 C C . PRO B 1 222 ? -10.234 -31.344 8.258 1 90.88 222 PRO B C 1
ATOM 4176 O O . PRO B 1 222 ? -10.188 -30.141 8.055 1 90.88 222 PRO B O 1
ATOM 4179 N N . GLU B 1 223 ? -9.727 -31.891 9.312 1 92.88 223 GLU B N 1
ATOM 4180 C CA . GLU B 1 223 ? -9.094 -31.078 10.352 1 92.88 223 GLU B CA 1
ATOM 4181 C C . GLU B 1 223 ? -7.82 -30.422 9.836 1 92.88 223 GLU B C 1
ATOM 4183 O O . GLU B 1 223 ? -7.352 -29.438 10.414 1 92.88 223 GLU B O 1
ATOM 4188 N N . HIS B 1 224 ? -7.324 -30.969 8.727 1 93.62 224 HIS B N 1
ATOM 4189 C CA . HIS B 1 224 ? -6.078 -30.453 8.188 1 93.62 224 HIS B CA 1
ATOM 4190 C C . HIS B 1 224 ? -6.336 -29.5 7.02 1 93.62 224 HIS B C 1
ATOM 4192 O O . HIS B 1 224 ? -5.398 -28.953 6.438 1 93.62 224 HIS B O 1
ATOM 4198 N N . THR B 1 225 ? -7.57 -29.359 6.758 1 93.31 225 THR B N 1
ATOM 4199 C CA . THR B 1 225 ? -7.914 -28.469 5.66 1 93.31 225 THR B CA 1
ATOM 4200 C C . THR B 1 225 ? -8.266 -27.078 6.184 1 93.31 225 THR B C 1
ATOM 4202 O O . THR B 1 225 ? -9.164 -26.938 7.012 1 93.31 225 THR B O 1
ATOM 4205 N N . LEU B 1 226 ? -7.551 -26.141 5.68 1 94.44 226 LEU B N 1
ATOM 4206 C CA . LEU B 1 226 ? -7.699 -24.781 6.18 1 94.44 226 LEU B CA 1
ATOM 4207 C C . LEU B 1 226 ? -8.688 -24 5.328 1 94.44 226 LEU B C 1
ATOM 4209 O O . LEU B 1 226 ? -9.25 -23 5.785 1 94.44 226 LEU B O 1
ATOM 4213 N N . GLY B 1 227 ? -8.883 -24.391 4.105 1 95.12 227 GLY B N 1
ATOM 4214 C CA . GLY B 1 227 ? -9.781 -23.719 3.186 1 95.12 227 GLY B CA 1
ATOM 4215 C C . GLY B 1 227 ? -9.539 -24.078 1.733 1 95.12 227 GLY B C 1
ATOM 4216 O O . GLY B 1 227 ? -8.789 -25 1.439 1 95.12 227 GLY B O 1
ATOM 4217 N N . SER B 1 228 ? -10.297 -23.453 0.899 1 96.81 228 SER B N 1
ATOM 4218 C CA . SER B 1 228 ? -10.141 -23.719 -0.527 1 96.81 228 SER B CA 1
ATOM 4219 C C . SER B 1 228 ? -10.328 -22.453 -1.348 1 96.81 228 SER B C 1
ATOM 4221 O O . SER B 1 228 ? -10.945 -21.484 -0.881 1 96.81 228 SER B O 1
ATOM 4223 N N . HIS B 1 229 ? -9.727 -22.438 -2.469 1 97.94 229 HIS B N 1
ATOM 4224 C CA . HIS B 1 229 ? -9.836 -21.375 -3.457 1 97.94 229 HIS B CA 1
ATOM 4225 C C . HIS B 1 229 ? -9.922 -21.938 -4.871 1 97.94 229 HIS B C 1
ATOM 4227 O O . HIS B 1 229 ? -9.383 -23.016 -5.148 1 97.94 229 HIS B O 1
ATOM 4233 N N . GLN B 1 230 ? -10.617 -21.188 -5.68 1 98.25 230 GLN B N 1
ATOM 4234 C CA . GLN B 1 230 ? -10.727 -21.625 -7.066 1 98.25 230 GLN B CA 1
ATOM 4235 C C . GLN B 1 230 ? -10.516 -20.469 -8.031 1 98.25 230 GLN B C 1
ATOM 4237 O O . GLN B 1 230 ? -11.18 -19.438 -7.914 1 98.25 230 GLN B O 1
ATOM 4242 N N . HIS B 1 231 ? -9.578 -20.719 -8.961 1 98.12 231 HIS B N 1
ATOM 4243 C CA . HIS B 1 231 ? -9.406 -19.781 -10.062 1 98.12 231 HIS B CA 1
ATOM 4244 C C . HIS B 1 231 ? -10.516 -19.938 -11.102 1 98.12 231 HIS B C 1
ATOM 4246 O O . HIS B 1 231 ? -10.609 -20.984 -11.75 1 98.12 231 HIS B O 1
ATOM 4252 N N . ARG B 1 232 ? -11.273 -18.906 -11.32 1 96.38 232 ARG B N 1
ATOM 4253 C CA . ARG B 1 232 ? -12.391 -19.047 -12.25 1 96.38 232 ARG B CA 1
ATOM 4254 C C . ARG B 1 232 ? -12.406 -17.922 -13.266 1 96.38 232 ARG B C 1
ATOM 4256 O O . ARG B 1 232 ? -12.836 -18.109 -14.406 1 96.38 232 ARG B O 1
ATOM 4263 N N . GLU B 1 233 ? -12.008 -16.828 -12.812 1 98.31 233 GLU B N 1
ATOM 4264 C CA . GLU B 1 233 ? -12.031 -15.641 -13.664 1 98.31 233 GLU B CA 1
ATOM 4265 C C . GLU B 1 233 ? -10.625 -15.203 -14.047 1 98.31 233 GLU B C 1
ATOM 4267 O O . GLU B 1 233 ? -9.672 -15.445 -13.297 1 98.31 233 GLU B O 1
ATOM 4272 N N . PHE B 1 234 ? -10.523 -14.523 -15.188 1 98.81 234 PHE B N 1
ATOM 4273 C CA . PHE B 1 234 ? -9.258 -14.047 -15.742 1 98.81 234 PHE B CA 1
ATOM 4274 C C . PHE B 1 234 ? -8.461 -13.289 -14.688 1 98.81 234 PHE B C 1
ATOM 4276 O O . PHE B 1 234 ? -8.969 -12.359 -14.062 1 98.81 234 PHE B O 1
ATOM 4283 N N . LEU B 1 235 ? -7.293 -13.758 -14.297 1 98.88 235 LEU B N 1
ATOM 4284 C CA . LEU B 1 235 ? -6.293 -13.133 -13.438 1 98.88 235 LEU B CA 1
ATOM 4285 C C . LEU B 1 235 ? -6.617 -13.375 -11.969 1 98.88 235 LEU B C 1
ATOM 4287 O O . LEU B 1 235 ? -6.008 -12.766 -11.086 1 98.88 235 LEU B O 1
ATOM 4291 N N . ASP B 1 236 ? -7.586 -14.242 -11.711 1 98.88 236 ASP B N 1
ATOM 4292 C CA . ASP B 1 236 ? -7.613 -14.758 -10.352 1 98.88 236 ASP B CA 1
ATOM 4293 C C . ASP B 1 236 ? -6.227 -15.234 -9.914 1 98.88 236 ASP B C 1
ATOM 4295 O O . ASP B 1 236 ? -5.555 -15.953 -10.656 1 98.88 236 ASP B O 1
ATOM 4299 N N . THR B 1 237 ? -5.801 -14.797 -8.727 1 98.94 237 THR B N 1
ATOM 4300 C CA . THR B 1 237 ? -4.422 -15.07 -8.336 1 98.94 237 THR B CA 1
ATOM 4301 C C . THR B 1 237 ? -4.355 -15.547 -6.891 1 98.94 237 THR B C 1
ATOM 4303 O O . THR B 1 237 ? -5.008 -14.977 -6.012 1 98.94 237 THR B O 1
ATOM 4306 N N . LEU B 1 238 ? -3.652 -16.625 -6.688 1 98.81 238 LEU B N 1
ATOM 4307 C CA . LEU B 1 238 ? -3.348 -17.141 -5.359 1 98.81 238 LEU B CA 1
ATOM 4308 C C . LEU B 1 238 ? -1.861 -17 -5.043 1 98.81 238 LEU B C 1
ATOM 4310 O O . LEU B 1 238 ? -1.011 -17.375 -5.855 1 98.81 238 LEU B O 1
ATOM 4314 N N . LEU B 1 239 ? -1.51 -16.328 -3.984 1 98.81 239 LEU B N 1
ATOM 4315 C CA . LEU B 1 239 ? -0.142 -16.188 -3.496 1 98.81 239 LEU B CA 1
ATOM 4316 C C . LEU B 1 239 ? -0.025 -16.688 -2.059 1 98.81 239 LEU B C 1
ATOM 4318 O O . LEU B 1 239 ? -0.846 -16.328 -1.207 1 98.81 239 LEU B O 1
ATOM 4322 N N . PHE B 1 240 ? 0.933 -17.562 -1.744 1 97.44 240 PHE B N 1
ATOM 4323 C CA . PHE B 1 240 ? 1.074 -18.062 -0.382 1 97.44 240 PHE B CA 1
ATOM 4324 C C . PHE B 1 240 ? 2.523 -18.438 -0.091 1 97.44 240 PHE B C 1
ATOM 4326 O O . PHE B 1 240 ? 3.328 -18.594 -1.012 1 97.44 240 PHE B O 1
ATOM 4333 N N . VAL B 1 241 ? 2.895 -18.453 1.145 1 97.31 241 VAL B N 1
ATOM 4334 C CA . VAL B 1 241 ? 4.176 -18.984 1.608 1 97.31 241 VAL B CA 1
ATOM 4335 C C . VAL B 1 241 ? 4.188 -20.5 1.508 1 97.31 241 VAL B C 1
ATOM 4337 O O . VAL B 1 241 ? 3.604 -21.188 2.35 1 97.31 241 VAL B O 1
ATOM 4340 N N . ASP B 1 242 ? 4.832 -20.969 0.589 1 94.31 242 ASP B N 1
ATOM 4341 C CA . ASP B 1 242 ? 4.695 -22.344 0.127 1 94.31 242 ASP B CA 1
ATOM 4342 C C . ASP B 1 242 ? 5.062 -23.344 1.231 1 94.31 242 ASP B C 1
ATOM 4344 O O . ASP B 1 242 ? 4.41 -24.375 1.388 1 94.31 242 ASP B O 1
ATOM 4348 N N . HIS B 1 243 ? 6.043 -23.094 1.99 1 90.31 243 HIS B N 1
ATOM 4349 C CA . HIS B 1 243 ? 6.504 -24.109 2.943 1 90.31 243 HIS B CA 1
ATOM 4350 C C . HIS B 1 243 ? 5.812 -23.938 4.293 1 90.31 243 HIS B C 1
ATOM 4352 O O . HIS B 1 243 ? 6.215 -24.562 5.281 1 90.31 243 HIS B O 1
ATOM 4358 N N . GLU B 1 244 ? 4.836 -23.062 4.277 1 94.44 244 GLU B N 1
ATOM 4359 C CA . GLU B 1 244 ? 4.035 -22.922 5.492 1 94.44 244 GLU B CA 1
ATOM 4360 C C . GLU B 1 244 ? 2.615 -23.438 5.273 1 94.44 244 GLU B C 1
ATOM 4362 O O . GLU B 1 244 ? 1.832 -23.531 6.223 1 94.44 244 GLU B O 1
ATOM 4367 N N . ARG B 1 245 ? 2.283 -23.781 4.059 1 93 245 ARG B N 1
ATOM 4368 C CA . ARG B 1 245 ? 0.993 -24.344 3.662 1 93 245 ARG B CA 1
ATOM 4369 C C . ARG B 1 245 ? 1.165 -25.406 2.584 1 93 245 ARG B C 1
ATOM 4371 O O . ARG B 1 245 ? 1.877 -25.188 1.601 1 93 245 ARG B O 1
ATOM 4378 N N . LYS B 1 246 ? 0.542 -26.484 2.838 1 93.38 246 LYS B N 1
ATOM 4379 C CA . LYS B 1 246 ? 0.429 -27.469 1.755 1 93.38 246 LYS B CA 1
ATOM 4380 C C . LYS B 1 246 ? -0.83 -27.219 0.928 1 93.38 246 LYS B C 1
ATOM 4382 O O . LYS B 1 246 ? -1.702 -26.453 1.327 1 93.38 246 LYS B O 1
ATOM 4387 N N . HIS B 1 247 ? -0.835 -27.766 -0.219 1 96.12 247 HIS B N 1
ATOM 4388 C CA . HIS B 1 247 ? -2.037 -27.609 -1.031 1 96.12 247 HIS B CA 1
ATOM 4389 C C . HIS B 1 247 ? -2.248 -28.812 -1.945 1 96.12 247 HIS B C 1
ATOM 4391 O O . HIS B 1 247 ? -1.324 -29.594 -2.164 1 96.12 247 HIS B O 1
ATOM 4397 N N . SER B 1 248 ? -3.408 -29.016 -2.354 1 95.31 248 SER B N 1
ATOM 4398 C CA . SER B 1 248 ? -3.84 -30 -3.338 1 95.31 248 SER B CA 1
ATOM 4399 C C . SER B 1 248 ? -4.891 -29.422 -4.277 1 95.31 248 SER B C 1
ATOM 4401 O O . SER B 1 248 ? -5.406 -28.328 -4.043 1 95.31 248 SER B O 1
ATOM 4403 N N . LEU B 1 249 ? -5.078 -30.078 -5.387 1 96.81 249 LEU B N 1
ATOM 4404 C CA . LEU B 1 249 ? -6.066 -29.594 -6.344 1 96.81 249 LEU B CA 1
ATOM 4405 C C . LEU B 1 249 ? -6.957 -30.734 -6.836 1 96.81 249 LEU B C 1
ATOM 4407 O O . LEU B 1 249 ? -6.484 -31.844 -7.043 1 96.81 249 LEU B O 1
ATOM 4411 N N . SER B 1 250 ? -8.211 -30.484 -7.078 1 96.69 250 SER B N 1
ATOM 4412 C CA . SER B 1 250 ? -9.062 -31.406 -7.82 1 96.69 250 SER B CA 1
ATOM 4413 C C . SER B 1 250 ? -8.719 -31.422 -9.305 1 96.69 250 SER B C 1
ATOM 4415 O O . SER B 1 250 ? -8.086 -30.484 -9.805 1 96.69 250 SER B O 1
ATOM 4417 N N . PRO B 1 251 ? -9.086 -32.375 -10.023 1 97.38 251 PRO B N 1
ATOM 4418 C CA . PRO B 1 251 ? -8.766 -32.469 -11.445 1 97.38 251 PRO B CA 1
ATOM 4419 C C . PRO B 1 251 ? -9.508 -31.438 -12.281 1 97.38 251 PRO B C 1
ATOM 4421 O O . PRO B 1 251 ? -10.367 -30.719 -11.766 1 97.38 251 PRO B O 1
ATOM 4424 N N . VAL B 1 252 ? -9.109 -31.312 -13.531 1 98.31 252 VAL B N 1
ATOM 4425 C CA . VAL B 1 252 ? -9.828 -30.531 -14.531 1 98.31 252 VAL B CA 1
ATOM 4426 C C . VAL B 1 252 ? -10.859 -31.422 -15.234 1 98.31 252 VAL B C 1
ATOM 4428 O O . VAL B 1 252 ? -10.508 -32.281 -16.047 1 98.31 252 VAL B O 1
ATOM 4431 N N . TYR B 1 253 ? -12.109 -31.141 -14.945 1 98 253 TYR B N 1
ATOM 4432 C CA . TYR B 1 253 ? -13.195 -31.922 -15.539 1 98 253 TYR B CA 1
ATOM 4433 C C . TYR B 1 253 ? -13.766 -31.203 -16.75 1 98 253 TYR B C 1
ATOM 4435 O O . TYR B 1 253 ? -13.844 -29.969 -16.781 1 98 253 TYR B O 1
ATOM 4443 N N . ALA B 1 254 ? -14.234 -32.062 -17.703 1 98.19 254 ALA B N 1
ATOM 4444 C CA . ALA B 1 254 ? -14.859 -31.484 -18.891 1 98.19 254 ALA B CA 1
ATOM 4445 C C . ALA B 1 254 ? -16.375 -31.359 -18.703 1 98.19 254 ALA B C 1
ATOM 4447 O O . ALA B 1 254 ? -17.016 -32.25 -18.141 1 98.19 254 ALA B O 1
ATOM 4448 N N . ILE B 1 255 ? -16.922 -30.25 -19.156 1 98.19 255 ILE B N 1
ATOM 4449 C CA . ILE B 1 255 ? -18.375 -30.141 -19.234 1 98.19 255 ILE B CA 1
ATOM 4450 C C . ILE B 1 255 ? -18.906 -31.156 -20.234 1 98.19 255 ILE B C 1
ATOM 4452 O O . ILE B 1 255 ? -19.797 -31.953 -19.906 1 98.19 255 ILE B O 1
ATOM 4456 N N . ASP B 1 256 ? -18.453 -31.078 -21.469 1 98.25 256 ASP B N 1
ATOM 4457 C CA . ASP B 1 256 ? -18.703 -32.062 -22.5 1 98.25 256 ASP B CA 1
ATOM 4458 C C . ASP B 1 256 ? -17.562 -33.094 -22.594 1 98.25 256 ASP B C 1
ATOM 4460 O O . ASP B 1 256 ? -16.484 -32.75 -23.109 1 98.25 256 ASP B O 1
ATOM 4464 N N . PRO B 1 257 ? -17.766 -34.312 -22.125 1 96.56 257 PRO B N 1
ATOM 4465 C CA . PRO B 1 257 ? -16.688 -35.281 -22.047 1 96.56 257 PRO B CA 1
ATOM 4466 C C . PRO B 1 257 ? -16.172 -35.719 -23.406 1 96.56 257 PRO B C 1
ATOM 4468 O O . PRO B 1 257 ? -15.109 -36.344 -23.516 1 96.56 257 PRO B O 1
ATOM 4471 N N . SER B 1 258 ? -16.875 -35.375 -24.453 1 97.38 258 SER B N 1
ATOM 4472 C CA . SER B 1 258 ? -16.438 -35.781 -25.797 1 97.38 258 SER B CA 1
ATOM 4473 C C . SER B 1 258 ? -15.438 -34.781 -26.359 1 97.38 258 SER B C 1
ATOM 4475 O O . SER B 1 258 ? -14.797 -35.062 -27.375 1 97.38 258 SER B O 1
ATOM 4477 N N . ARG B 1 259 ? -15.25 -33.688 -25.719 1 97.69 259 ARG B N 1
ATOM 4478 C CA . ARG B 1 259 ? -14.32 -32.625 -26.156 1 97.69 259 ARG B CA 1
ATOM 4479 C C . ARG B 1 259 ? -13.258 -32.375 -25.094 1 97.69 259 ARG B C 1
ATOM 4481 O O . ARG B 1 259 ? -13.523 -32.5 -23.906 1 97.69 259 ARG B O 1
ATOM 4488 N N . PRO B 1 260 ? -12.125 -31.922 -25.547 1 97.5 260 PRO B N 1
ATOM 4489 C CA . PRO B 1 260 ? -11.094 -31.609 -24.547 1 97.5 260 PRO B CA 1
ATOM 4490 C C . PRO B 1 260 ? -11.453 -30.422 -23.672 1 97.5 260 PRO B C 1
ATOM 4492 O O . PRO B 1 260 ? -12.117 -29.484 -24.141 1 97.5 260 PRO B O 1
ATOM 4495 N N . ALA B 1 261 ? -11.047 -30.5 -22.406 1 98.56 261 ALA B N 1
ATOM 4496 C CA . ALA B 1 261 ? -11.078 -29.375 -21.484 1 98.56 261 ALA B CA 1
ATOM 4497 C C . ALA B 1 261 ? -9.664 -28.859 -21.188 1 98.56 261 ALA B C 1
ATOM 4499 O O . ALA B 1 261 ? -8.734 -29.656 -21.047 1 98.56 261 ALA B O 1
ATOM 4500 N N . THR B 1 262 ? -9.516 -27.547 -21.172 1 98.5 262 THR B N 1
ATOM 4501 C CA . THR B 1 262 ? -8.195 -26.984 -20.906 1 98.5 262 THR B CA 1
ATOM 4502 C C . THR B 1 262 ? -8.258 -25.969 -19.766 1 98.5 262 THR B C 1
ATOM 4504 O O . THR B 1 262 ? -9.305 -25.359 -19.516 1 98.5 262 THR B O 1
ATOM 4507 N N . ARG B 1 263 ? -7.188 -25.812 -19.016 1 98.75 263 ARG B N 1
ATOM 4508 C CA . ARG B 1 263 ? -6.941 -24.797 -18 1 98.75 263 ARG B CA 1
ATOM 4509 C C . ARG B 1 263 ? -5.559 -24.188 -18.156 1 98.75 263 ARG B C 1
ATOM 4511 O O . ARG B 1 263 ? -4.551 -24.891 -18.141 1 98.75 263 ARG B O 1
ATOM 4518 N N . ASP B 1 264 ? -5.523 -22.875 -18.344 1 98.81 264 ASP B N 1
ATOM 4519 C CA . ASP B 1 264 ? -4.281 -22.141 -18.594 1 98.81 264 ASP B CA 1
ATOM 4520 C C . ASP B 1 264 ? -3.865 -21.328 -17.375 1 98.81 264 ASP B C 1
ATOM 4522 O O . ASP B 1 264 ? -4.648 -20.531 -16.859 1 98.81 264 ASP B O 1
ATOM 4526 N N . MET B 1 265 ? -2.613 -21.562 -16.891 1 98.75 265 MET B N 1
ATOM 4527 C CA . MET B 1 265 ? -2.131 -20.922 -15.672 1 98.75 265 MET B CA 1
ATOM 4528 C C . MET B 1 265 ? -0.737 -20.344 -15.875 1 98.75 265 MET B C 1
ATOM 4530 O O . MET B 1 265 ? 0.04 -20.844 -16.688 1 98.75 265 MET B O 1
ATOM 4534 N N . LEU B 1 266 ? -0.463 -19.266 -15.188 1 98.88 266 LEU B N 1
ATOM 4535 C CA . LEU B 1 266 ? 0.904 -18.859 -14.867 1 98.88 266 LEU B CA 1
ATOM 4536 C C . LEU B 1 266 ? 1.261 -19.266 -13.438 1 98.88 266 LEU B C 1
ATOM 4538 O O . LEU B 1 266 ? 0.516 -18.969 -12.5 1 98.88 266 LEU B O 1
ATOM 4542 N N . ILE B 1 267 ? 2.34 -19.938 -13.281 1 98.56 267 ILE B N 1
ATOM 4543 C CA . ILE B 1 267 ? 2.803 -20.406 -11.977 1 98.56 267 ILE B CA 1
ATOM 4544 C C . ILE B 1 267 ? 4.176 -19.812 -11.672 1 98.56 267 ILE B C 1
ATOM 4546 O O . ILE B 1 267 ? 5.094 -19.906 -12.492 1 98.56 267 ILE B O 1
ATOM 4550 N N . PHE B 1 268 ? 4.309 -19.141 -10.555 1 98.69 268 PHE B N 1
ATOM 4551 C CA . PHE B 1 268 ? 5.535 -18.484 -10.125 1 98.69 268 PHE B CA 1
ATOM 4552 C C . PHE B 1 268 ? 6.129 -19.172 -8.906 1 98.69 268 PHE B C 1
ATOM 4554 O O . PHE B 1 268 ? 5.617 -19.031 -7.797 1 98.69 268 PHE B O 1
ATOM 4561 N N . PHE B 1 269 ? 7.18 -19.906 -9.109 1 97.12 269 PHE B N 1
ATOM 4562 C CA . PHE B 1 269 ? 7.922 -20.516 -8.016 1 97.12 269 PHE B CA 1
ATOM 4563 C C . PHE B 1 269 ? 9.109 -19.656 -7.609 1 97.12 269 PHE B C 1
ATOM 4565 O O . PHE B 1 269 ? 10.086 -19.547 -8.352 1 97.12 269 PHE B O 1
ATOM 4572 N N . THR B 1 270 ? 9.016 -19.078 -6.438 1 97.94 270 THR B N 1
ATOM 4573 C CA . THR B 1 270 ? 10.031 -18.109 -6.023 1 97.94 270 THR B CA 1
ATOM 4574 C C . THR B 1 270 ? 10.742 -18.578 -4.766 1 97.94 270 THR B C 1
ATOM 4576 O O . THR B 1 270 ? 10.102 -18.953 -3.783 1 97.94 270 THR B O 1
ATOM 4579 N N . ARG B 1 271 ? 12.039 -18.547 -4.832 1 96.88 271 ARG B N 1
ATOM 4580 C CA . ARG B 1 271 ? 12.867 -18.953 -3.695 1 96.88 271 ARG B CA 1
ATOM 4581 C C . ARG B 1 271 ? 14.211 -18.234 -3.715 1 96.88 271 ARG B C 1
ATOM 4583 O O . ARG B 1 271 ? 14.586 -17.641 -4.73 1 96.88 271 ARG B O 1
ATOM 4590 N N . LYS B 1 272 ? 14.859 -18.25 -2.564 1 97.62 272 LYS B N 1
ATOM 4591 C CA . LYS B 1 272 ? 16.266 -17.859 -2.529 1 97.62 272 LYS B CA 1
ATOM 4592 C C . LYS B 1 272 ? 17.125 -18.797 -3.357 1 97.62 272 LYS B C 1
ATOM 4594 O O . LYS B 1 272 ? 16.75 -19.953 -3.574 1 97.62 272 LYS B O 1
ATOM 4599 N N . PRO B 1 273 ? 18.234 -18.281 -3.91 1 97.06 273 PRO B N 1
ATOM 4600 C CA . PRO B 1 273 ? 19.156 -19.188 -4.617 1 97.06 273 PRO B CA 1
ATOM 4601 C C . PRO B 1 273 ? 19.641 -20.344 -3.74 1 97.06 273 PRO B C 1
ATOM 4603 O O . PRO B 1 273 ? 19.828 -20.156 -2.533 1 97.06 273 PRO B O 1
ATOM 4606 N N . VAL B 1 274 ? 19.812 -21.453 -4.355 1 95.19 274 VAL B N 1
ATOM 4607 C CA . VAL B 1 274 ? 20.266 -22.625 -3.611 1 95.19 274 VAL B CA 1
ATOM 4608 C C . VAL B 1 274 ? 21.781 -22.594 -3.459 1 95.19 274 VAL B C 1
ATOM 4610 O O . VAL B 1 274 ? 22.469 -21.828 -4.152 1 95.19 274 VAL B O 1
ATOM 4613 N N . VAL B 1 275 ? 22.297 -23.312 -2.486 1 95.44 275 VAL B N 1
ATOM 4614 C CA . VAL B 1 275 ? 23.734 -23.406 -2.275 1 95.44 275 VAL B CA 1
ATOM 4615 C C . VAL B 1 275 ? 24.203 -24.828 -2.609 1 95.44 275 VAL B C 1
ATOM 4617 O O . VAL B 1 275 ? 23.406 -25.703 -2.936 1 95.44 275 VAL B O 1
ATOM 4620 N N . GLU B 1 276 ? 25.547 -24.969 -2.568 1 93.94 276 GLU B N 1
ATOM 4621 C CA . GLU B 1 276 ? 26.109 -26.281 -2.859 1 93.94 276 GLU B CA 1
ATOM 4622 C C . GLU B 1 276 ? 25.484 -27.359 -1.985 1 93.94 276 GLU B C 1
ATOM 462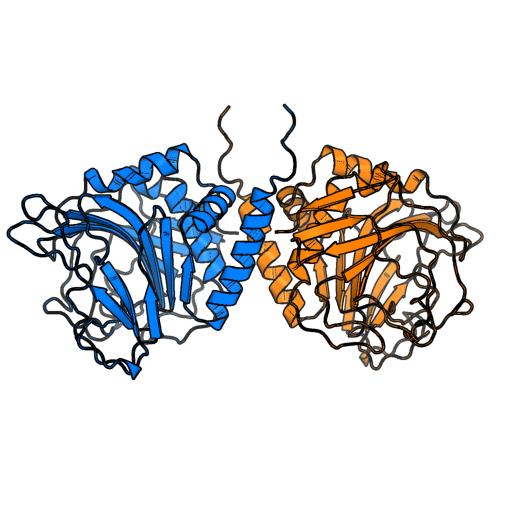4 O O . GLU B 1 276 ? 25.266 -27.156 -0.79 1 93.94 276 GLU B O 1
ATOM 4629 N N . GLY B 1 277 ? 25.172 -28.484 -2.592 1 90.62 277 GLY B N 1
ATOM 4630 C CA . GLY B 1 277 ? 24.516 -29.562 -1.884 1 90.62 277 GLY B CA 1
ATOM 4631 C C . GLY B 1 277 ? 23.047 -29.703 -2.221 1 90.62 277 GLY B C 1
ATOM 4632 O O . GLY B 1 277 ? 22.469 -30.781 -2.062 1 90.62 277 GLY B O 1
ATOM 4633 N N . HIS B 1 278 ? 22.469 -28.672 -2.588 1 90.56 278 HIS B N 1
ATOM 4634 C CA . HIS B 1 278 ? 21.094 -28.75 -3.07 1 90.56 278 HIS B CA 1
ATOM 4635 C C . HIS B 1 278 ? 21.031 -29.344 -4.473 1 90.56 278 HIS B C 1
ATOM 4637 O O . HIS B 1 278 ? 21.875 -29.031 -5.324 1 90.56 278 HIS B O 1
ATOM 4643 N N . PRO B 1 279 ? 19.984 -30.109 -4.75 1 86.5 279 PRO B N 1
ATOM 4644 C CA . PRO B 1 279 ? 19.891 -30.766 -6.059 1 86.5 279 PRO B CA 1
ATOM 4645 C C . PRO B 1 279 ? 19.797 -29.766 -7.211 1 86.5 279 PRO B C 1
ATOM 4647 O O . PRO B 1 279 ? 20.234 -30.047 -8.328 1 86.5 279 PRO B O 1
ATOM 4650 N N . SER B 1 280 ? 19.281 -28.625 -6.98 1 90.44 280 SER B N 1
ATOM 4651 C CA . SER B 1 280 ? 19.062 -27.641 -8.031 1 90.44 280 SER B CA 1
ATOM 4652 C C . SER B 1 280 ? 20.312 -26.781 -8.242 1 90.44 280 SER B C 1
ATOM 4654 O O . SER B 1 280 ? 20.359 -25.969 -9.164 1 90.44 280 SER B O 1
ATOM 4656 N N . HIS B 1 281 ? 21.328 -26.906 -7.465 1 93.12 281 HIS B N 1
ATOM 4657 C CA . HIS B 1 281 ? 22.484 -26 -7.449 1 93.12 281 HIS B CA 1
ATOM 4658 C C . HIS B 1 281 ? 23.141 -25.938 -8.82 1 93.12 281 HIS B C 1
ATOM 4660 O O . HIS B 1 281 ? 23.484 -24.844 -9.297 1 93.12 281 HIS B O 1
ATOM 4666 N N . PRO B 1 282 ? 23.25 -27.078 -9.547 1 91.81 282 PRO B N 1
ATOM 4667 C CA . PRO B 1 282 ? 23.891 -27.016 -10.867 1 91.81 282 PRO B CA 1
ATOM 4668 C C . PRO B 1 282 ? 23.047 -26.266 -11.898 1 91.81 282 PRO B C 1
ATOM 4670 O O . PRO B 1 282 ? 23.547 -25.891 -12.961 1 91.81 282 PRO B O 1
ATOM 4673 N N . PHE B 1 283 ? 21.812 -26.031 -11.586 1 93.06 283 PHE B N 1
ATOM 4674 C CA . PHE B 1 283 ? 20.891 -25.422 -12.531 1 93.06 283 PHE B CA 1
ATOM 4675 C C . PHE B 1 283 ? 20.312 -24.125 -11.977 1 93.06 283 PHE B C 1
ATOM 4677 O O . PHE B 1 283 ? 19.156 -23.797 -12.211 1 93.06 283 PHE B O 1
ATOM 4684 N N . ASP B 1 284 ? 21.094 -23.453 -11.227 1 95.31 284 ASP B N 1
ATOM 4685 C CA . ASP B 1 284 ? 20.562 -22.281 -10.531 1 95.31 284 ASP B CA 1
ATOM 4686 C C . ASP B 1 284 ? 21.375 -21.031 -10.883 1 95.31 284 ASP B C 1
ATOM 4688 O O . ASP B 1 284 ? 21.641 -20.188 -10.016 1 95.31 284 ASP B O 1
ATOM 4692 N N . SER B 1 285 ? 21.734 -20.906 -12.172 1 96 285 SER B N 1
ATOM 4693 C CA . SER B 1 285 ? 22.531 -19.766 -12.625 1 96 285 SER B CA 1
ATOM 4694 C C . SER B 1 285 ? 21.766 -18.453 -12.461 1 96 285 SER B C 1
ATOM 4696 O O . SER B 1 285 ? 20.578 -18.391 -12.75 1 96 285 SER B O 1
ATOM 4698 N N . LEU B 1 286 ? 22.453 -17.422 -12.055 1 96.31 286 LEU B N 1
ATOM 4699 C CA . LEU B 1 286 ? 21.859 -16.094 -11.898 1 96.31 286 LEU B CA 1
ATOM 4700 C C . LEU B 1 286 ? 22.266 -15.18 -13.047 1 96.31 286 LEU B C 1
ATOM 4702 O O . LEU B 1 286 ? 21.984 -13.984 -13.016 1 96.31 286 LEU B O 1
ATOM 4706 N N . LYS B 1 287 ? 22.875 -15.766 -14.047 1 97.19 287 LYS B N 1
ATOM 4707 C CA . LYS B 1 287 ? 23.266 -14.961 -15.195 1 97.19 287 LYS B CA 1
ATOM 4708 C C . LYS B 1 287 ? 22.047 -14.555 -16.031 1 97.19 287 LYS B C 1
ATOM 4710 O O . LYS B 1 287 ? 21.125 -15.344 -16.203 1 97.19 287 LYS B O 1
ATOM 4715 N N . SER B 1 288 ? 22.141 -13.391 -16.578 1 97.5 288 SER B N 1
ATOM 4716 C CA . SER B 1 288 ? 21.062 -12.875 -17.406 1 97.5 288 SER B CA 1
ATOM 4717 C C . SER B 1 288 ? 21 -13.602 -18.75 1 97.5 288 SER B C 1
ATOM 4719 O O . SER B 1 288 ? 22.016 -14.047 -19.266 1 97.5 288 SER B O 1
ATOM 4721 N N . HIS B 1 289 ? 19.828 -13.68 -19.188 1 97.44 289 HIS B N 1
ATOM 4722 C CA . HIS B 1 289 ? 19.641 -14.242 -20.531 1 97.44 289 HIS B CA 1
ATOM 4723 C C . HIS B 1 289 ? 20.266 -13.344 -21.594 1 97.44 289 HIS B C 1
ATOM 4725 O O . HIS B 1 289 ? 19.984 -12.148 -21.641 1 97.44 289 HIS B O 1
ATOM 4731 N N . ILE B 1 290 ? 20.984 -13.883 -22.469 1 95.88 290 ILE B N 1
ATOM 4732 C CA . ILE B 1 290 ? 21.688 -13.078 -23.453 1 95.88 290 ILE B CA 1
ATOM 4733 C C . ILE B 1 290 ? 20.781 -12.797 -24.641 1 95.88 290 ILE B C 1
ATOM 4735 O O . ILE B 1 290 ? 20.656 -11.648 -25.094 1 95.88 290 ILE B O 1
ATOM 4739 N N . SER B 1 291 ? 20.078 -13.75 -25.125 1 96.31 291 SER B N 1
ATOM 4740 C CA . SER B 1 291 ? 19.312 -13.617 -26.359 1 96.31 291 SER B CA 1
ATOM 4741 C C . SER B 1 291 ? 17.906 -13.094 -26.078 1 96.31 291 SER B C 1
ATOM 4743 O O . SER B 1 291 ? 17.281 -12.484 -26.953 1 96.31 291 SER B O 1
ATOM 4745 N N . LEU B 1 292 ? 17.375 -13.344 -24.906 1 96.62 292 LEU B N 1
ATOM 4746 C CA . LEU B 1 292 ? 16.062 -12.867 -24.516 1 96.62 292 LEU B CA 1
ATOM 4747 C C . LEU B 1 292 ? 16.125 -12.047 -23.234 1 96.62 292 LEU B C 1
ATOM 4749 O O . LEU B 1 292 ? 15.523 -12.406 -22.219 1 96.62 292 LEU B O 1
ATOM 4753 N N . PRO B 1 293 ? 16.766 -10.914 -23.328 1 96.75 293 PRO B N 1
ATOM 4754 C CA . PRO B 1 293 ? 16.844 -10.086 -22.141 1 96.75 293 PRO B CA 1
ATOM 4755 C C . PRO B 1 293 ? 15.523 -9.414 -21.781 1 96.75 293 PRO B C 1
ATOM 4757 O O . PRO B 1 293 ? 14.727 -9.094 -22.672 1 96.75 293 PRO B O 1
ATOM 4760 N N . MET B 1 294 ? 15.289 -9.227 -20.5 1 96.62 294 MET B N 1
ATOM 4761 C CA . MET B 1 294 ? 14.141 -8.492 -20 1 96.62 294 MET B CA 1
ATOM 4762 C C . MET B 1 294 ? 14.438 -7.898 -18.625 1 96.62 294 MET B C 1
ATOM 4764 O O . MET B 1 294 ? 15.055 -8.555 -17.781 1 96.62 294 MET B O 1
ATOM 4768 N N . GLU B 1 295 ? 14.086 -6.664 -18.453 1 95.5 295 GLU B N 1
ATOM 4769 C CA . GLU B 1 295 ? 14.156 -6.02 -17.156 1 95.5 295 GLU B CA 1
ATOM 4770 C C . GLU B 1 295 ? 12.891 -5.211 -16.875 1 95.5 295 GLU B C 1
ATOM 4772 O O . GLU B 1 295 ? 12.352 -4.555 -17.766 1 95.5 295 GLU B O 1
ATOM 4777 N N . VAL B 1 296 ? 12.43 -5.352 -15.703 1 93.88 296 VAL B N 1
ATOM 4778 C CA . VAL B 1 296 ? 11.305 -4.566 -15.219 1 93.88 296 VAL B CA 1
ATOM 4779 C C . VAL B 1 296 ? 11.664 -3.922 -13.883 1 93.88 296 VAL B C 1
ATOM 4781 O O . VAL B 1 296 ? 12.148 -4.598 -12.969 1 93.88 296 VAL B O 1
ATOM 4784 N N . GLY B 1 297 ? 11.422 -2.66 -13.758 1 92.19 297 GLY B N 1
ATOM 4785 C CA . GLY B 1 297 ? 11.664 -1.979 -12.492 1 92.19 297 GLY B CA 1
ATOM 4786 C C . GLY B 1 297 ? 10.656 -2.338 -11.422 1 92.19 297 GLY B C 1
ATOM 4787 O O . GLY B 1 297 ? 9.461 -2.488 -11.703 1 92.19 297 GLY B O 1
ATOM 4788 N N . LEU B 1 298 ? 11.047 -2.562 -10.211 1 87.06 298 LEU B N 1
ATOM 4789 C CA . LEU B 1 298 ? 10.164 -2.883 -9.094 1 87.06 298 LEU B CA 1
ATOM 4790 C C . LEU B 1 298 ? 9.867 -1.638 -8.266 1 87.06 298 LEU B C 1
ATOM 4792 O O . LEU B 1 298 ? 8.719 -1.416 -7.859 1 87.06 298 LEU B O 1
ATOM 4796 N N . VAL B 1 299 ? 10.852 -0.852 -7.625 1 73.06 299 VAL B N 1
ATOM 4797 C CA . VAL B 1 299 ? 10.633 0.275 -6.723 1 73.06 299 VAL B CA 1
ATOM 4798 C C . VAL B 1 299 ? 11.688 1.353 -6.973 1 73.06 299 VAL B C 1
ATOM 4800 O O . VAL B 1 299 ? 12.797 1.051 -7.406 1 73.06 299 VAL B O 1
#

Nearest PDB structures (foldseek):
  7eeh-assembly1_D  TM=9.355E-01  e=7.871E-39  Neurospora crassa
  7eeh-assembly1_A  TM=9.411E-01  e=2.066E-38  Neurospora crassa
  6lnh-assembly1_D  TM=8.219E-01  e=9.632E-13  Bacillus thuringiensis
  6lnh-assembly1_C  TM=8.091E-01  e=2.015E-12  Bacillus thuringiensis
  6lnh-assembly1_A  TM=7.785E-01  e=1.606E-12  Bacillus thuringiensis

Foldseek 3Di:
DPPDDPPPLLVLLVVVLVVQLVCCLVVQKDWDDPVNVVSNLVNLPADPVLLVLLLCLLVPFDAFPPDRQKGKAKFKWKCAVVVQKIKTAADFWDAAAVLLFQDDPQHLPTGHGHHDACSPLVHSSVLSVVLSVCSRPQPRDDDDDPQFDPVHSMKMKMKMWMKGKDALVHWTFPCQQAKGFPSAFKKKKWWSDKDQWDPQFWKKWKFAPPWDTSDHPVRTDPVGTDDIDDDDDGGGMMMGGRNGIIIGTHITDGNDNNDMMMTTMMMIGMHGAGHPPDSCNVGRDPHGHDPHMDMDGRD/DPPDDPPPLLVLLVVVLVVQLVCCLVVQKDWDDPVNVVSNLVNLPADPVLLVLLLCLLVPFDAFPPDRQKGKAKFKWKCAVVVQKIKTAADFWDAAAVLLFQDDPQHLPTGHGHHDACSPLVHSSVLSVVLSVCSRPQPRDDDDDPQFDPVHSMKMKMKMWMKGKDALVDWTFPCQQAKTFPSAFKKKKWWSDKDQWDPQFWKKWKFAPPWDTSDHPVRTDPVGTPDIDDDDDGGGMMMGGRNGIIMGTHTTDGNDNNDMMMTTMMMIGMHGQGHPPDSCNVGRDPHGHDPHIDMDGRD

Sequence (598 aa):
MAIPAVSPESTAAVADLIRLREQFVKERLIFVESNRMIPILKLLGATHEDMEKIKTVSNSLPDDPTLPFRKSKNARFCFDFEQSKVRRLEFQPFILSAEEDFVRHDSGQVRRFAEVEDDLQGNSTLQALFVFKALIFHGVPFKQRPRLNYETENFVCTLFNLRTVTSPDILGEPALEGVHSDGVDFTMTTFLGSENMAGDSATTFVHDMRAKNALRWNEVNPEHTLGSHQHREFLDTLLFVDHERKHSLSPVYAIDPSRPATRDMLIFFTRKPVVEGHPSHPFDSLKSHISLPMEVGLVMAIPAVSPESTAAVADLIRLREQFVKERLIFVESNRMIPILKLLGATHEDMEKIKTVSNSLPDDPTLPFRKSKNARFCFDFEQSKVRRLEFQPFILSAEEDFVRHDSGQVRRFAEVEDDLQGNSTLQALFVFKALIFHGVPFKQRPRLNYETENFVCTLFNLRTVTSPDILGEPALEGVHSDGVDFTMTTFLGSENMAGDSATTFVHDMRAKNALRWNEVNPEHTLGSHQHREFLDTLLFVDHERKHSLSPVYAIDPSRPATRDMLIFFTRKPVVEGHPSHPFDSLKSHISLPMEVGLV

Radius of gyration: 28.55 Å; Cα contacts (8 Å, |Δi|>4): 1423; chains: 2; bounding box: 51×85×60 Å